Protein 6QGI (pdb70)

Sequence (498 aa):
IAPLVGVGLAAGAVGVGWALREFEIVGSDAPPEGLTADALKQQVYQTAKTRKSTNASTIVDNQNILDGVKHTAYTDAKIAAIEELNAGSAESAVLDAATTEVNSYLTTVQSNFLKTWNESVAELDSILSTVVNHPDIGKGDVFLMLNGSDNTIEDLLANPSGSTDATSFTLADGTTMSVGTVEVDRGTESYYYDPMSGLVGDLGDLKNGGPTVQYDGDSLVYLNASNWKPIYDEMDTVLQNVRSGISTWVSNVYGDVQSGEIEVSDLVTPRERAAMMAQEEGMSQAIADLIALNVPVDAEREATITIQDTGATLPGTFALTDASDGPLESGKTYDPSTFSGDVYFTADMSLVEGDWTAYQSGVDGGNVTLTSEPYSGTAVELNTAANETVAVDAGNWTATGNGTWYHDVSPELETDITSIESARFLSTAEQTQYETIQLQGSFTIDKLTNTQTGEEVTATSFDSSEPHTDSNYITQEEWDQLEQQNKELIEKYEQSQS

Structure (mmCIF, N/CA/C/O backbone):
data_6QGI
#
_entry.id   6QGI
#
_cell.length_a   48.080
_cell.length_b   93.220
_cell.length_c   121.820
_cell.angle_alpha   90.00
_cell.angle_beta   90.00
_cell.angle_gamma   90.00
#
_symmetry.space_group_name_H-M   'P 21 21 21'
#
loop_
_entity.id
_entity.type
_entity.pdbx_description
1 polymer VP5
2 non-polymer 2-acetamido-2-deoxy-beta-D-glucopyranose
3 non-polymer 'CHLORIDE ION'
4 water water
#
loop_
_atom_site.group_PDB
_atom_site.id
_atom_site.type_symbol
_atom_site.label_atom_id
_atom_site.label_alt_id
_atom_site.label_comp_id
_atom_site.label_asym_id
_atom_site.label_entity_id
_atom_site.label_seq_id
_atom_site.pdbx_PDB_ins_code
_atom_site.Cartn_x
_atom_site.Cartn_y
_atom_site.Cartn_z
_atom_site.occupancy
_atom_site.B_iso_or_equiv
_atom_site.auth_seq_id
_atom_site.auth_comp_id
_atom_site.auth_asym_id
_atom_site.auth_atom_id
_atom_site.pdbx_PDB_model_num
ATOM 1 N N . ILE A 1 1 ? -7.296 23.043 -16.517 1.00 45.35 1 ILE A N 1
ATOM 2 C CA . ILE A 1 1 ? -7.917 21.932 -17.243 1.00 44.95 1 ILE A CA 1
ATOM 3 C C . ILE A 1 1 ? -8.700 21.018 -16.267 1.00 46.97 1 ILE A C 1
ATOM 4 O O . ILE A 1 1 ? -8.263 20.778 -15.135 1.00 45.98 1 ILE A O 1
ATOM 9 N N . ALA A 1 2 ? -9.849 20.501 -16.741 1.00 42.32 2 ALA A N 1
ATOM 10 C CA . ALA A 1 2 ? -10.711 19.577 -16.011 1.00 40.97 2 ALA A CA 1
ATOM 11 C C . ALA A 1 2 ? -10.296 18.121 -16.294 1.00 43.51 2 ALA A C 1
ATOM 12 O O . ALA A 1 2 ? -10.025 17.796 -17.455 1.00 43.92 2 ALA A O 1
ATOM 14 N N . PRO A 1 3 ? -10.227 17.227 -15.274 1.00 38.00 3 PRO A N 1
ATOM 15 C CA . PRO A 1 3 ? -9.852 15.827 -15.559 1.00 37.13 3 PRO A CA 1
ATOM 16 C C . PRO A 1 3 ? -10.937 15.101 -16.370 1.00 38.97 3 PRO A C 1
ATOM 17 O O . PRO A 1 3 ? -12.122 15.199 -16.041 1.00 38.44 3 PRO A O 1
ATOM 21 N N . LEU A 1 4 ? -10.522 14.421 -17.468 1.00 34.10 4 LEU A N 1
ATOM 22 C CA . LEU A 1 4 ? -11.372 13.665 -18.401 1.00 33.53 4 LEU A CA 1
ATOM 23 C C . LEU A 1 4 ? -12.222 12.618 -17.675 1.00 34.95 4 LEU A C 1
ATOM 24 O O . LEU A 1 4 ? -13.424 12.551 -17.904 1.00 34.71 4 LEU A O 1
ATOM 29 N N . VAL A 1 5 ? -11.592 11.803 -16.818 1.00 29.25 5 VAL A N 1
ATOM 30 C CA . VAL A 1 5 ? -12.259 10.752 -16.057 1.00 27.65 5 VAL A CA 1
ATOM 31 C C . VAL A 1 5 ? -13.226 11.381 -15.038 1.00 30.50 5 VAL A C 1
ATOM 32 O O . VAL A 1 5 ? -14.394 10.982 -14.981 1.00 30.61 5 VAL A O 1
ATOM 36 N N . GLY A 1 6 ? -12.733 12.351 -14.272 1.00 25.74 6 GLY A N 1
ATOM 37 C CA . GLY A 1 6 ? -13.498 13.026 -13.231 1.00 25.24 6 GLY A CA 1
ATOM 38 C C . GLY A 1 6 ? -14.680 13.858 -13.680 1.00 30.37 6 GLY A C 1
ATOM 39 O O . GLY A 1 6 ? -15.735 13.806 -13.041 1.00 30.04 6 GLY A O 1
ATOM 40 N N . VAL A 1 7 ? -14.518 14.636 -14.766 1.00 28.05 7 VAL A N 1
ATOM 41 C CA . VAL A 1 7 ? -15.567 15.534 -15.254 1.00 28.69 7 VAL A CA 1
ATOM 42 C C . VAL A 1 7 ? -16.235 14.982 -16.523 1.00 33.69 7 VAL A C 1
ATOM 43 O O . VAL A 1 7 ? -17.466 14.850 -16.548 1.00 33.88 7 VAL A O 1
ATOM 47 N N . GLY A 1 8 ? -15.431 14.698 -17.551 1.00 29.98 8 GLY A N 1
ATOM 48 C CA . GLY A 1 8 ? -15.916 14.210 -18.839 1.00 30.15 8 GLY A CA 1
ATOM 49 C C . GLY A 1 8 ? -16.682 12.907 -18.779 1.00 33.12 8 GLY A C 1
ATOM 50 O O . GLY A 1 8 ? -17.715 12.768 -19.434 1.00 33.38 8 GLY A O 1
ATOM 51 N N . LEU A 1 9 ? -16.192 11.951 -17.981 1.00 28.14 9 LEU A N 1
ATOM 52 C CA . LEU A 1 9 ? -16.829 10.645 -17.867 1.00 27.30 9 LEU A CA 1
ATOM 53 C C . LEU A 1 9 ? -17.624 10.508 -16.572 1.00 29.65 9 LEU A C 1
ATOM 54 O O . LEU A 1 9 ? -18.306 9.495 -16.398 1.00 29.31 9 LEU A O 1
ATOM 59 N N . ALA A 1 10 ? -17.570 11.534 -15.679 1.00 25.43 10 ALA A N 1
ATOM 60 C CA . ALA A 1 10 ? -18.236 11.562 -14.364 1.00 24.44 10 ALA A CA 1
ATOM 61 C C . ALA A 1 10 ? -17.905 10.263 -13.614 1.00 28.76 10 ALA A C 1
ATOM 62 O O . ALA A 1 10 ? -18.767 9.621 -13.011 1.00 28.67 10 ALA A O 1
ATOM 64 N N . ALA A 1 11 ? -16.630 9.866 -13.712 1.00 25.65 11 ALA A N 1
ATOM 65 C CA . ALA A 1 11 ? -16.092 8.630 -13.177 1.00 25.63 11 ALA A CA 1
ATOM 66 C C . ALA A 1 11 ? -14.937 8.881 -12.190 1.00 30.10 11 ALA A C 1
ATOM 67 O O . ALA A 1 11 ? -14.660 10.026 -11.827 1.00 30.17 11 ALA A O 1
ATOM 69 N N . GLY A 1 12 ? -14.310 7.798 -11.740 1.00 26.53 12 GLY A N 1
ATOM 70 C CA . GLY A 1 12 ? -13.162 7.837 -10.847 1.00 25.91 12 GLY A CA 1
ATOM 71 C C . GLY A 1 12 ? -12.070 6.921 -11.347 1.00 29.78 12 GLY A C 1
ATOM 72 O O . GLY A 1 12 ? -12.363 5.903 -11.976 1.00 29.81 12 GLY A O 1
ATOM 73 N N . ALA A 1 13 ? -10.803 7.282 -11.100 1.00 26.25 13 ALA A N 1
ATOM 74 C CA . ALA A 1 13 ? -9.670 6.434 -11.475 1.00 26.18 13 ALA A CA 1
ATOM 75 C C . ALA A 1 13 ? -9.679 5.184 -10.580 1.00 30.57 13 ALA A C 1
ATOM 76 O O . ALA A 1 13 ? -10.201 5.239 -9.461 1.00 29.41 13 ALA A O 1
ATOM 78 N N . VAL A 1 14 ? -9.182 4.047 -11.082 1.00 27.70 14 VAL A N 1
ATOM 79 C CA . VAL A 1 14 ? -9.219 2.822 -10.284 1.00 27.06 14 VAL A CA 1
ATOM 80 C C . VAL A 1 14 ? -7.779 2.297 -10.051 1.00 30.97 14 VAL A C 1
ATOM 81 O O . VAL A 1 14 ? -7.016 2.082 -11.004 1.00 30.56 14 VAL A O 1
ATOM 85 N N . GLY A 1 15 ? -7.436 2.126 -8.773 1.00 26.90 15 GLY A N 1
ATOM 86 C CA . GLY A 1 15 ? -6.170 1.569 -8.303 1.00 26.32 15 GLY A CA 1
ATOM 87 C C . GLY A 1 15 ? -6.470 0.573 -7.202 1.00 28.92 15 GLY A C 1
ATOM 88 O O . GLY A 1 15 ? -6.865 0.974 -6.109 1.00 29.04 15 GLY A O 1
ATOM 89 N N . VAL A 1 16 ? -6.372 -0.732 -7.493 1.00 24.08 16 VAL A N 1
ATOM 90 C CA . VAL A 1 16 ? -6.737 -1.773 -6.514 1.00 23.50 16 VAL A CA 1
ATOM 91 C C . VAL A 1 16 ? -5.561 -2.716 -6.190 1.00 26.92 16 VAL A C 1
ATOM 92 O O . VAL A 1 16 ? -5.757 -3.700 -5.460 1.00 26.69 16 VAL A O 1
ATOM 96 N N . GLY A 1 17 ? -4.374 -2.399 -6.716 1.00 22.59 17 GLY A N 1
ATOM 97 C CA . GLY A 1 17 ? -3.171 -3.196 -6.513 1.00 22.72 17 GLY A CA 1
ATOM 98 C C . GLY A 1 17 ? -2.764 -3.342 -5.063 1.00 27.82 17 GLY A C 1
ATOM 99 O O . GLY A 1 17 ? -2.152 -4.348 -4.692 1.00 28.01 17 GLY A O 1
ATOM 100 N N . TRP A 1 18 ? -3.154 -2.354 -4.231 1.00 25.17 18 TRP A N 1
ATOM 101 C CA . TRP A 1 18 ? -2.904 -2.269 -2.788 1.00 25.48 18 TRP A CA 1
ATOM 102 C C . TRP A 1 18 ? -3.566 -3.409 -2.016 1.00 30.01 18 TRP A C 1
ATOM 103 O O . TRP A 1 18 ? -3.159 -3.716 -0.892 1.00 29.79 18 TRP A O 1
ATOM 114 N N . ALA A 1 19 ? -4.614 -4.005 -2.602 1.00 26.87 19 ALA A N 1
ATOM 115 C CA . ALA A 1 19 ? -5.329 -5.127 -2.011 1.00 26.79 19 ALA A CA 1
ATOM 116 C C . ALA A 1 19 ? -4.706 -6.450 -2.455 1.00 31.60 19 ALA A C 1
ATOM 117 O O . ALA A 1 19 ? -5.085 -7.499 -1.948 1.00 31.48 19 ALA A O 1
ATOM 119 N N . LEU A 1 20 ? -3.731 -6.400 -3.384 1.00 28.37 20 LEU A N 1
ATOM 120 C CA . LEU A 1 20 ? -3.077 -7.601 -3.903 1.00 28.82 20 LEU A CA 1
ATOM 121 C C . LEU A 1 20 ? -1.602 -7.704 -3.523 1.00 33.31 20 LEU A C 1
ATOM 122 O O . LEU A 1 20 ? -1.131 -8.802 -3.237 1.00 33.59 20 LEU A O 1
ATOM 127 N N . ARG A 1 21 ? -0.870 -6.575 -3.534 1.00 29.23 21 ARG A N 1
ATOM 128 C CA . ARG A 1 21 ? 0.567 -6.547 -3.243 1.00 28.86 21 ARG A CA 1
ATOM 129 C C . ARG A 1 21 ? 0.981 -5.200 -2.662 1.00 34.37 21 ARG A C 1
ATOM 130 O O . ARG A 1 21 ? 0.151 -4.293 -2.609 1.00 33.36 21 ARG A O 1
ATOM 138 N N . GLU A 1 22 ? 2.270 -5.055 -2.268 1.00 33.10 22 GLU A N 1
ATOM 139 C CA . GLU A 1 22 ? 2.819 -3.785 -1.790 1.00 33.17 22 GLU A CA 1
ATOM 140 C C . GLU A 1 22 ? 2.681 -2.767 -2.931 1.00 37.41 22 GLU A C 1
ATOM 141 O O . GLU A 1 22 ? 3.118 -3.033 -4.051 1.00 36.57 22 GLU A O 1
ATOM 147 N N . PHE A 1 23 ? 1.967 -1.671 -2.671 1.00 35.58 23 PHE A N 1
ATOM 148 C CA . PHE A 1 23 ? 1.645 -0.654 -3.671 1.00 36.01 23 PHE A CA 1
ATOM 149 C C . PHE A 1 23 ? 2.409 0.643 -3.432 1.00 42.13 23 PHE A C 1
ATOM 150 O O . PHE A 1 23 ? 2.722 0.974 -2.286 1.00 42.66 23 PHE A O 1
ATOM 158 N N . GLU A 1 24 ? 2.704 1.380 -4.517 1.00 39.13 24 GLU A N 1
ATOM 159 C CA . GLU A 1 24 ? 3.405 2.657 -4.425 1.00 39.57 24 GLU A CA 1
ATOM 160 C C . GLU A 1 24 ? 2.402 3.747 -4.098 1.00 42.16 24 GLU A C 1
ATOM 161 O O . GLU A 1 24 ? 1.515 4.040 -4.906 1.00 41.89 24 GLU A O 1
ATOM 167 N N . ILE A 1 25 ? 2.512 4.313 -2.889 1.00 37.22 25 ILE A N 1
ATOM 168 C CA . ILE A 1 25 ? 1.611 5.363 -2.417 1.00 35.59 25 ILE A CA 1
ATOM 169 C C . ILE A 1 25 ? 2.109 6.725 -2.933 1.00 36.59 25 ILE A C 1
ATOM 170 O O . ILE A 1 25 ? 3.317 6.973 -2.987 1.00 36.86 25 ILE A O 1
ATOM 175 N N . VAL A 1 26 ? 1.156 7.586 -3.340 1.00 30.43 26 VAL A N 1
ATOM 176 C CA . VAL A 1 26 ? 1.399 8.942 -3.834 1.00 29.02 26 VAL A CA 1
ATOM 177 C C . VAL A 1 26 ? 1.900 9.785 -2.652 1.00 31.62 26 VAL A C 1
ATOM 178 O O . VAL A 1 26 ? 1.149 10.035 -1.703 1.00 30.99 26 VAL A O 1
ATOM 182 N N . GLY A 1 27 ? 3.174 10.179 -2.721 1.00 27.20 27 GLY A N 1
ATOM 183 C CA . GLY A 1 27 ? 3.851 10.967 -1.698 1.00 26.63 27 GLY A CA 1
ATOM 184 C C . GLY A 1 27 ? 3.217 12.315 -1.438 1.00 29.80 27 GLY A C 1
ATOM 185 O O . GLY A 1 27 ? 2.563 12.883 -2.322 1.00 29.45 27 GLY A O 1
ATOM 186 N N . SER A 1 28 ? 3.401 12.819 -0.200 1.00 25.81 28 SER A N 1
ATOM 187 C CA . SER A 1 28 ? 2.899 14.110 0.272 1.00 25.35 28 SER A CA 1
ATOM 188 C C . SER A 1 28 ? 3.385 15.241 -0.650 1.00 29.37 28 SER A C 1
ATOM 189 O O . SER A 1 28 ? 4.559 15.277 -1.015 1.00 28.80 28 SER A O 1
ATOM 192 N N . ASP A 1 29 ? 2.454 16.115 -1.070 1.00 26.56 29 ASP A N 1
ATOM 193 C CA . ASP A 1 29 ? 2.725 17.262 -1.940 1.00 26.81 29 ASP A CA 1
ATOM 194 C C . ASP A 1 29 ? 2.039 18.510 -1.367 1.00 30.27 29 ASP A C 1
ATOM 195 O O . ASP A 1 29 ? 1.190 19.132 -2.014 1.00 29.93 29 ASP A O 1
ATOM 200 N N . ALA A 1 30 ? 2.434 18.881 -0.140 1.00 26.41 30 ALA A N 1
ATOM 201 C CA . ALA A 1 30 ? 1.897 20.055 0.532 1.00 25.71 30 ALA A CA 1
ATOM 202 C C . ALA A 1 30 ? 2.450 21.334 -0.086 1.00 28.21 30 ALA A C 1
ATOM 203 O O . ALA A 1 30 ? 3.637 21.355 -0.441 1.00 28.41 30 ALA A O 1
ATOM 205 N N . PRO A 1 31 ? 1.620 22.406 -0.200 1.00 23.12 31 PRO A N 1
ATOM 206 C CA . PRO A 1 31 ? 2.111 23.662 -0.784 1.00 22.81 31 PRO A CA 1
ATOM 207 C C . PRO A 1 31 ? 3.328 24.216 -0.053 1.00 27.25 31 PRO A C 1
ATOM 208 O O . PRO A 1 31 ? 3.431 24.054 1.171 1.00 26.66 31 PRO A O 1
ATOM 212 N N . PRO A 1 32 ? 4.231 24.902 -0.781 1.00 23.81 32 PRO A N 1
ATOM 213 C CA . PRO A 1 32 ? 5.423 25.464 -0.146 1.00 24.23 32 PRO A CA 1
ATOM 214 C C . PRO A 1 32 ? 5.156 26.739 0.646 1.00 28.07 32 PRO A C 1
ATOM 215 O O . PRO A 1 32 ? 4.120 27.375 0.492 1.00 27.63 32 PRO A O 1
ATOM 219 N N . GLU A 1 33 ? 6.132 27.135 1.464 1.00 25.31 33 GLU A N 1
ATOM 220 C CA . GLU A 1 33 ? 6.094 28.399 2.190 1.00 25.99 33 GLU A CA 1
ATOM 221 C C . GLU A 1 33 ? 6.589 29.485 1.226 1.00 30.30 33 GLU A C 1
ATOM 222 O O . GLU A 1 33 ? 7.198 29.158 0.205 1.00 30.07 33 GLU A O 1
ATOM 228 N N . GLY A 1 34 ? 6.302 30.744 1.522 1.00 27.21 34 GLY A N 1
ATOM 229 C CA . GLY A 1 34 ? 6.725 31.849 0.671 1.00 27.77 34 GLY A CA 1
ATOM 230 C C . GLY A 1 34 ? 5.788 32.168 -0.473 1.00 31.61 34 GLY A C 1
ATOM 231 O O . GLY A 1 34 ? 6.134 32.951 -1.365 1.00 32.09 34 GLY A O 1
ATOM 232 N N . LEU A 1 35 ? 4.593 31.575 -0.447 1.00 27.48 35 LEU A N 1
ATOM 233 C CA . LEU A 1 35 ? 3.574 31.792 -1.467 1.00 27.15 35 LEU A CA 1
ATOM 234 C C . LEU A 1 35 ? 2.733 33.034 -1.159 1.00 32.72 35 LEU A C 1
ATOM 235 O O . LEU A 1 35 ? 2.702 33.490 -0.010 1.00 32.80 35 LEU A O 1
ATOM 240 N N . THR A 1 36 ? 2.030 33.573 -2.180 1.00 29.76 36 THR A N 1
ATOM 241 C CA . THR A 1 36 ? 1.115 34.701 -1.971 1.00 30.62 36 THR A CA 1
ATOM 242 C C . THR A 1 36 ? -0.090 34.156 -1.205 1.00 35.34 36 THR A C 1
ATOM 243 O O . THR A 1 36 ? -0.318 32.939 -1.222 1.00 35.10 36 THR A O 1
ATOM 247 N N . ALA A 1 37 ? -0.833 35.034 -0.512 1.00 32.64 37 ALA A N 1
ATOM 248 C CA . ALA A 1 37 ? -2.011 34.653 0.268 1.00 32.09 37 ALA A CA 1
ATOM 249 C C . ALA A 1 37 ? -3.004 33.804 -0.555 1.00 34.20 37 ALA A C 1
ATOM 250 O O . ALA A 1 37 ? -3.306 32.686 -0.151 1.00 32.93 37 ALA A O 1
ATOM 252 N N . ASP A 1 38 ? -3.431 34.291 -1.739 1.00 30.74 38 ASP A N 1
ATOM 253 C CA . ASP A 1 38 ? -4.384 33.590 -2.610 1.00 29.58 38 ASP A CA 1
ATOM 254 C C . ASP A 1 38 ? -3.843 32.238 -3.118 1.00 30.51 38 ASP A C 1
ATOM 255 O O . ASP A 1 38 ? -4.568 31.241 -3.058 1.00 29.31 38 ASP A O 1
ATOM 260 N N . ALA A 1 39 ? -2.585 32.213 -3.609 1.00 25.89 39 ALA A N 1
ATOM 261 C CA . ALA A 1 39 ? -1.904 31.021 -4.135 1.00 24.39 39 ALA A CA 1
ATOM 262 C C . ALA A 1 39 ? -1.849 29.898 -3.107 1.00 26.87 39 ALA A C 1
ATOM 263 O O . ALA A 1 39 ? -2.073 28.750 -3.481 1.00 26.03 39 ALA A O 1
ATOM 265 N N . LEU A 1 40 ? -1.577 30.218 -1.817 1.00 22.78 40 LEU A N 1
ATOM 266 C CA . LEU A 1 40 ? -1.536 29.200 -0.760 1.00 21.59 40 LEU A CA 1
ATOM 267 C C . LEU A 1 40 ? -2.919 28.586 -0.562 1.00 24.67 40 LEU A C 1
ATOM 268 O O . LEU A 1 40 ? -3.032 27.370 -0.504 1.00 24.86 40 LEU A O 1
ATOM 273 N N . LYS A 1 41 ? -3.961 29.422 -0.512 1.00 20.66 41 LYS A N 1
ATOM 274 C CA . LYS A 1 41 ? -5.352 29.004 -0.357 1.00 19.75 41 LYS A CA 1
ATOM 275 C C . LYS A 1 41 ? -5.768 28.086 -1.520 1.00 23.40 41 LYS A C 1
ATOM 276 O O . LYS A 1 41 ? -6.437 27.070 -1.302 1.00 22.76 41 LYS A O 1
ATOM 282 N N . GLN A 1 42 ? -5.315 28.435 -2.737 1.00 19.84 42 GLN A N 1
ATOM 283 C CA . GLN A 1 42 ? -5.539 27.721 -3.986 1.00 19.14 42 GLN A CA 1
ATOM 284 C C . GLN A 1 42 ? -4.816 26.374 -3.975 1.00 24.60 42 GLN A C 1
ATOM 285 O O . GLN A 1 42 ? -5.426 25.348 -4.287 1.00 24.31 42 GLN A O 1
ATOM 291 N N . GLN A 1 43 ? -3.516 26.387 -3.635 1.00 22.29 43 GLN A N 1
ATOM 292 C CA . GLN A 1 43 ? -2.660 25.204 -3.605 1.00 21.92 43 GLN A CA 1
ATOM 293 C C . GLN A 1 43 ? -3.036 24.250 -2.477 1.00 26.40 43 GLN A C 1
ATOM 294 O O . GLN A 1 43 ? -2.879 23.046 -2.665 1.00 26.56 43 GLN A O 1
ATOM 300 N N . VAL A 1 44 ? -3.538 24.762 -1.328 1.00 22.93 44 VAL A N 1
ATOM 301 C CA . VAL A 1 44 ? -4.020 23.931 -0.209 1.00 22.73 44 VAL A CA 1
ATOM 302 C C . VAL A 1 44 ? -5.277 23.178 -0.699 1.00 26.57 44 VAL A C 1
ATOM 303 O O . VAL A 1 44 ? -5.415 21.979 -0.450 1.00 26.55 44 VAL A O 1
ATOM 307 N N . TYR A 1 45 ? -6.158 23.887 -1.435 1.00 22.76 45 TYR A N 1
ATOM 308 C CA . TYR A 1 45 ? -7.387 23.341 -2.004 1.00 21.75 45 TYR A CA 1
ATOM 309 C C . TYR A 1 45 ? -7.054 22.282 -3.042 1.00 25.57 45 TYR A C 1
ATOM 310 O O . TYR A 1 45 ? -7.680 21.224 -3.041 1.00 25.84 45 TYR A O 1
ATOM 319 N N . GLN A 1 46 ? -6.056 22.557 -3.902 1.00 22.04 46 GLN A N 1
ATOM 320 C CA . GLN A 1 46 ? -5.592 21.649 -4.951 1.00 21.72 46 GLN A CA 1
ATOM 321 C C . GLN A 1 46 ? -4.922 20.408 -4.342 1.00 25.46 46 GLN A C 1
ATOM 322 O O . GLN A 1 46 ? -5.178 19.299 -4.815 1.00 25.39 46 GLN A O 1
ATOM 328 N N . THR A 1 47 ? -4.114 20.589 -3.273 1.00 21.46 47 THR A N 1
ATOM 329 C CA . THR A 1 47 ? -3.440 19.498 -2.559 1.00 21.07 47 THR A CA 1
ATOM 330 C C . THR A 1 47 ? -4.487 18.558 -1.916 1.00 25.24 47 THR A C 1
ATOM 331 O O . THR A 1 47 ? -4.329 17.333 -1.980 1.00 24.92 47 THR A O 1
ATOM 335 N N . ALA A 1 48 ? -5.557 19.130 -1.325 1.00 21.43 48 ALA A N 1
ATOM 336 C CA . ALA A 1 48 ? -6.624 18.356 -0.688 1.00 20.87 48 ALA A CA 1
ATOM 337 C C . ALA A 1 48 ? -7.523 17.668 -1.719 1.00 24.13 48 ALA A C 1
ATOM 338 O O . ALA A 1 48 ? -8.020 16.582 -1.442 1.00 23.53 48 ALA A O 1
ATOM 340 N N . LYS A 1 49 ? -7.738 18.302 -2.893 1.00 20.82 49 LYS A N 1
ATOM 341 C CA . LYS A 1 49 ? -8.567 17.780 -3.987 1.00 20.03 49 LYS A CA 1
ATOM 342 C C . LYS A 1 49 ? -7.892 16.585 -4.627 1.00 24.50 49 LYS A C 1
ATOM 343 O O . LYS A 1 49 ? -8.565 15.602 -4.935 1.00 24.96 49 LYS A O 1
ATOM 349 N N . THR A 1 50 ? -6.563 16.671 -4.830 1.00 21.30 50 THR A N 1
ATOM 350 C CA . THR A 1 50 ? -5.757 15.606 -5.420 1.00 20.92 50 THR A CA 1
ATOM 351 C C . THR A 1 50 ? -5.640 14.459 -4.425 1.00 25.26 50 THR A C 1
ATOM 352 O O . THR A 1 50 ? -5.744 13.306 -4.836 1.00 25.85 50 THR A O 1
ATOM 356 N N . ARG A 1 51 ? -5.460 14.765 -3.122 1.00 21.81 51 ARG A N 1
ATOM 357 C CA . ARG A 1 51 ? -5.374 13.738 -2.081 1.00 21.52 51 ARG A CA 1
ATOM 358 C C . ARG A 1 51 ? -6.685 12.969 -1.984 1.00 25.88 51 ARG A C 1
ATOM 359 O O . ARG A 1 51 ? -6.646 11.744 -1.919 1.00 26.24 51 ARG A O 1
ATOM 367 N N . LYS A 1 52 ? -7.836 13.680 -2.001 1.00 22.48 52 LYS A N 1
ATOM 368 C CA . LYS A 1 52 ? -9.177 13.090 -1.943 1.00 22.19 52 LYS A CA 1
ATOM 369 C C . LYS A 1 52 ? -9.412 12.184 -3.147 1.00 25.77 52 LYS A C 1
ATOM 370 O O . LYS A 1 52 ? -9.998 11.117 -2.996 1.00 25.16 52 LYS A O 1
ATOM 376 N N . SER A 1 53 ? -8.941 12.609 -4.331 1.00 23.03 53 SER A N 1
ATOM 377 C CA . SER A 1 53 ? -9.068 11.860 -5.573 1.00 23.01 53 SER A CA 1
ATOM 378 C C . SER A 1 53 ? -8.212 10.591 -5.549 1.00 27.91 53 SER A C 1
ATOM 379 O O . SER A 1 53 ? -8.743 9.541 -5.876 1.00 28.59 53 SER A O 1
ATOM 382 N N . THR A 1 54 ? -6.923 10.669 -5.134 1.00 24.60 54 THR A N 1
ATOM 383 C CA . THR A 1 54 ? -6.026 9.502 -5.070 1.00 24.60 54 THR A CA 1
ATOM 384 C C . THR A 1 54 ? -6.446 8.531 -3.948 1.00 27.72 54 THR A C 1
ATOM 385 O O . THR A 1 54 ? -6.251 7.324 -4.103 1.00 27.99 54 THR A O 1
ATOM 389 N N . ASN A 1 55 ? -7.029 9.040 -2.836 1.00 23.02 55 ASN A N 1
ATOM 390 C CA . ASN A 1 55 ? -7.520 8.181 -1.745 1.00 22.12 55 ASN A CA 1
ATOM 391 C C . ASN A 1 55 ? -8.790 7.463 -2.175 1.00 25.36 55 ASN A C 1
ATOM 392 O O . ASN A 1 55 ? -9.023 6.328 -1.753 1.00 24.60 55 ASN A O 1
ATOM 397 N N . ALA A 1 56 ? -9.611 8.132 -3.017 1.00 22.06 56 ALA A N 1
ATOM 398 C CA . ALA A 1 56 ? -10.849 7.583 -3.569 1.00 21.88 56 ALA A CA 1
ATOM 399 C C . ALA A 1 56 ? -10.532 6.575 -4.668 1.00 25.47 56 ALA A C 1
ATOM 400 O O . ALA A 1 56 ? -11.118 5.493 -4.690 1.00 25.05 56 ALA A O 1
ATOM 402 N N . SER A 1 57 ? -9.567 6.911 -5.550 1.00 21.64 57 SER A N 1
ATOM 403 C CA . SER A 1 57 ? -9.135 6.061 -6.664 1.00 21.33 57 SER A CA 1
ATOM 404 C C . SER A 1 57 ? -8.619 4.720 -6.193 1.00 23.90 57 SER A C 1
ATOM 405 O O . SER A 1 57 ? -8.765 3.724 -6.900 1.00 22.97 57 SER A O 1
ATOM 408 N N . THR A 1 58 ? -8.004 4.692 -5.003 1.00 20.12 58 THR A N 1
ATOM 409 C CA . THR A 1 58 ? -7.423 3.477 -4.475 1.00 19.55 58 THR A CA 1
ATOM 410 C C . THR A 1 58 ? -8.274 2.839 -3.378 1.00 22.46 58 THR A C 1
ATOM 411 O O . THR A 1 58 ? -8.686 1.696 -3.545 1.00 21.60 58 THR A O 1
ATOM 415 N N . ILE A 1 59 ? -8.555 3.555 -2.277 1.00 19.48 59 ILE A N 1
ATOM 416 C CA . ILE A 1 59 ? -9.241 2.955 -1.130 1.00 19.70 59 ILE A CA 1
ATOM 417 C C . ILE A 1 59 ? -10.739 3.316 -0.965 1.00 24.29 59 ILE A C 1
ATOM 418 O O . ILE A 1 59 ? -11.552 2.397 -0.855 1.00 24.76 59 ILE A O 1
ATOM 423 N N . VAL A 1 60 ? -11.077 4.612 -0.868 1.00 21.03 60 VAL A N 1
ATOM 424 C CA . VAL A 1 60 ? -12.413 5.099 -0.518 1.00 20.87 60 VAL A CA 1
ATOM 425 C C . VAL A 1 60 ? -13.492 4.672 -1.523 1.00 26.28 60 VAL A C 1
ATOM 426 O O . VAL A 1 60 ? -14.558 4.251 -1.079 1.00 25.77 60 VAL A O 1
ATOM 430 N N . ASP A 1 61 ? -13.236 4.749 -2.838 1.00 24.53 61 ASP A N 1
ATOM 431 C CA . ASP A 1 61 ? -14.260 4.390 -3.832 1.00 25.26 61 ASP A CA 1
ATOM 432 C C . ASP A 1 61 ? -14.368 2.885 -4.101 1.00 29.55 61 ASP A C 1
ATOM 433 O O . ASP A 1 61 ? -15.315 2.467 -4.762 1.00 29.75 61 ASP A O 1
ATOM 438 N N . ASN A 1 62 ? -13.445 2.068 -3.564 1.00 25.50 62 ASN A N 1
ATOM 439 C CA . ASN A 1 62 ? -13.459 0.629 -3.818 1.00 25.47 62 ASN A CA 1
ATOM 440 C C . ASN A 1 62 ? -13.501 -0.177 -2.513 1.00 31.17 62 ASN A C 1
ATOM 441 O O . ASN A 1 62 ? -12.528 -0.836 -2.155 1.00 31.07 62 ASN A O 1
ATOM 446 N N . GLN A 1 63 ? -14.640 -0.141 -1.817 1.00 29.36 63 GLN A N 1
ATOM 447 C CA . GLN A 1 63 ? -14.842 -0.868 -0.559 1.00 29.79 63 GLN A CA 1
ATOM 448 C C . GLN A 1 63 ? -15.395 -2.257 -0.828 1.00 33.67 63 GLN A C 1
ATOM 449 O O . GLN A 1 63 ? -15.354 -3.121 0.053 1.00 34.49 63 GLN A O 1
ATOM 455 N N . ASN A 1 64 ? -15.916 -2.473 -2.048 1.00 28.94 64 ASN A N 1
ATOM 456 C CA . ASN A 1 64 ? -16.558 -3.719 -2.462 1.00 28.25 64 ASN A CA 1
ATOM 457 C C . ASN A 1 64 ? -15.608 -4.702 -3.155 1.00 30.76 64 ASN A C 1
ATOM 458 O O . ASN A 1 64 ? -16.071 -5.722 -3.677 1.00 31.32 64 ASN A O 1
ATOM 463 N N . ILE A 1 65 ? -14.291 -4.431 -3.125 1.00 25.40 65 ILE A N 1
ATOM 464 C CA . ILE A 1 65 ? -13.271 -5.316 -3.709 1.00 25.10 65 ILE A CA 1
ATOM 465 C C . ILE A 1 65 ? -12.687 -6.228 -2.608 1.00 29.23 65 ILE A C 1
ATOM 466 O O . ILE A 1 65 ? -11.879 -7.108 -2.911 1.00 28.86 65 ILE A O 1
ATOM 471 N N . LEU A 1 66 ? -13.111 -6.019 -1.338 1.00 26.33 66 LEU A N 1
ATOM 472 C CA . LEU A 1 66 ? -12.660 -6.771 -0.166 1.00 26.73 66 LEU A CA 1
ATOM 473 C C . LEU A 1 66 ? -13.153 -8.219 -0.186 1.00 33.49 66 LEU A C 1
ATOM 474 O O . LEU A 1 66 ? -12.523 -9.074 0.444 1.00 33.42 66 LEU A O 1
ATOM 479 N N . ASP A 1 67 ? -14.237 -8.511 -0.945 1.00 31.84 67 ASP A N 1
ATOM 480 C CA . ASP A 1 67 ? -14.725 -9.884 -1.146 1.00 32.69 67 ASP A CA 1
ATOM 481 C C . ASP A 1 67 ? -13.648 -10.658 -1.920 1.00 35.74 67 ASP A C 1
ATOM 482 O O . ASP A 1 67 ? -13.426 -11.845 -1.668 1.00 36.66 67 ASP A O 1
ATOM 487 N N . GLY A 1 68 ? -12.954 -9.941 -2.808 1.00 30.00 68 GLY A N 1
ATOM 488 C CA . GLY A 1 68 ? -11.831 -10.445 -3.584 1.00 28.98 68 GLY A CA 1
ATOM 489 C C . GLY A 1 68 ? -10.591 -10.641 -2.738 1.00 30.36 68 GLY A C 1
ATOM 490 O O . GLY A 1 68 ? -9.766 -11.500 -3.050 1.00 30.44 68 GLY A O 1
ATOM 491 N N . VAL A 1 69 ? -10.452 -9.844 -1.659 1.00 24.90 69 VAL A N 1
ATOM 4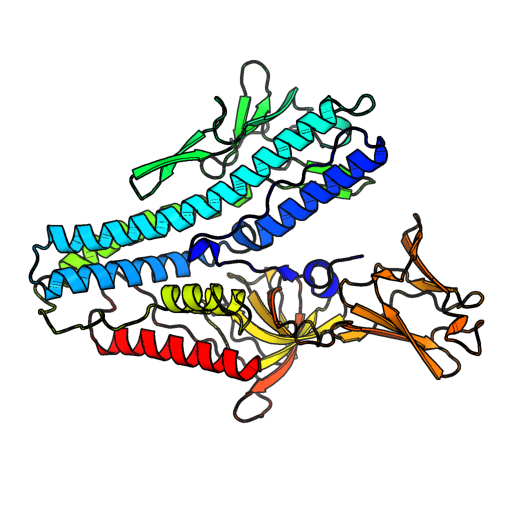92 C CA . VAL A 1 69 ? -9.340 -9.948 -0.711 1.00 24.27 69 VAL A CA 1
ATOM 493 C C . VAL A 1 69 ? -9.519 -11.269 0.041 1.00 27.41 69 VAL A C 1
ATOM 494 O O . VAL A 1 69 ? -8.567 -12.041 0.156 1.00 27.24 69 VAL A O 1
ATOM 498 N N . LYS A 1 70 ? -10.772 -11.551 0.469 1.00 23.47 70 LYS A N 1
ATOM 499 C CA . LYS A 1 70 ? -11.190 -12.775 1.155 1.00 23.05 70 LYS A CA 1
ATOM 500 C C . LYS A 1 70 ? -10.880 -14.004 0.279 1.00 26.24 70 LYS A C 1
ATOM 501 O O . LYS A 1 70 ? -10.344 -14.985 0.787 1.00 27.29 70 LYS A O 1
ATOM 507 N N . HIS A 1 71 ? -11.181 -13.919 -1.030 1.00 21.36 71 HIS A N 1
ATOM 508 C CA . HIS A 1 71 ? -10.949 -14.960 -2.036 1.00 21.28 71 HIS A CA 1
ATOM 509 C C . HIS A 1 71 ? -9.450 -15.198 -2.231 1.00 25.64 71 HIS A C 1
ATOM 510 O O . HIS A 1 71 ? -9.017 -16.352 -2.284 1.00 25.85 71 HIS A O 1
ATOM 517 N N . THR A 1 72 ? -8.666 -14.104 -2.337 1.00 22.07 72 THR A N 1
ATOM 518 C CA . THR A 1 72 ? -7.217 -14.141 -2.540 1.00 22.02 72 THR A CA 1
ATOM 519 C C . THR A 1 72 ? -6.547 -14.761 -1.308 1.00 27.44 72 THR A C 1
ATOM 520 O O . THR A 1 72 ? -5.712 -15.654 -1.472 1.00 27.77 72 THR A O 1
ATOM 524 N N . ALA A 1 73 ? -6.951 -14.325 -0.089 1.00 24.47 73 ALA A N 1
ATOM 525 C CA . ALA A 1 73 ? -6.441 -14.838 1.186 1.00 25.07 73 ALA A CA 1
ATOM 526 C C . ALA A 1 73 ? -6.603 -16.347 1.255 1.00 30.67 73 ALA A C 1
ATOM 527 O O . ALA A 1 73 ? -5.628 -17.044 1.538 1.00 31.56 73 ALA A O 1
ATOM 529 N N . TYR A 1 74 ? -7.805 -16.850 0.907 1.00 27.86 74 TYR A N 1
ATOM 530 C CA . TYR A 1 74 ? -8.129 -18.273 0.892 1.00 29.02 74 TYR A CA 1
ATOM 531 C C . TYR A 1 74 ? -7.269 -19.068 -0.103 1.00 32.91 74 TYR A C 1
ATOM 532 O O . TYR A 1 74 ? -6.811 -20.144 0.255 1.00 32.85 74 TYR A O 1
ATOM 541 N N . THR A 1 75 ? -7.032 -18.539 -1.326 1.00 29.25 75 THR A N 1
ATOM 542 C CA . THR A 1 75 ? -6.208 -19.194 -2.352 1.00 29.12 75 THR A CA 1
ATOM 543 C C . THR A 1 75 ? -4.79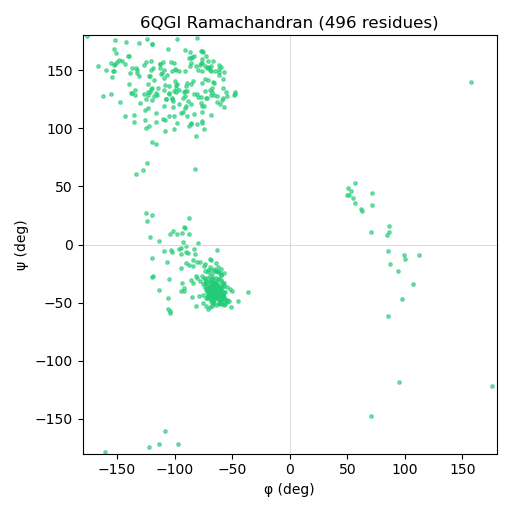9 -19.495 -1.789 1.00 32.95 75 THR A C 1
ATOM 544 O O . THR A 1 75 ? -4.369 -20.643 -1.854 1.00 33.65 75 THR A O 1
ATOM 548 N N . ASP A 1 76 ? -4.126 -18.488 -1.190 1.00 28.76 76 ASP A N 1
ATOM 549 C CA . ASP A 1 76 ? -2.780 -18.606 -0.612 1.00 28.86 76 ASP A CA 1
ATOM 550 C C . ASP A 1 76 ? -2.752 -19.495 0.623 1.00 31.73 76 ASP A C 1
ATOM 551 O O . ASP A 1 76 ? -1.784 -20.227 0.823 1.00 32.03 76 ASP A O 1
ATOM 556 N N . ALA A 1 77 ? -3.794 -19.400 1.465 1.00 27.23 77 ALA A N 1
ATOM 557 C CA . ALA A 1 77 ? -3.940 -20.174 2.695 1.00 26.68 77 ALA A CA 1
ATOM 558 C C . ALA A 1 77 ? -4.152 -21.651 2.387 1.00 30.07 77 ALA A C 1
ATOM 559 O O . ALA A 1 77 ? -3.484 -22.491 2.994 1.00 31.32 77 ALA A O 1
ATOM 561 N N . LYS A 1 78 ? -5.058 -21.967 1.431 1.00 24.66 78 LYS A N 1
ATOM 562 C CA . LYS A 1 78 ? -5.358 -23.340 1.019 1.00 24.60 78 LYS A CA 1
ATOM 563 C C . LYS A 1 78 ? -4.149 -23.992 0.345 1.00 28.89 78 LYS A C 1
ATOM 564 O O . LYS A 1 78 ? -3.845 -25.134 0.684 1.00 28.87 78 LYS A O 1
ATOM 570 N N . ILE A 1 79 ? -3.429 -23.258 -0.552 1.00 25.41 79 ILE A N 1
ATOM 571 C CA . ILE A 1 79 ? -2.238 -23.769 -1.253 1.00 25.91 79 ILE A CA 1
ATOM 572 C C . ILE A 1 79 ? -1.172 -24.189 -0.224 1.00 32.68 79 ILE A C 1
ATOM 573 O O . ILE A 1 79 ? -0.706 -25.330 -0.280 1.00 33.76 79 ILE A O 1
ATOM 578 N N . ALA A 1 80 ? -0.848 -23.298 0.740 1.00 29.93 80 ALA A N 1
ATOM 579 C CA . ALA A 1 80 ? 0.125 -23.557 1.808 1.00 30.70 80 ALA A CA 1
ATOM 580 C C . ALA A 1 80 ? -0.311 -24.725 2.697 1.00 36.08 80 ALA A C 1
ATOM 581 O O . ALA A 1 80 ? 0.537 -25.509 3.124 1.00 37.75 80 ALA A O 1
ATOM 583 N N . ALA A 1 81 ? -1.628 -24.850 2.953 1.00 31.56 81 ALA A N 1
ATOM 584 C CA . ALA A 1 81 ? -2.196 -25.943 3.739 1.00 31.68 81 ALA A CA 1
ATOM 585 C C . ALA A 1 81 ? -2.072 -27.264 2.976 1.00 35.95 81 ALA A C 1
ATOM 586 O O . ALA A 1 81 ? -1.803 -28.287 3.600 1.00 36.38 81 ALA A O 1
ATOM 588 N N . ILE A 1 82 ? -2.234 -27.235 1.627 1.00 32.27 82 ILE A N 1
ATOM 589 C CA . ILE A 1 82 ? -2.138 -28.417 0.757 1.00 33.13 82 ILE A CA 1
ATOM 590 C C . ILE A 1 82 ? -0.667 -28.893 0.698 1.00 37.80 82 ILE A C 1
ATOM 591 O O . ILE A 1 82 ? -0.433 -30.102 0.691 1.00 38.55 82 ILE A O 1
ATOM 596 N N . GLU A 1 83 ? 0.306 -27.952 0.689 1.00 33.75 83 GLU A N 1
ATOM 597 C CA . GLU A 1 83 ? 1.745 -28.258 0.656 1.00 34.25 83 GLU A CA 1
ATOM 598 C C . GLU A 1 8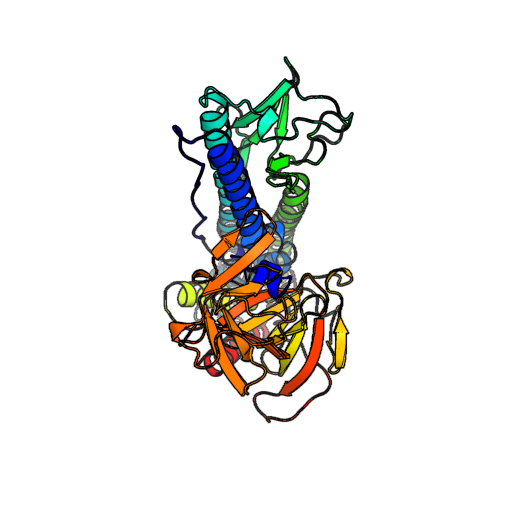3 ? 2.149 -29.062 1.890 1.00 38.12 83 GLU A C 1
ATOM 599 O O . GLU A 1 83 ? 2.791 -30.101 1.756 1.00 39.19 83 GLU A O 1
ATOM 605 N N . GLU A 1 84 ? 1.733 -28.595 3.083 1.00 33.88 84 GLU A N 1
ATOM 606 C CA . GLU A 1 84 ? 1.999 -29.232 4.374 1.00 34.23 84 GLU A CA 1
ATOM 607 C C . GLU A 1 84 ? 1.273 -30.569 4.471 1.00 39.47 84 GLU A C 1
ATOM 608 O O . GLU A 1 84 ? 1.819 -31.525 5.021 1.00 40.23 84 GLU A O 1
ATOM 614 N N . LEU A 1 85 ? 0.064 -30.642 3.894 1.00 36.11 85 LEU A N 1
ATOM 615 C CA . LEU A 1 85 ? -0.770 -31.839 3.847 1.00 36.91 85 LEU A CA 1
ATOM 616 C C . LEU A 1 85 ? -0.120 -32.930 2.991 1.00 39.84 85 LEU A C 1
ATOM 617 O O . LEU A 1 85 ? -0.054 -34.079 3.425 1.00 41.03 85 LEU A O 1
ATOM 622 N N . ASN A 1 86 ? 0.360 -32.567 1.785 1.00 34.03 86 ASN A N 1
ATOM 623 C CA . ASN A 1 86 ? 1.016 -33.478 0.845 1.00 33.94 86 ASN A CA 1
ATOM 624 C C . ASN A 1 86 ? 2.335 -34.016 1.406 1.00 36.94 86 ASN A C 1
ATOM 625 O O . ASN A 1 86 ? 2.794 -35.078 0.983 1.00 36.90 86 ASN A O 1
ATOM 630 N N . ALA A 1 87 ? 2.931 -33.280 2.362 1.00 32.73 87 ALA A N 1
ATOM 631 C CA . ALA A 1 87 ? 4.186 -33.617 3.028 1.00 33.02 87 ALA A CA 1
ATOM 632 C C . ALA A 1 87 ? 3.959 -34.459 4.297 1.00 37.68 87 ALA A C 1
ATOM 633 O O . ALA A 1 87 ? 4.923 -34.866 4.948 1.00 38.51 87 ALA A O 1
ATOM 635 N N . GLY A 1 88 ? 2.692 -34.724 4.610 1.00 33.80 88 GLY A N 1
ATOM 636 C CA . GLY A 1 88 ? 2.279 -35.529 5.754 1.00 34.09 88 GLY A CA 1
ATOM 637 C C . GLY A 1 88 ? 2.472 -34.869 7.104 1.00 37.32 88 GLY A C 1
ATOM 638 O O . GLY A 1 88 ? 2.738 -35.559 8.089 1.00 37.90 88 GLY A O 1
ATOM 639 N N . SER A 1 89 ? 2.305 -33.536 7.173 1.00 32.78 89 SER A N 1
ATOM 640 C CA . SER A 1 89 ? 2.457 -32.774 8.419 1.00 31.98 89 SER A CA 1
ATOM 641 C C . SER A 1 89 ? 1.259 -32.960 9.345 1.00 35.35 89 SER A C 1
ATOM 642 O O . SER A 1 89 ? 0.213 -33.454 8.914 1.00 34.08 89 SER A O 1
ATOM 645 N N . ALA A 1 90 ? 1.420 -32.558 10.624 1.00 32.59 90 ALA A N 1
ATOM 646 C CA . ALA A 1 90 ? 0.361 -32.586 11.632 1.00 32.36 90 ALA A CA 1
ATOM 647 C C . ALA A 1 90 ? -0.648 -31.490 11.322 1.00 35.02 90 ALA A C 1
ATOM 648 O O . ALA A 1 90 ? -0.273 -30.475 10.719 1.00 33.24 90 ALA A O 1
ATOM 650 N N . GLU A 1 91 ? -1.925 -31.691 11.719 1.00 32.07 91 GLU A N 1
ATOM 651 C CA . GLU A 1 91 ? -3.023 -30.740 11.489 1.00 30.68 91 GLU A CA 1
ATOM 652 C C . GLU A 1 91 ? -2.647 -29.327 11.972 1.00 34.34 91 GLU A C 1
ATOM 653 O O . GLU A 1 91 ? -2.959 -28.347 11.287 1.00 33.49 91 GLU A O 1
ATOM 659 N N . SER A 1 92 ? -1.930 -29.242 13.119 1.00 31.18 92 SER A N 1
ATOM 660 C CA . SER A 1 92 ? -1.438 -28.000 13.713 1.00 30.66 92 SER A CA 1
ATOM 661 C C . SER A 1 92 ? -0.548 -27.242 12.714 1.00 34.45 92 SER A C 1
ATOM 662 O O . SER A 1 92 ? -0.826 -26.079 12.422 1.00 33.11 92 SER A O 1
ATOM 665 N N . ALA A 1 93 ? 0.469 -27.935 12.146 1.00 31.90 93 ALA A N 1
ATOM 666 C CA . ALA A 1 93 ? 1.425 -27.419 11.158 1.00 31.19 93 ALA A CA 1
ATOM 667 C C . ALA A 1 93 ? 0.739 -26.993 9.848 1.00 34.52 93 ALA A C 1
ATOM 668 O O . ALA A 1 93 ? 1.159 -26.005 9.249 1.00 33.49 93 ALA A O 1
ATOM 670 N N . VAL A 1 94 ? -0.306 -27.734 9.414 1.00 31.46 94 VAL A N 1
ATOM 671 C CA . VAL A 1 94 ? -1.088 -27.469 8.197 1.00 30.50 94 VAL A CA 1
ATOM 672 C C . VAL A 1 94 ? -1.859 -26.149 8.378 1.00 35.33 94 VAL A C 1
ATOM 673 O O . VAL A 1 94 ? -1.831 -25.289 7.491 1.00 34.50 94 VAL A O 1
ATOM 677 N N . LEU A 1 95 ? -2.520 -25.988 9.539 1.00 32.83 95 LEU A N 1
ATOM 678 C CA . LEU A 1 95 ? -3.280 -24.790 9.882 1.00 32.03 95 LEU A CA 1
ATOM 679 C C . LEU A 1 95 ? -2.351 -23.586 10.099 1.00 36.96 95 LEU A C 1
ATOM 680 O O . LEU A 1 95 ? -2.676 -22.502 9.620 1.00 36.72 95 LEU A O 1
ATOM 685 N N . ASP A 1 96 ? -1.199 -23.774 10.785 1.00 34.21 96 ASP A N 1
ATOM 686 C CA . ASP A 1 96 ? -0.227 -22.705 11.039 1.00 33.88 96 ASP A CA 1
ATOM 687 C C . ASP A 1 96 ? 0.306 -22.120 9.732 1.00 34.98 96 ASP A C 1
ATOM 688 O O . ASP A 1 96 ? 0.417 -20.899 9.622 1.00 33.54 96 ASP A O 1
ATOM 693 N N . ALA A 1 97 ? 0.595 -22.989 8.738 1.00 30.74 97 ALA A N 1
ATOM 694 C CA . ALA A 1 97 ? 1.086 -22.605 7.414 1.00 29.54 97 ALA A CA 1
ATOM 695 C C . ALA A 1 97 ? 0.023 -21.828 6.655 1.00 32.57 97 ALA A C 1
ATOM 696 O O . ALA A 1 97 ? 0.344 -20.867 5.957 1.00 31.34 97 ALA A O 1
ATOM 698 N N . ALA A 1 98 ? -1.244 -22.239 6.810 1.00 29.63 98 ALA A N 1
ATOM 699 C CA . ALA A 1 98 ? -2.389 -21.589 6.187 1.00 28.79 98 ALA A CA 1
ATOM 700 C C . ALA A 1 98 ? -2.622 -20.202 6.791 1.00 32.14 98 ALA A C 1
ATOM 701 O O . ALA A 1 98 ? -2.733 -19.242 6.032 1.00 31.38 98 ALA A O 1
ATOM 703 N N . THR A 1 99 ? -2.649 -20.091 8.144 1.00 28.92 99 THR A N 1
ATOM 704 C CA . THR A 1 99 ? -2.883 -18.832 8.873 1.00 28.35 99 THR A CA 1
ATOM 705 C C . THR A 1 99 ? -1.782 -17.798 8.617 1.00 30.62 99 THR A C 1
ATOM 706 O O . THR A 1 99 ? -2.093 -16.611 8.498 1.00 29.71 99 THR A O 1
ATOM 710 N N . THR A 1 100 ? -0.512 -18.246 8.518 1.00 26.19 100 THR A N 1
ATOM 711 C CA . THR A 1 100 ? 0.653 -17.398 8.252 1.00 25.14 100 THR A CA 1
ATOM 712 C C . THR A 1 100 ? 0.478 -16.715 6.900 1.00 28.57 100 THR A C 1
ATOM 713 O O . THR A 1 100 ? 0.795 -15.534 6.784 1.00 28.71 100 THR A O 1
ATOM 717 N N . GLU A 1 101 ? -0.071 -17.435 5.904 1.00 24.35 101 GLU A N 1
ATOM 718 C CA . GLU A 1 101 ? -0.334 -16.892 4.574 1.00 23.47 101 GLU A CA 1
ATOM 719 C C . GLU A 1 101 ? -1.467 -15.872 4.624 1.00 27.06 101 GLU A C 1
ATOM 720 O O . GLU A 1 101 ? -1.392 -14.868 3.918 1.00 26.93 101 GLU A O 1
ATOM 726 N N . VAL A 1 102 ? -2.490 -16.108 5.480 1.00 23.12 102 VAL A N 1
ATOM 727 C CA . VAL A 1 102 ? -3.629 -15.200 5.694 1.00 22.12 102 VAL A CA 1
ATOM 728 C C . VAL A 1 102 ? -3.093 -13.905 6.302 1.00 26.05 102 VAL A C 1
ATOM 729 O O . VAL A 1 102 ? -3.346 -12.825 5.775 1.00 24.95 102 VAL A O 1
ATOM 733 N N . ASN A 1 103 ? -2.314 -14.041 7.387 1.00 23.34 103 ASN A N 1
ATOM 734 C CA . ASN A 1 103 ? -1.734 -12.944 8.145 1.00 23.09 103 ASN A CA 1
ATOM 735 C C . ASN A 1 103 ? -0.697 -12.160 7.342 1.00 28.32 103 ASN A C 1
ATOM 736 O O . ASN A 1 103 ? -0.681 -10.936 7.441 1.00 28.01 103 ASN A O 1
ATOM 741 N N . SER A 1 104 ? 0.135 -12.847 6.537 1.00 25.56 104 SER A N 1
ATOM 742 C CA . SER A 1 104 ? 1.174 -12.230 5.707 1.00 25.36 104 SER A CA 1
ATOM 743 C C . SER A 1 104 ? 0.561 -11.372 4.600 1.00 29.08 104 SER A C 1
ATOM 744 O O . SER A 1 104 ? 1.001 -10.240 4.381 1.00 29.04 104 SER A O 1
ATOM 747 N N . TYR A 1 105 ? -0.459 -11.912 3.915 1.00 25.29 105 TYR A N 1
ATOM 748 C CA . TYR A 1 105 ? -1.155 -11.234 2.833 1.00 24.35 105 TYR A CA 1
ATOM 749 C C . TYR A 1 105 ? -2.022 -10.078 3.375 1.00 30.17 105 TYR A C 1
ATOM 750 O O . TYR A 1 105 ? -1.989 -8.985 2.800 1.00 30.23 105 TYR A O 1
ATOM 759 N N . LEU A 1 106 ? -2.772 -10.307 4.470 1.00 27.46 106 LEU A N 1
ATOM 760 C CA . LEU A 1 106 ? -3.637 -9.274 5.048 1.00 27.51 106 LEU A CA 1
ATOM 761 C C . LEU A 1 106 ? -2.825 -8.164 5.723 1.00 31.08 106 LEU A C 1
ATOM 762 O O . LEU A 1 106 ? -3.330 -7.047 5.795 1.00 30.97 106 LEU A O 1
ATOM 767 N N . THR A 1 107 ? -1.555 -8.424 6.117 1.00 27.17 107 THR A N 1
ATOM 768 C CA . THR A 1 107 ? -0.667 -7.390 6.670 1.00 26.65 107 THR A CA 1
ATOM 769 C C . THR A 1 107 ? -0.314 -6.424 5.537 1.00 29.22 107 THR A C 1
ATOM 770 O O . THR A 1 107 ? -0.357 -5.219 5.750 1.00 29.10 107 THR A O 1
ATOM 774 N N . THR A 1 108 ? -0.034 -6.957 4.328 1.00 24.72 108 THR A N 1
ATOM 775 C CA . THR A 1 108 ? 0.303 -6.180 3.132 1.00 23.88 108 THR A CA 1
ATOM 776 C C . THR A 1 108 ? -0.902 -5.333 2.705 1.00 27.57 108 THR A C 1
ATOM 777 O O . THR A 1 108 ? -0.704 -4.224 2.225 1.00 27.49 108 THR A O 1
ATOM 781 N N . VAL A 1 109 ? -2.137 -5.829 2.916 1.00 24.27 109 VAL A N 1
ATOM 782 C CA . VAL A 1 109 ? -3.362 -5.095 2.576 1.00 23.60 109 VAL A CA 1
ATOM 783 C C . VAL A 1 109 ? -3.569 -3.996 3.624 1.00 27.85 109 VAL A C 1
ATOM 784 O O . VAL A 1 109 ? -3.741 -2.838 3.238 1.00 28.35 109 VAL A O 1
ATOM 788 N N . GLN A 1 110 ? -3.516 -4.345 4.933 1.00 23.95 110 GLN A N 1
ATOM 789 C CA . GLN A 1 110 ? -3.672 -3.390 6.045 1.00 23.63 110 GLN A CA 1
ATOM 790 C C . GLN A 1 110 ? -2.630 -2.275 5.989 1.00 28.97 110 GLN A C 1
ATOM 791 O O . GLN A 1 110 ? -2.981 -1.113 6.183 1.00 29.10 110 GLN A O 1
ATOM 797 N N . SER A 1 111 ? -1.354 -2.629 5.714 1.00 25.55 111 SER A N 1
ATOM 798 C CA . SER A 1 111 ? -0.244 -1.678 5.619 1.00 25.01 111 SER A CA 1
ATOM 799 C C . SER A 1 111 ? -0.469 -0.683 4.505 1.00 25.78 111 SER A C 1
ATOM 800 O O . SER A 1 111 ? -0.287 0.504 4.734 1.00 25.76 111 SER A O 1
ATOM 803 N N . ASN A 1 112 ? -0.885 -1.150 3.314 1.00 20.21 112 ASN A N 1
ATOM 804 C CA . ASN A 1 112 ? -1.141 -0.278 2.165 1.00 18.83 112 ASN A CA 1
ATOM 805 C C . ASN A 1 112 ? -2.254 0.710 2.462 1.00 22.08 112 ASN A C 1
ATOM 806 O O . ASN A 1 112 ? -2.117 1.888 2.141 1.00 21.57 112 ASN A O 1
ATOM 811 N N . PHE A 1 113 ? -3.338 0.229 3.102 1.00 18.27 113 PHE A N 1
ATOM 812 C CA . PHE A 1 113 ? -4.503 1.013 3.490 1.00 17.79 113 PHE A CA 1
ATOM 813 C C . PHE A 1 113 ? -4.133 2.084 4.529 1.00 20.83 113 PHE A C 1
ATOM 814 O O . PHE A 1 113 ? -4.608 3.214 4.439 1.00 19.79 113 PHE A O 1
ATOM 822 N N . LEU A 1 114 ? -3.292 1.727 5.509 1.00 18.27 114 LEU A N 1
ATOM 823 C CA . LEU A 1 114 ? -2.899 2.648 6.576 1.00 18.47 114 LEU A CA 1
ATOM 824 C C . LEU A 1 114 ? -1.802 3.613 6.130 1.00 22.77 114 LEU A C 1
ATOM 825 O O . LEU A 1 114 ? -1.779 4.738 6.625 1.00 23.69 114 LEU A O 1
ATOM 830 N N . LYS A 1 115 ? -0.943 3.212 5.168 1.00 18.12 115 LYS A N 1
ATOM 831 C CA . LYS A 1 115 ? 0.102 4.081 4.616 1.00 18.09 115 LYS A CA 1
ATOM 832 C C . LYS A 1 115 ? -0.534 5.209 3.793 1.00 21.40 115 LYS A C 1
ATOM 833 O O . LYS A 1 115 ? -0.040 6.338 3.807 1.00 21.39 115 LYS A O 1
ATOM 839 N N . THR A 1 116 ? -1.645 4.892 3.094 1.00 16.92 116 THR A N 1
ATOM 840 C CA . THR A 1 116 ? -2.434 5.828 2.286 1.00 15.83 116 THR A CA 1
ATOM 841 C C . THR A 1 116 ? -3.020 6.906 3.203 1.00 19.29 116 THR A C 1
ATOM 842 O O . THR A 1 116 ? -3.000 8.079 2.827 1.00 19.79 116 THR A O 1
ATOM 846 N N . TRP A 1 117 ? -3.506 6.508 4.408 1.00 14.87 117 TRP A N 1
ATOM 847 C CA . TRP A 1 117 ? -4.051 7.406 5.432 1.00 14.60 117 TRP A CA 1
ATOM 848 C C . TRP A 1 117 ? -2.911 8.217 6.060 1.00 20.97 117 TRP A C 1
ATOM 849 O O . TRP A 1 117 ? -3.070 9.420 6.266 1.00 21.83 117 TRP A O 1
ATOM 860 N N . ASN A 1 118 ? -1.771 7.558 6.363 1.00 18.41 118 ASN A N 1
ATOM 861 C CA . ASN A 1 118 ? -0.584 8.180 6.959 1.00 18.73 118 ASN A CA 1
ATOM 862 C C . ASN A 1 118 ? -0.016 9.283 6.067 1.00 22.58 118 ASN A C 1
ATOM 863 O O . ASN A 1 118 ? 0.257 10.374 6.573 1.00 23.63 118 ASN A O 1
ATOM 868 N N . GLU A 1 119 ? 0.079 9.038 4.742 1.00 17.72 119 GLU A N 1
ATOM 869 C CA . GLU A 1 119 ? 0.563 10.030 3.775 1.00 17.35 119 GLU A CA 1
ATOM 870 C C . GLU A 1 119 ? -0.369 11.234 3.703 1.00 20.97 119 GLU A C 1
ATOM 871 O O . GLU A 1 119 ? 0.104 12.350 3.491 1.00 21.79 119 GLU A O 1
ATOM 877 N N . SER A 1 120 ? -1.676 11.016 3.910 1.00 16.21 120 SER A N 1
ATOM 878 C CA . SER A 1 120 ? -2.677 12.081 3.913 1.00 15.79 120 SER A CA 1
ATOM 879 C C . SER A 1 120 ? -2.536 12.965 5.167 1.00 18.89 120 SER A C 1
ATOM 880 O O . SER A 1 120 ? -2.583 14.188 5.046 1.00 17.95 120 SER A O 1
ATOM 883 N N . VAL A 1 121 ? -2.351 12.343 6.360 1.00 16.16 121 VAL A N 1
ATOM 884 C CA . VAL A 1 121 ? -2.191 13.035 7.651 1.00 17.21 121 VAL A CA 1
ATOM 885 C C . VAL A 1 121 ? -0.845 13.792 7.656 1.00 22.25 121 VAL A C 1
ATOM 886 O O . VAL A 1 121 ? -0.807 14.945 8.092 1.00 22.19 121 VAL A O 1
ATOM 890 N N . ALA A 1 122 ? 0.240 13.152 7.149 1.00 19.39 122 ALA A N 1
ATOM 891 C CA . ALA A 1 122 ? 1.579 13.751 7.045 1.00 20.14 122 ALA A CA 1
ATOM 892 C C . ALA A 1 122 ? 1.549 15.014 6.170 1.00 25.14 122 ALA A C 1
ATOM 893 O O . ALA A 1 122 ? 2.125 16.042 6.543 1.00 25.28 122 ALA A O 1
ATOM 895 N N . GLU A 1 123 ? 0.853 14.930 5.019 1.00 21.81 123 GLU A N 1
ATOM 896 C CA . GLU A 1 123 ? 0.660 16.024 4.066 1.00 21.54 123 GLU A CA 1
ATOM 897 C C . GLU A 1 123 ? -0.168 17.132 4.703 1.00 26.77 123 GLU A C 1
ATOM 898 O O . GLU A 1 123 ? 0.136 18.309 4.491 1.00 27.35 123 GLU A O 1
ATOM 904 N N . LEU A 1 124 ? -1.206 16.754 5.490 1.00 22.94 124 LEU A N 1
ATOM 905 C CA . LEU A 1 124 ? -2.064 17.693 6.209 1.00 23.32 124 LEU A CA 1
ATOM 906 C C . LEU A 1 124 ? -1.240 18.446 7.246 1.00 29.73 124 LEU A C 1
ATOM 907 O O . LEU A 1 124 ? -1.406 19.656 7.378 1.00 30.15 124 LEU A O 1
ATOM 912 N N . ASP A 1 125 ? -0.325 17.737 7.950 1.00 27.33 125 ASP A N 1
ATOM 913 C CA . ASP A 1 125 ? 0.547 18.329 8.963 1.00 28.35 125 ASP A CA 1
ATOM 914 C C . ASP A 1 125 ? 1.438 19.409 8.347 1.00 32.27 125 ASP A C 1
ATOM 915 O O . ASP A 1 125 ? 1.565 20.489 8.933 1.00 33.39 125 ASP A O 1
ATOM 920 N N . SER A 1 126 ? 2.003 19.141 7.149 1.00 27.61 126 SER A N 1
ATOM 921 C CA . SER A 1 126 ? 2.842 20.101 6.431 1.00 27.77 126 SER A CA 1
ATOM 922 C C . SER A 1 126 ? 1.993 21.231 5.816 1.00 31.62 126 SER A C 1
ATOM 923 O O . SER A 1 126 ? 2.526 22.319 5.615 1.00 32.37 126 SER A O 1
ATOM 926 N N . ILE A 1 127 ? 0.675 21.003 5.573 1.00 27.01 127 ILE A N 1
ATOM 927 C CA . ILE A 1 127 ? -0.246 22.056 5.115 1.00 26.39 127 ILE A CA 1
ATOM 928 C C . ILE A 1 127 ? -0.439 23.023 6.289 1.00 31.95 127 ILE A C 1
ATOM 929 O O . ILE A 1 127 ? -0.190 24.221 6.141 1.00 32.46 127 ILE A O 1
ATOM 934 N N . LEU A 1 128 ? -0.830 22.478 7.469 1.00 28.39 128 LEU A N 1
ATOM 935 C CA . LEU A 1 128 ? -1.067 23.228 8.708 1.00 28.73 128 LEU A CA 1
ATOM 936 C C . LEU A 1 128 ? 0.198 23.979 9.165 1.00 33.23 128 LEU A C 1
ATOM 937 O O . LEU A 1 128 ? 0.070 25.005 9.826 1.00 34.32 128 LEU A O 1
ATOM 942 N N . SER A 1 129 ? 1.404 23.488 8.796 1.00 28.90 129 SER A N 1
ATOM 943 C CA . SER A 1 129 ? 2.672 24.156 9.096 1.00 29.32 129 SER A CA 1
ATOM 944 C C . SER A 1 129 ? 2.796 25.391 8.211 1.00 31.20 129 SER A C 1
ATOM 945 O O . SER A 1 129 ? 2.970 26.496 8.724 1.00 32.08 129 SER A O 1
ATOM 948 N N . THR A 1 130 ? 2.632 25.202 6.887 1.00 25.13 130 THR A N 1
ATOM 949 C CA . THR A 1 130 ? 2.682 26.242 5.854 1.00 24.30 130 THR A CA 1
ATOM 950 C C . THR A 1 130 ? 1.602 27.319 6.094 1.00 27.40 130 THR A C 1
ATOM 951 O O . THR A 1 130 ? 1.858 28.499 5.844 1.00 28.40 130 THR A O 1
ATOM 955 N N . VAL A 1 131 ? 0.414 26.918 6.583 1.00 22.06 131 VAL A N 1
ATOM 956 C CA . VAL A 1 131 ? -0.698 27.838 6.850 1.00 21.90 131 VAL A CA 1
ATOM 957 C C . VAL A 1 131 ? -0.349 28.715 8.075 1.00 27.88 131 VAL A C 1
ATOM 958 O O . VAL A 1 131 ? -0.325 29.937 7.937 1.00 28.33 131 VAL A O 1
ATOM 962 N N . VAL A 1 132 ? -0.012 28.101 9.232 1.00 25.51 132 VAL A N 1
ATOM 963 C CA . VAL A 1 132 ? 0.368 28.821 10.459 1.00 27.04 132 VAL A CA 1
ATOM 964 C C . VAL A 1 132 ? 1.557 29.768 10.176 1.00 31.92 132 VAL A C 1
ATOM 965 O O . VAL A 1 132 ? 1.482 30.948 10.531 1.00 32.62 132 VAL A O 1
ATOM 969 N N . ASN A 1 133 ? 2.616 29.263 9.498 1.00 27.83 133 ASN A N 1
ATOM 970 C CA . ASN A 1 133 ? 3.822 30.030 9.165 1.00 28.23 133 ASN A CA 1
ATOM 971 C C . ASN A 1 133 ? 3.545 31.200 8.218 1.00 31.79 133 ASN A C 1
ATOM 972 O O . ASN A 1 133 ? 4.273 32.197 8.292 1.00 32.43 133 ASN A O 1
ATOM 977 N N . HIS A 1 134 ? 2.502 31.096 7.348 1.00 26.79 134 HIS A N 1
ATOM 978 C CA . HIS A 1 134 ? 2.131 32.195 6.444 1.00 26.17 134 HIS A CA 1
ATOM 979 C C . HIS A 1 134 ? 1.698 33.409 7.272 1.00 33.36 134 HIS A C 1
ATOM 980 O O . HIS A 1 134 ? 0.861 33.281 8.176 1.00 33.76 134 HIS A O 1
ATOM 987 N N . PRO A 1 135 ? 2.303 34.583 6.993 1.00 31.48 135 PRO A N 1
ATOM 988 C CA . PRO A 1 135 ? 2.012 35.777 7.802 1.00 32.92 135 PRO A CA 1
ATOM 989 C C . PRO A 1 135 ? 0.603 36.358 7.649 1.00 38.08 135 PRO A C 1
ATOM 990 O O . PRO A 1 135 ? 0.120 37.015 8.577 1.00 38.70 135 PRO A O 1
ATOM 994 N N . ASP A 1 136 ? -0.043 36.147 6.492 1.00 33.75 136 ASP A N 1
ATOM 995 C CA . ASP A 1 136 ? -1.344 36.743 6.209 1.00 33.57 136 ASP A CA 1
ATOM 996 C C . ASP A 1 136 ? -2.513 35.781 6.374 1.00 37.86 136 ASP A C 1
ATOM 997 O O . ASP A 1 136 ? -3.663 36.215 6.274 1.00 37.78 136 ASP A O 1
ATOM 1002 N N . ILE A 1 137 ? -2.242 34.491 6.619 1.00 34.49 137 ILE A N 1
ATOM 1003 C CA . ILE A 1 137 ? -3.290 33.472 6.689 1.00 33.61 137 ILE A CA 1
ATOM 1004 C C . ILE A 1 137 ? -3.179 32.595 7.939 1.00 36.46 137 ILE A C 1
ATOM 1005 O O . ILE A 1 137 ? -2.081 32.283 8.399 1.00 36.69 137 ILE A O 1
ATOM 1010 N N . GLY A 1 138 ? -4.348 32.208 8.443 1.00 32.00 138 GLY A N 1
ATOM 1011 C CA . GLY A 1 138 ? -4.554 31.282 9.549 1.00 31.57 138 GLY A CA 1
ATOM 1012 C C . GLY A 1 138 ? -5.363 30.094 9.069 1.00 32.84 138 GLY A C 1
ATOM 1013 O O . GLY A 1 138 ? -5.845 30.094 7.932 1.00 31.07 138 GLY A O 1
ATOM 1014 N N . LYS A 1 139 ? -5.514 29.066 9.917 1.00 29.14 139 LYS A N 1
ATOM 1015 C CA . LYS A 1 139 ? -6.237 27.835 9.576 1.00 27.66 139 LYS A CA 1
ATOM 1016 C C . LYS A 1 139 ? -7.690 28.094 9.143 1.00 31.81 139 LYS A C 1
ATOM 1017 O O . LYS A 1 139 ? -8.169 27.427 8.228 1.00 30.85 139 LYS A O 1
ATOM 1023 N N . GLY A 1 140 ? -8.337 29.085 9.754 1.00 29.38 140 GLY A N 1
ATOM 1024 C CA . GLY A 1 140 ? -9.718 29.461 9.466 1.00 29.24 140 GLY A CA 1
ATOM 1025 C C . GLY A 1 140 ? -9.972 30.086 8.108 1.00 32.94 140 GLY A C 1
ATOM 1026 O O . GLY A 1 140 ? -11.129 30.204 7.699 1.00 32.97 140 GLY A O 1
ATOM 1027 N N . ASP A 1 141 ? -8.905 30.493 7.398 1.00 29.04 141 ASP A N 1
ATOM 1028 C CA . ASP A 1 141 ? -8.992 31.104 6.066 1.00 28.11 141 ASP A CA 1
ATOM 1029 C C . ASP A 1 141 ? -8.986 30.041 4.957 1.00 30.13 141 ASP A C 1
ATOM 1030 O O . ASP A 1 141 ? -9.374 30.344 3.821 1.00 29.79 141 ASP A O 1
ATOM 1035 N N . VAL A 1 142 ? -8.550 28.803 5.283 1.00 24.49 142 VAL A N 1
ATOM 1036 C CA . VAL A 1 142 ? -8.489 27.702 4.317 1.00 22.75 142 VAL A CA 1
ATOM 1037 C C . VAL A 1 142 ? -9.397 26.525 4.756 1.00 24.31 142 VAL A C 1
ATOM 1038 O O . VAL A 1 142 ? -9.883 25.793 3.892 1.00 22.92 142 VAL A O 1
ATOM 1042 N N . PHE A 1 143 ? -9.638 26.365 6.080 1.00 19.91 143 PHE A N 1
ATOM 1043 C CA . PHE A 1 143 ? -10.481 25.306 6.652 1.00 18.53 143 PHE A CA 1
ATOM 1044 C C . PHE A 1 143 ? -11.771 25.859 7.253 1.00 21.32 143 PHE A C 1
ATOM 1045 O O . PHE A 1 143 ? -11.767 26.974 7.771 1.00 22.14 143 PHE A O 1
ATOM 1053 N N . LEU A 1 144 ? -12.873 25.069 7.201 1.00 16.81 144 LEU A N 1
ATOM 1054 C CA . LEU A 1 144 ? -14.182 25.450 7.753 1.00 16.62 144 LEU A CA 1
ATOM 1055 C C . LEU A 1 144 ? -14.078 25.693 9.267 1.00 22.08 144 LEU A C 1
ATOM 1056 O O . LEU A 1 144 ? -14.598 26.692 9.761 1.00 22.29 144 LEU A O 1
ATOM 1061 N N . MET A 1 145 ? -13.374 24.786 9.983 1.00 19.81 145 MET A N 1
ATOM 1062 C CA . MET A 1 145 ? -13.077 24.832 11.423 1.00 20.87 145 MET A CA 1
ATOM 1063 C C . MET A 1 145 ? -14.348 24.800 12.264 1.00 26.45 145 MET A C 1
ATOM 1064 O O . MET A 1 145 ? -14.375 25.346 13.368 1.00 27.14 145 MET A O 1
ATOM 1069 N N . LEU A 1 146 ? -15.388 24.135 11.749 1.00 23.50 146 LEU A N 1
ATOM 1070 C CA . LEU A 1 146 ? -16.665 23.998 12.439 1.00 24.50 146 LEU A CA 1
ATOM 1071 C C . LEU A 1 146 ? -16.896 22.572 12.893 1.00 29.91 146 LEU A C 1
ATOM 1072 O O . LEU A 1 146 ? -16.334 21.636 12.319 1.00 29.12 146 LEU A O 1
ATOM 1077 N N . ASN A 1 147 ? -17.749 22.409 13.909 1.00 28.14 147 ASN A N 1
ATOM 1078 C CA . ASN A 1 147 ? -18.163 21.103 14.413 1.00 28.56 147 ASN A CA 1
ATOM 1079 C C . ASN A 1 147 ? -19.667 20.922 14.112 1.00 33.80 147 ASN A C 1
ATOM 1080 O O . ASN A 1 147 ? -20.246 21.749 13.395 1.00 33.30 147 ASN A O 1
ATOM 1085 N N . GLY A 1 148 ? -20.268 19.859 14.649 1.00 31.40 148 GLY A N 1
ATOM 1086 C CA . GLY A 1 148 ? -21.685 19.539 14.478 1.00 31.86 148 GLY A CA 1
ATOM 1087 C C . GLY A 1 148 ? -22.647 20.623 14.930 1.00 38.09 148 GLY A C 1
ATOM 1088 O O . GLY A 1 148 ? -23.701 20.803 14.315 1.00 38.09 148 GLY A O 1
ATOM 1089 N N . SER A 1 149 ? -22.270 21.374 15.992 1.00 36.15 149 SER A N 1
ATOM 1090 C CA . SER A 1 149 ? -23.034 22.483 16.582 1.00 37.38 149 SER A CA 1
ATOM 1091 C C . SER A 1 149 ? -22.879 23.799 15.786 1.00 41.99 149 SER A C 1
ATOM 1092 O O . SER A 1 149 ? -23.438 24.822 16.190 1.00 43.09 149 SER A O 1
ATOM 1095 N N . ASP A 1 150 ? -22.109 23.767 14.668 1.00 37.50 150 ASP A N 1
ATOM 1096 C CA . ASP A 1 150 ? -21.770 24.893 13.783 1.00 36.80 150 ASP A CA 1
ATOM 1097 C C . ASP A 1 150 ? -20.959 25.947 14.563 1.00 40.55 150 ASP A C 1
ATOM 1098 O O . ASP A 1 150 ? -20.975 27.141 14.236 1.00 40.26 150 ASP A O 1
ATOM 1103 N N . ASN A 1 151 ? -20.221 25.465 15.581 1.00 36.74 151 ASN A N 1
ATOM 1104 C CA . ASN A 1 151 ? -19.346 26.244 16.453 1.00 37.42 151 ASN A CA 1
ATOM 1105 C C . ASN A 1 151 ? -17.905 26.086 15.993 1.00 38.60 151 ASN A C 1
ATOM 1106 O O . ASN A 1 151 ? -17.565 25.057 15.408 1.00 37.27 151 ASN A O 1
ATOM 1111 N N . THR A 1 152 ? -17.063 27.100 16.235 1.00 34.23 152 THR A N 1
ATOM 1112 C CA . THR A 1 152 ? -15.667 27.056 15.814 1.00 32.88 152 THR A CA 1
ATOM 1113 C C . THR A 1 152 ? -14.865 26.162 16.773 1.00 36.43 152 THR A C 1
ATOM 1114 O O . THR A 1 152 ? -14.900 26.353 17.990 1.00 37.18 152 THR A O 1
ATOM 1118 N N . ILE A 1 153 ? -14.153 25.176 16.203 1.00 31.77 153 ILE A N 1
ATOM 1119 C CA . ILE A 1 153 ? -13.293 24.246 16.946 1.00 31.65 153 ILE A CA 1
ATOM 1120 C C . ILE A 1 153 ? -12.073 25.029 17.464 1.00 36.36 153 ILE A C 1
ATOM 1121 O O . ILE A 1 153 ? -11.705 26.044 16.860 1.00 36.22 153 ILE A O 1
ATOM 1126 N N . GLU A 1 154 ? -11.475 24.594 18.590 1.00 33.26 154 GLU A N 1
ATOM 1127 C CA . GLU A 1 154 ? -10.327 25.296 19.183 1.00 33.86 154 GLU A CA 1
ATOM 1128 C C . GLU A 1 154 ? -9.098 25.245 18.264 1.00 35.55 154 GLU A C 1
ATOM 1129 O O . GLU A 1 154 ? -8.407 26.258 18.124 1.00 35.97 154 GLU A O 1
ATOM 1135 N N . ASP A 1 155 ? -8.851 24.082 17.626 1.00 29.49 155 ASP A N 1
ATOM 1136 C CA . ASP A 1 155 ? -7.760 23.854 16.676 1.00 27.91 155 ASP A CA 1
ATOM 1137 C C . ASP A 1 155 ? -7.957 22.553 15.895 1.00 29.34 155 ASP A C 1
ATOM 1138 O O . ASP A 1 155 ? -8.630 21.628 16.361 1.00 28.17 155 ASP A O 1
ATOM 1143 N N . LEU A 1 156 ? -7.382 22.515 14.686 1.00 24.83 156 LEU A N 1
ATOM 1144 C CA . LEU A 1 156 ? -7.355 21.367 13.786 1.00 23.56 156 LEU A CA 1
ATOM 1145 C C . LEU A 1 156 ? -5.891 20.988 13.637 1.00 28.12 156 LEU A C 1
ATOM 1146 O O . LEU A 1 156 ? -5.098 21.795 13.147 1.00 27.88 156 LEU A O 1
ATOM 1151 N N . LEU A 1 157 ? -5.517 19.802 14.144 1.00 25.14 157 LEU A N 1
ATOM 1152 C CA . LEU A 1 157 ? -4.133 19.330 14.135 1.00 25.19 157 LEU A CA 1
ATOM 1153 C C . LEU A 1 157 ? -3.991 17.957 13.469 1.00 28.42 157 LEU A C 1
ATOM 1154 O O . LEU A 1 157 ? -4.957 17.204 13.364 1.00 27.04 157 LEU A O 1
ATOM 1159 N N . ALA A 1 158 ? -2.784 17.659 12.985 1.00 25.31 158 ALA A N 1
ATOM 1160 C CA . ALA A 1 158 ? -2.456 16.397 12.336 1.00 24.39 158 ALA A CA 1
ATOM 1161 C C . ALA A 1 158 ? -1.195 15.827 12.961 1.00 29.45 158 ALA A C 1
ATOM 1162 O O . ALA A 1 158 ? -0.165 16.502 13.015 1.00 29.56 158 ALA A O 1
ATOM 1164 N N . ASN A 1 159 ? -1.304 14.607 13.500 1.00 26.87 159 ASN A N 1
ATOM 1165 C CA . ASN A 1 159 ? -0.201 13.918 14.163 1.00 27.50 159 ASN A CA 1
ATOM 1166 C C . ASN A 1 159 ? 0.271 12.767 13.270 1.00 30.84 159 ASN A C 1
ATOM 1167 O O . ASN A 1 159 ? -0.384 11.725 13.249 1.00 29.67 159 ASN A O 1
ATOM 1172 N N . PRO A 1 160 ? 1.354 12.954 1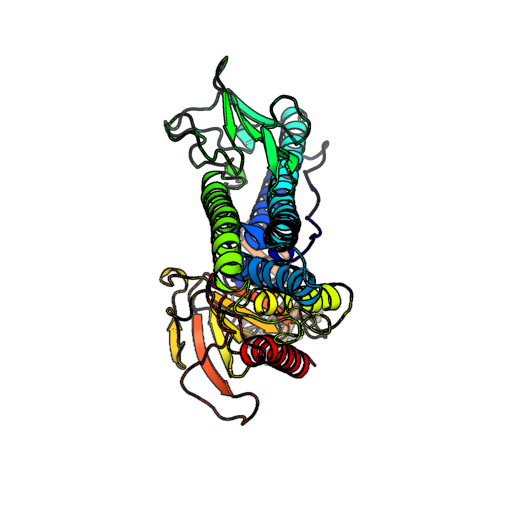2.470 1.00 27.84 160 PRO A N 1
ATOM 1173 C CA . PRO A 1 160 ? 1.795 11.877 11.561 1.00 26.98 160 PRO A CA 1
ATOM 1174 C C . PRO A 1 160 ? 2.323 10.648 12.293 1.00 31.49 160 PRO A C 1
ATOM 1175 O O . PRO A 1 160 ? 2.742 10.762 13.445 1.00 31.71 160 PRO A O 1
ATOM 1179 N N . SER A 1 161 ? 2.320 9.477 11.615 1.00 27.62 161 SER A N 1
ATOM 1180 C CA . SER A 1 161 ? 2.832 8.219 12.169 1.00 27.63 161 SER A CA 1
ATOM 1181 C C . SER A 1 161 ? 4.207 8.453 12.803 1.00 31.41 161 SER A C 1
ATOM 1182 O O . SER A 1 161 ? 5.052 9.143 12.225 1.00 30.40 161 SER A O 1
ATOM 1185 N N . GLY A 1 162 ? 4.367 7.960 14.022 1.00 28.88 162 GLY A N 1
ATOM 1186 C CA . GLY A 1 162 ? 5.579 8.150 14.804 1.00 30.16 162 GLY A CA 1
ATOM 1187 C C . GLY A 1 162 ? 5.375 9.130 15.942 1.00 35.80 162 GLY A C 1
ATOM 1188 O O . GLY A 1 162 ? 5.971 8.956 17.009 1.00 36.90 162 GLY A O 1
ATOM 1189 N N . SER A 1 163 ? 4.508 10.161 15.731 1.00 32.20 163 SER A N 1
ATOM 1190 C CA . SER A 1 163 ? 4.169 11.191 16.722 1.00 33.12 163 SER A CA 1
ATOM 1191 C C . SER A 1 163 ? 3.518 10.584 17.960 1.00 38.98 163 SER A C 1
ATOM 1192 O O . SER A 1 163 ? 2.912 9.511 17.874 1.00 38.20 163 SER A O 1
ATOM 1195 N N . THR A 1 164 ? 3.644 11.272 19.113 1.00 37.28 164 THR A N 1
ATOM 1196 C CA . THR A 1 164 ? 3.101 10.809 20.396 1.00 38.21 164 THR A CA 1
ATOM 1197 C C . THR A 1 164 ? 1.567 10.688 20.375 1.00 42.08 164 THR A C 1
ATOM 1198 O O . THR A 1 164 ? 1.015 9.898 21.148 1.00 42.61 164 THR A O 1
ATOM 1202 N N . ASP A 1 165 ? 0.889 11.429 19.477 1.00 37.10 165 ASP A N 1
ATOM 1203 C CA . ASP A 1 165 ? -0.565 11.395 19.384 1.00 36.26 165 ASP A CA 1
ATOM 1204 C C . ASP A 1 165 ? -1.056 10.519 18.205 1.00 39.22 165 ASP A C 1
ATOM 1205 O O . ASP A 1 165 ? -2.253 10.510 17.901 1.00 38.16 165 ASP A O 1
ATOM 1210 N N . ALA A 1 166 ? -0.143 9.737 17.592 1.00 35.55 166 ALA A N 1
ATOM 1211 C CA . ALA A 1 166 ? -0.469 8.772 16.541 1.00 33.88 166 ALA A CA 1
ATOM 1212 C C . ALA A 1 166 ? -0.793 7.433 17.202 1.00 39.19 166 ALA A C 1
ATOM 1213 O O . ALA A 1 166 ? -0.137 7.059 18.177 1.00 39.93 166 ALA A O 1
ATOM 1215 N N . THR A 1 167 ? -1.826 6.730 16.710 1.00 36.06 167 THR A N 1
ATOM 1216 C CA . THR A 1 167 ? -2.270 5.445 17.277 1.00 36.12 167 THR A CA 1
ATOM 1217 C C . THR A 1 167 ? -1.342 4.311 16.824 1.00 38.63 167 THR A C 1
ATOM 1218 O O . THR A 1 167 ? -0.693 4.423 15.789 1.00 36.97 167 THR A O 1
ATOM 1222 N N . SER A 1 168 ? -1.258 3.237 17.619 1.00 35.82 168 SER A N 1
ATOM 1223 C CA . SER A 1 168 ? -0.453 2.066 17.282 1.00 35.08 168 SER A CA 1
ATOM 1224 C C . SER A 1 168 ? -1.396 0.920 16.941 1.00 36.92 168 SER A C 1
ATOM 1225 O O . SER A 1 168 ? -2.241 0.547 17.759 1.00 37.68 168 SER A O 1
ATOM 1228 N N . PHE A 1 169 ? -1.297 0.410 15.708 1.00 30.57 169 PHE A N 1
ATOM 1229 C CA . PHE A 1 169 ? -2.152 -0.667 15.217 1.00 28.65 169 PHE A CA 1
ATOM 1230 C C . PHE A 1 169 ? -1.372 -1.963 15.068 1.00 31.44 169 PHE A C 1
ATOM 1231 O O . PHE A 1 169 ? -0.293 -1.974 14.477 1.00 30.61 169 PHE A O 1
ATOM 1239 N N . THR A 1 170 ? -1.940 -3.059 15.579 1.00 27.97 170 THR A N 1
ATOM 1240 C CA . THR A 1 170 ? -1.324 -4.376 15.483 1.00 27.54 170 THR A CA 1
ATOM 1241 C C . THR A 1 170 ? -1.820 -5.038 14.191 1.00 29.54 170 THR A C 1
ATOM 1242 O O . THR A 1 170 ? -3.024 -5.250 14.026 1.00 28.11 170 THR A O 1
ATOM 1246 N N . LEU A 1 171 ? -0.887 -5.350 13.277 1.00 25.62 171 LEU A N 1
ATOM 1247 C CA . LEU A 1 171 ? -1.188 -5.994 12.001 1.00 24.35 171 LEU A CA 1
ATOM 1248 C C . LEU A 1 171 ? -1.465 -7.486 12.202 1.00 29.63 171 LEU A C 1
ATOM 1249 O O . LEU A 1 171 ? -1.188 -8.022 13.282 1.00 30.57 171 LEU A O 1
ATOM 1254 N N . ALA A 1 172 ? -2.029 -8.155 11.170 1.00 25.84 172 ALA A N 1
ATOM 1255 C CA . ALA A 1 172 ? -2.345 -9.586 11.206 1.00 25.98 172 ALA A CA 1
ATOM 1256 C C . ALA A 1 172 ? -1.095 -10.414 11.482 1.00 31.47 172 ALA A C 1
ATOM 1257 O O . ALA A 1 172 ? -1.160 -11.420 12.187 1.00 32.01 172 ALA A O 1
ATOM 1259 N N . ASP A 1 173 ? 0.057 -9.935 10.976 1.00 28.81 173 ASP A N 1
ATOM 1260 C CA . ASP A 1 173 ? 1.399 -10.492 11.152 1.00 29.47 173 ASP A CA 1
ATOM 1261 C C . ASP A 1 173 ? 1.798 -10.509 12.625 1.00 33.58 173 ASP A C 1
ATOM 1262 O O . ASP A 1 173 ? 2.663 -11.296 13.018 1.00 34.13 173 ASP A O 1
ATOM 1267 N N . GLY A 1 174 ? 1.188 -9.624 13.409 1.00 29.65 174 GLY A N 1
ATOM 1268 C CA . GLY A 1 174 ? 1.482 -9.476 14.826 1.00 30.51 174 GLY A CA 1
ATOM 1269 C C . GLY A 1 174 ? 2.412 -8.312 15.093 1.00 35.46 174 GLY A C 1
ATOM 1270 O O . GLY A 1 174 ? 2.632 -7.946 16.251 1.00 35.66 174 GLY A O 1
ATOM 1271 N N . THR A 1 175 ? 2.962 -7.718 14.009 1.00 31.98 175 THR A N 1
ATOM 1272 C CA . THR A 1 175 ? 3.855 -6.552 14.067 1.00 31.71 175 THR A CA 1
ATOM 1273 C C . THR A 1 175 ? 3.019 -5.293 14.329 1.00 35.47 175 THR A C 1
ATOM 1274 O O . THR A 1 175 ? 1.806 -5.307 14.095 1.00 34.02 175 THR A O 1
ATOM 1278 N N . THR A 1 176 ? 3.653 -4.218 14.824 1.00 33.08 176 THR A N 1
ATOM 1279 C CA . THR A 1 176 ? 2.950 -2.964 15.111 1.00 33.01 176 THR A CA 1
ATOM 1280 C C . THR A 1 176 ? 3.299 -1.885 14.079 1.00 36.47 176 THR A C 1
ATOM 1281 O O . THR A 1 176 ? 4.425 -1.833 13.572 1.00 36.64 176 THR A O 1
ATOM 1285 N N . MET A 1 177 ? 2.314 -1.037 13.770 1.00 31.56 177 MET A N 1
ATOM 1286 C CA . MET A 1 177 ? 2.419 0.057 12.815 1.00 29.94 177 MET A CA 1
ATOM 1287 C C . MET A 1 177 ? 1.800 1.320 13.411 1.00 32.46 177 MET A C 1
ATOM 1288 O O . MET A 1 177 ? 0.695 1.255 13.950 1.00 31.96 177 MET A O 1
ATOM 1293 N N . SER A 1 178 ? 2.499 2.459 13.315 1.00 28.22 178 SER A N 1
ATOM 1294 C CA . SER A 1 178 ? 1.970 3.728 13.806 1.00 27.60 178 SER A CA 1
ATOM 1295 C C . SER A 1 178 ? 1.064 4.340 12.732 1.00 29.41 178 SER A C 1
ATOM 1296 O O . SER A 1 178 ? 1.448 4.384 11.562 1.00 28.49 178 SER A O 1
ATOM 1299 N N . VAL A 1 179 ? -0.156 4.745 13.109 1.00 25.00 179 VAL A N 1
ATOM 1300 C CA . VAL A 1 179 ? -1.110 5.342 12.175 1.00 23.56 179 VAL A CA 1
ATOM 1301 C C . VAL A 1 179 ? -1.377 6.785 12.594 1.00 26.36 179 VAL A C 1
ATOM 1302 O O . VAL A 1 179 ? -1.659 7.057 13.768 1.00 25.85 179 VAL A O 1
ATOM 1306 N N . GLY A 1 180 ? -1.271 7.683 11.611 1.00 22.10 180 GLY A N 1
ATOM 1307 C CA . GLY A 1 180 ? -1.482 9.114 11.767 1.00 21.96 180 GLY A CA 1
ATOM 1308 C C . GLY A 1 180 ? -2.890 9.450 12.205 1.00 25.37 180 GLY A C 1
ATOM 1309 O O . GLY A 1 180 ? -3.835 8.747 11.832 1.00 24.06 180 GLY A O 1
ATOM 1310 N N . THR A 1 181 ? -3.038 10.509 13.032 1.00 22.04 181 THR A N 1
ATOM 1311 C CA . THR A 1 181 ? -4.359 10.910 13.517 1.00 21.32 181 THR A CA 1
ATOM 1312 C C . THR A 1 181 ? -4.700 12.347 13.167 1.00 25.05 181 THR A C 1
ATOM 1313 O O . THR A 1 181 ? -3.831 13.222 13.178 1.00 25.03 181 THR A O 1
ATOM 1317 N N . VAL A 1 182 ? -5.987 12.576 12.882 1.00 21.17 182 VAL A N 1
ATOM 1318 C CA . VAL A 1 182 ? -6.569 13.892 12.644 1.00 21.04 182 VAL A CA 1
ATOM 1319 C C . VAL A 1 182 ? -7.127 14.316 14.008 1.00 27.35 182 VAL A C 1
ATOM 1320 O O . VAL A 1 182 ? -8.023 13.663 14.540 1.00 26.93 182 VAL A O 1
ATOM 1324 N N . GLU A 1 183 ? -6.528 15.352 14.603 1.00 26.11 183 GLU A N 1
ATOM 1325 C CA . GLU A 1 183 ? -6.847 15.863 15.936 1.00 27.26 183 GLU A CA 1
ATOM 1326 C C . GLU A 1 183 ? -7.760 17.085 15.901 1.00 31.07 183 GLU A C 1
ATOM 1327 O O . GLU A 1 183 ? -7.520 18.017 15.133 1.00 30.43 183 GLU A O 1
ATOM 1333 N N . VAL A 1 184 ? -8.787 17.083 16.770 1.00 28.12 184 VAL A N 1
ATOM 1334 C CA . VAL A 1 184 ? -9.720 18.192 16.981 1.00 27.99 184 VAL A CA 1
ATOM 1335 C C . VAL A 1 184 ? -9.509 18.649 18.415 1.00 34.69 184 VAL A C 1
ATOM 1336 O O . VAL A 1 184 ? -9.897 17.929 19.336 1.00 34.85 184 VAL A O 1
ATOM 1340 N N . ASP A 1 185 ? -8.848 19.807 18.608 1.00 33.47 185 ASP A N 1
ATOM 1341 C CA . ASP A 1 185 ? -8.576 20.363 19.937 1.00 35.69 185 ASP A CA 1
ATOM 1342 C C . ASP A 1 185 ? -9.868 20.895 20.557 1.00 41.49 185 ASP A C 1
ATOM 1343 O O . ASP A 1 185 ? -10.590 21.669 19.921 1.00 40.25 185 ASP A O 1
ATOM 1348 N N . ARG A 1 186 ? -10.180 20.430 21.779 1.00 40.23 186 ARG A N 1
ATOM 1349 C CA . ARG A 1 186 ? -11.364 20.837 22.550 1.00 41.53 186 ARG A CA 1
ATOM 1350 C C . ARG A 1 186 ? -10.907 21.352 23.933 1.00 48.79 186 ARG A C 1
ATOM 1351 O O . ARG A 1 186 ? -11.653 21.291 24.917 1.00 49.87 186 ARG A O 1
ATOM 1359 N N . GLY A 1 187 ? -9.675 21.863 23.970 1.00 46.39 187 GLY A N 1
ATOM 1360 C CA . GLY A 1 187 ? -9.010 22.344 25.174 1.00 48.49 187 GLY A CA 1
ATOM 1361 C C . GLY A 1 187 ? -8.150 21.243 25.757 1.00 53.48 187 GLY A C 1
ATOM 1362 O O . GLY A 1 187 ? -7.228 20.760 25.090 1.00 52.36 187 GLY A O 1
ATOM 1363 N N . THR A 1 188 ? -8.470 20.815 26.996 1.00 51.58 188 THR A N 1
ATOM 1364 C CA . THR A 1 188 ? -7.772 19.722 27.697 1.00 51.80 188 THR A CA 1
ATOM 1365 C C . THR A 1 188 ? -8.089 18.392 26.995 1.00 52.92 188 THR A C 1
ATOM 1366 O O . THR A 1 188 ? -7.195 17.566 26.793 1.00 51.79 188 THR A O 1
ATOM 1370 N N . GLU A 1 189 ? -9.363 18.219 26.604 1.00 47.92 189 GLU A N 1
ATOM 1371 C CA . GLU A 1 189 ? -9.885 17.075 25.859 1.00 45.84 189 GLU A CA 1
ATOM 1372 C C . GLU A 1 189 ? -9.573 17.297 24.368 1.00 46.52 189 GLU A C 1
ATOM 1373 O O . GLU A 1 189 ? -9.400 18.443 23.945 1.00 46.04 189 GLU A O 1
ATOM 1379 N N . SER A 1 190 ? -9.459 16.211 23.585 1.00 40.67 190 SER A N 1
ATOM 1380 C CA . SER A 1 190 ? -9.188 16.269 22.146 1.00 38.33 190 SER A CA 1
ATOM 1381 C C . SER A 1 190 ? -9.761 15.049 21.435 1.00 39.68 190 SER A C 1
ATOM 1382 O O . SER A 1 190 ? -9.841 13.975 22.033 1.00 39.85 190 SER A O 1
ATOM 1385 N N . TYR A 1 191 ? -10.166 15.207 20.166 1.00 33.97 191 TYR A N 1
ATOM 1386 C CA . TYR A 1 191 ? -10.698 14.092 19.376 1.00 32.05 191 TYR A CA 1
ATOM 1387 C C . TYR A 1 191 ? -9.658 13.640 18.375 1.00 33.22 191 TYR A C 1
ATOM 1388 O O . TYR A 1 191 ? -9.104 14.471 17.661 1.00 32.41 191 TYR A O 1
ATOM 1397 N N . TYR A 1 192 ? -9.381 12.333 18.328 1.00 28.42 192 TYR A N 1
ATOM 1398 C CA . TYR A 1 192 ? -8.397 11.787 17.402 1.00 26.90 192 TYR A CA 1
ATOM 1399 C C . TYR A 1 192 ? -9.086 10.860 16.410 1.00 29.18 192 TYR A C 1
ATOM 1400 O O . TYR A 1 192 ? -9.861 9.993 16.813 1.00 29.38 192 TYR A O 1
ATOM 1409 N N . TYR A 1 193 ? -8.840 11.078 15.111 1.00 24.05 193 TYR A N 1
ATOM 1410 C CA . TYR A 1 193 ? -9.445 10.290 14.038 1.00 22.38 193 TYR A CA 1
ATOM 1411 C C . TYR A 1 193 ? -8.413 9.491 13.286 1.00 24.71 193 TYR A C 1
ATOM 1412 O O . TYR A 1 193 ? -7.377 10.024 12.888 1.00 23.92 193 TYR A O 1
ATOM 1421 N N . ASP A 1 194 ? -8.732 8.220 13.043 1.00 20.52 194 ASP A N 1
ATOM 1422 C CA . ASP A 1 194 ? -7.911 7.282 12.286 1.00 19.98 194 ASP A CA 1
ATOM 1423 C C . ASP A 1 194 ? -8.873 6.264 11.625 1.00 23.77 194 ASP A C 1
ATOM 1424 O O . ASP A 1 194 ? -10.040 6.219 12.026 1.00 23.59 194 ASP A O 1
ATOM 1429 N N . PRO A 1 195 ? -8.459 5.459 10.619 1.00 19.92 195 PRO A N 1
ATOM 1430 C CA . PRO A 1 195 ? -9.413 4.526 9.990 1.00 19.78 195 PRO A CA 1
ATOM 1431 C C . PRO A 1 195 ? -10.000 3.451 10.928 1.00 25.97 195 PRO A C 1
ATOM 1432 O O . PRO A 1 195 ? -11.047 2.888 10.603 1.00 25.93 195 PRO A O 1
ATOM 1436 N N . MET A 1 196 ? -9.339 3.202 12.063 1.00 23.47 196 MET A N 1
ATOM 1437 C CA . MET A 1 196 ? -9.796 2.163 13.027 1.00 23.43 196 MET A CA 1
ATOM 1438 C C . MET A 1 196 ? -10.861 2.712 13.987 1.00 28.26 196 MET A C 1
ATOM 1439 O O . MET A 1 196 ? -11.866 2.007 14.207 1.00 28.32 196 MET A O 1
ATOM 1444 N N . SER A 1 197 ? -10.646 3.908 14.546 1.00 25.47 197 SER A N 1
ATOM 1445 C CA . SER A 1 197 ? -11.585 4.483 15.510 1.00 26.09 197 SER A CA 1
ATOM 1446 C C . SER A 1 197 ? -12.754 5.204 14.835 1.00 30.79 197 SER A C 1
ATOM 1447 O O . SER A 1 197 ? -13.861 5.200 15.376 1.00 31.23 197 SER A O 1
ATOM 1450 N N . GLY A 1 198 ? -12.496 5.814 13.679 1.00 26.81 198 GLY A N 1
ATOM 1451 C CA . GLY A 1 198 ? -13.486 6.600 12.954 1.00 26.26 198 GLY A CA 1
ATOM 1452 C C . GLY A 1 198 ? -13.790 7.888 13.693 1.00 30.96 198 GLY A C 1
ATOM 1453 O O . GLY A 1 198 ? -12.916 8.426 14.379 1.00 31.56 198 GLY A O 1
ATOM 1454 N N . LEU A 1 199 ? -15.032 8.373 13.590 1.00 27.24 199 LEU A N 1
ATOM 1455 C CA . LEU A 1 199 ? -15.452 9.579 14.303 1.00 27.47 199 LEU A CA 1
ATOM 1456 C C . LEU A 1 199 ? -15.906 9.216 15.713 1.00 32.98 199 LEU A C 1
ATOM 1457 O O . LEU A 1 199 ? -16.209 8.049 15.969 1.00 33.42 199 LEU A O 1
ATOM 1462 N N . VAL A 1 200 ? -15.950 10.201 16.627 1.00 30.09 200 VAL A N 1
ATOM 1463 C CA . VAL A 1 200 ? -16.383 9.979 18.013 1.00 31.36 200 VAL A CA 1
ATOM 1464 C C . VAL A 1 200 ? -17.903 9.677 18.031 1.00 35.98 200 VAL A C 1
ATOM 1465 O O . VAL A 1 200 ? -18.319 8.750 18.723 1.00 36.38 200 VAL A O 1
ATOM 1469 N N . GLY A 1 201 ? -18.684 10.421 17.244 1.00 32.26 201 GLY A N 1
ATOM 1470 C CA . GLY A 1 201 ? -20.126 10.221 17.120 1.00 32.44 201 GLY A CA 1
ATOM 1471 C C . GLY A 1 201 ? -21.027 11.307 17.680 1.00 38.28 201 GLY A C 1
ATOM 1472 O O . GLY A 1 201 ? -22.240 11.264 17.449 1.00 38.28 201 GLY A O 1
ATOM 1473 N N . ASP A 1 202 ? -20.453 12.287 18.422 1.00 35.67 202 ASP A N 1
ATOM 1474 C CA . ASP A 1 202 ? -21.187 13.405 19.031 1.00 36.44 202 ASP A CA 1
ATOM 1475 C C . ASP A 1 202 ? -21.104 14.676 18.146 1.00 39.16 202 ASP A C 1
ATOM 1476 O O . ASP A 1 202 ? -20.609 14.603 17.017 1.00 38.14 202 ASP A O 1
ATOM 1481 N N . LEU A 1 203 ? -21.588 15.832 18.652 1.00 35.22 203 LEU A N 1
ATOM 1482 C CA . LEU A 1 203 ? -21.571 17.093 17.900 1.00 34.08 203 LEU A CA 1
ATOM 1483 C C . LEU A 1 203 ? -20.209 17.826 17.991 1.00 36.61 203 LEU A C 1
ATOM 1484 O O . LEU A 1 203 ? -20.024 18.849 17.330 1.00 35.39 203 LEU A O 1
ATOM 1489 N N . GLY A 1 204 ? -19.277 17.288 18.777 1.00 33.17 204 GLY A N 1
ATOM 1490 C CA . GLY A 1 204 ? -17.937 17.848 18.929 1.00 33.16 204 GLY A CA 1
ATOM 1491 C C . GLY A 1 204 ? -17.027 17.531 17.758 1.00 35.99 204 GLY A C 1
ATOM 1492 O O . GLY A 1 204 ? -15.965 18.142 17.612 1.00 35.55 204 GLY A O 1
ATOM 1493 N N . ASP A 1 205 ? -17.427 16.559 16.926 1.00 31.78 205 ASP A N 1
ATOM 1494 C CA . ASP A 1 205 ? -16.671 16.136 15.746 1.00 30.41 205 ASP A CA 1
ATOM 1495 C C . ASP A 1 205 ? -16.766 17.165 14.631 1.00 32.24 205 ASP A C 1
ATOM 1496 O O . ASP A 1 205 ? -17.763 17.889 14.567 1.00 32.41 205 ASP A O 1
ATOM 1501 N N . LEU A 1 206 ? -15.746 17.211 13.741 1.00 26.75 206 LEU A N 1
ATOM 1502 C CA . LEU A 1 206 ? -15.720 18.106 12.575 1.00 25.36 206 LEU A CA 1
ATOM 1503 C C . LEU A 1 206 ? -17.053 17.981 11.842 1.00 28.17 206 LEU A C 1
ATOM 1504 O O . LEU A 1 206 ? -17.508 16.856 11.617 1.00 27.54 206 LEU A O 1
ATOM 1509 N N . LYS A 1 207 ? -17.709 19.118 11.554 1.00 23.91 207 LYS A N 1
ATOM 1510 C CA . LYS A 1 207 ? -19.034 19.205 10.937 1.00 23.14 207 LYS A CA 1
ATOM 1511 C C . LYS A 1 207 ? -19.284 18.127 9.881 1.00 25.61 207 LYS A C 1
ATOM 1512 O O . LYS A 1 207 ? -20.379 17.568 9.836 1.00 26.54 207 LYS A O 1
ATOM 1518 N N . ASN A 1 208 ? -18.276 17.828 9.056 1.00 19.60 208 ASN A N 1
ATOM 1519 C CA . ASN A 1 208 ? -18.408 16.873 7.970 1.00 17.72 208 ASN A CA 1
ATOM 1520 C C . ASN A 1 208 ? -17.445 15.698 8.108 1.00 21.07 208 ASN A C 1
ATOM 1521 O O . ASN A 1 208 ? -17.110 15.063 7.111 1.00 19.30 208 ASN A O 1
ATOM 1526 N N . GLY A 1 209 ? -17.043 15.403 9.342 1.00 19.68 209 GLY A N 1
ATOM 1527 C CA . GLY A 1 209 ? -16.184 14.279 9.690 1.00 20.06 209 GLY A CA 1
ATOM 1528 C C . GLY A 1 209 ? -14.705 14.545 9.569 1.00 25.71 209 GLY A C 1
ATOM 1529 O O . GLY A 1 209 ? -13.961 14.432 10.548 1.00 26.70 209 GLY A O 1
ATOM 1530 N N . GLY A 1 210 ? -14.290 14.844 8.348 1.00 22.08 210 GLY A N 1
ATOM 1531 C CA . GLY A 1 210 ? -12.915 15.172 8.008 1.00 21.59 210 GLY A CA 1
ATOM 1532 C C . GLY A 1 210 ? -12.778 16.655 7.751 1.00 25.25 210 GLY A C 1
ATOM 1533 O O . GLY A 1 210 ? -13.798 17.354 7.656 1.00 25.65 210 GLY A O 1
ATOM 1534 N N . PRO A 1 211 ? -11.533 17.183 7.656 1.00 21.23 211 PRO A N 1
ATOM 1535 C CA . PRO A 1 211 ? -11.372 18.629 7.410 1.00 20.86 211 PRO A CA 1
ATOM 1536 C C . PRO A 1 211 ? -12.056 19.091 6.128 1.00 23.20 211 PRO A C 1
ATOM 1537 O O . PRO A 1 211 ? -12.074 18.372 5.129 1.00 22.26 211 PRO A O 1
ATOM 1541 N N . THR A 1 212 ? -12.642 20.284 6.175 1.00 20.16 212 THR A N 1
ATOM 1542 C CA . THR A 1 212 ? -13.310 20.881 5.026 1.00 19.02 212 THR A CA 1
ATOM 1543 C C . THR A 1 212 ? -12.395 21.980 4.500 1.00 22.29 212 THR A C 1
ATOM 1544 O O . THR A 1 212 ? -12.179 22.986 5.177 1.00 20.34 212 THR A O 1
ATOM 1548 N N . VAL A 1 213 ? -11.813 21.752 3.318 1.00 20.82 213 VAL A N 1
ATOM 1549 C CA . VAL A 1 213 ? -10.922 22.724 2.683 1.00 21.71 213 VAL A CA 1
ATOM 1550 C C . VAL A 1 213 ? -11.758 23.593 1.754 1.00 27.09 213 VAL A C 1
ATOM 1551 O O . VAL A 1 213 ? -12.473 23.076 0.902 1.00 26.34 213 VAL A O 1
ATOM 1555 N N . GLN A 1 214 ? -11.673 24.906 1.934 1.00 25.74 214 GLN A N 1
ATOM 1556 C CA . GLN A 1 214 ? -12.420 25.859 1.128 1.00 26.30 214 GLN A CA 1
ATOM 1557 C C . GLN A 1 214 ? -11.496 26.835 0.397 1.00 29.77 214 GLN A C 1
ATOM 1558 O O . GLN A 1 214 ? -10.450 27.212 0.924 1.00 29.51 214 GLN A O 1
ATOM 1564 N N . TYR A 1 215 ? -11.899 27.230 -0.824 1.00 26.29 215 TYR A N 1
ATOM 1565 C CA . TYR A 1 215 ? -11.238 28.221 -1.678 1.00 26.20 215 TYR A CA 1
ATOM 1566 C C . TYR A 1 215 ? -12.202 28.721 -2.761 1.00 30.85 215 TYR A C 1
ATOM 1567 O O . TYR A 1 215 ? -12.796 27.921 -3.491 1.00 30.48 215 TYR A O 1
ATOM 1576 N N . ASP A 1 216 ? -12.329 30.053 -2.861 1.00 28.27 216 ASP A N 1
ATOM 1577 C CA . ASP A 1 216 ? -13.101 30.807 -3.860 1.00 28.65 216 ASP A CA 1
ATOM 1578 C C . ASP A 1 216 ? -14.571 30.332 -3.999 1.00 31.49 216 ASP A C 1
ATOM 1579 O O . ASP A 1 216 ? -15.099 30.238 -5.113 1.00 30.89 216 ASP A O 1
ATOM 1584 N N . GLY A 1 217 ? -15.215 30.061 -2.863 1.00 27.69 217 GLY A N 1
ATOM 1585 C CA . GLY A 1 217 ? -16.604 29.614 -2.825 1.00 27.29 217 GLY A CA 1
ATOM 1586 C C . GLY A 1 217 ? -16.807 28.117 -2.955 1.00 31.17 217 GLY A C 1
ATOM 1587 O O . GLY A 1 217 ? -17.893 27.612 -2.648 1.00 31.64 217 GLY A O 1
ATOM 1588 N N . ASP A 1 218 ? -15.773 27.396 -3.428 1.00 26.95 218 ASP A N 1
ATOM 1589 C CA . ASP A 1 218 ? -15.781 25.937 -3.579 1.00 25.49 218 ASP A CA 1
ATOM 1590 C C . ASP A 1 218 ? -15.065 25.324 -2.399 1.00 28.23 218 ASP A C 1
ATOM 1591 O O . ASP A 1 218 ? -14.072 25.867 -1.918 1.00 27.80 218 ASP A O 1
ATOM 1596 N N . SER A 1 219 ? -15.594 24.214 -1.911 1.00 24.82 219 SER A N 1
ATOM 1597 C CA . SER A 1 219 ? -15.086 23.531 -0.738 1.00 24.76 219 SER A CA 1
ATOM 1598 C C . SER A 1 219 ? -15.129 22.018 -0.923 1.00 26.23 219 SER A C 1
ATOM 1599 O O . SER A 1 219 ? -15.835 21.527 -1.808 1.00 25.48 219 SER A O 1
ATOM 1602 N N . LEU A 1 220 ? -14.374 21.275 -0.097 1.00 21.30 220 LEU A N 1
ATOM 1603 C CA . LEU A 1 220 ? -14.380 19.820 -0.173 1.00 20.47 220 LEU A CA 1
ATOM 1604 C C . LEU A 1 220 ? -14.012 19.181 1.157 1.00 24.31 220 LEU A C 1
ATOM 1605 O O . LEU A 1 220 ? -13.220 19.733 1.920 1.00 24.24 220 LEU A O 1
ATOM 1610 N N . VAL A 1 221 ? -14.573 17.993 1.405 1.00 20.53 221 VAL A N 1
ATOM 1611 C CA . VAL A 1 221 ? -14.284 17.179 2.582 1.00 19.93 221 VAL A CA 1
ATOM 1612 C C . VAL A 1 221 ? -13.389 16.034 2.130 1.00 23.04 221 VAL A C 1
ATOM 1613 O O . VAL A 1 221 ? -13.615 15.438 1.074 1.00 22.11 221 VAL A O 1
ATOM 1617 N N . TYR A 1 222 ? -12.356 15.759 2.918 1.00 19.72 222 TYR A N 1
ATOM 1618 C CA . TYR A 1 222 ? -11.393 14.687 2.687 1.00 19.06 222 TYR A CA 1
ATOM 1619 C C . TYR A 1 222 ? -10.859 14.277 4.055 1.00 24.17 222 TYR A C 1
ATOM 1620 O O . TYR A 1 222 ? -11.132 14.978 5.029 1.00 24.45 222 TYR A O 1
ATOM 1629 N N . LEU A 1 223 ? -10.143 13.145 4.147 1.00 21.42 223 LEU A N 1
ATOM 1630 C CA . LEU A 1 223 ? -9.627 12.607 5.413 1.00 22.04 223 LEU A CA 1
ATOM 1631 C C . LEU A 1 223 ? -10.784 12.389 6.418 1.00 27.38 223 LEU A C 1
ATOM 1632 O O . LEU A 1 223 ? -10.624 12.619 7.623 1.00 27.59 223 LEU A O 1
ATOM 1637 N N . ASN A 1 224 ? -11.957 11.972 5.893 1.00 24.03 224 ASN A N 1
ATOM 1638 C CA . ASN A 1 224 ? -13.162 11.704 6.669 1.00 24.21 224 ASN A CA 1
ATOM 1639 C C . ASN A 1 224 ? -13.094 10.270 7.171 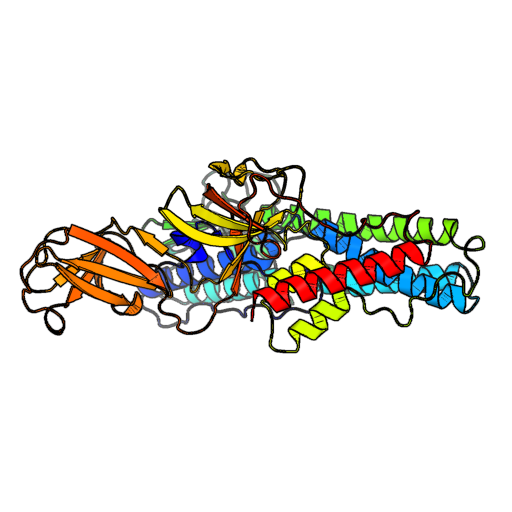1.00 28.02 224 ASN A C 1
ATOM 1640 O O . ASN A 1 224 ? -13.312 9.342 6.393 1.00 28.29 224 ASN A O 1
ATOM 1645 N N . ALA A 1 225 ? -12.775 10.089 8.470 1.00 24.89 225 ALA A N 1
ATOM 1646 C CA . ALA A 1 225 ? -12.640 8.776 9.125 1.00 25.32 225 ALA A CA 1
ATOM 1647 C C . ALA A 1 225 ? -13.917 7.911 9.014 1.00 28.67 225 ALA A C 1
ATOM 1648 O O . ALA A 1 225 ? -13.818 6.683 9.054 1.00 28.69 225 ALA A O 1
ATOM 1650 N N . SER A 1 226 ? -15.092 8.554 8.828 1.00 24.24 226 SER A N 1
ATOM 1651 C CA . SER A 1 226 ? -16.400 7.925 8.606 1.00 23.45 226 SER A CA 1
ATOM 1652 C C . SER A 1 226 ? -16.444 7.141 7.293 1.00 26.65 226 SER A C 1
ATOM 1653 O O . SER A 1 226 ? -17.317 6.287 7.134 1.00 26.45 226 SER A O 1
ATOM 1656 N N . ASN A 1 227 ? -15.556 7.483 6.331 1.00 22.00 227 ASN A N 1
ATOM 1657 C CA . ASN A 1 227 ? -15.465 6.824 5.026 1.00 20.79 227 ASN A CA 1
ATOM 1658 C C . ASN A 1 227 ? -14.410 5.713 5.034 1.00 23.55 227 ASN A C 1
ATOM 1659 O O . ASN A 1 227 ? -14.462 4.817 4.194 1.00 23.15 227 ASN A O 1
ATOM 1664 N N . TRP A 1 228 ? -13.473 5.770 5.989 1.00 19.62 228 TRP A N 1
ATOM 1665 C CA . TRP A 1 228 ? -12.381 4.813 6.152 1.00 19.42 228 TRP A CA 1
ATOM 1666 C C . TRP A 1 228 ? -12.746 3.696 7.142 1.00 25.25 228 TRP A C 1
ATOM 1667 O O . TRP A 1 228 ? -12.317 2.559 6.948 1.00 25.17 228 TRP A O 1
ATOM 1678 N N . LYS A 1 229 ? -13.553 4.013 8.180 1.00 23.19 229 LYS A N 1
ATOM 1679 C CA . LYS A 1 229 ? -14.020 3.061 9.198 1.00 23.67 229 LYS A CA 1
ATOM 1680 C C . LYS A 1 229 ? -14.805 1.877 8.575 1.00 28.27 229 LYS A C 1
ATOM 1681 O O . LYS A 1 229 ? -14.487 0.745 8.947 1.00 28.55 229 LYS A O 1
ATOM 1687 N N . PRO A 1 230 ? -15.778 2.054 7.634 1.00 24.38 230 PRO A N 1
ATOM 1688 C CA . PRO A 1 230 ? -16.453 0.874 7.063 1.00 24.04 230 PRO A CA 1
ATOM 1689 C C . PRO A 1 230 ? -15.494 -0.045 6.299 1.00 27.37 230 PRO A C 1
ATOM 1690 O O . PRO A 1 230 ? -15.667 -1.262 6.369 1.00 27.54 230 PRO A O 1
ATOM 1694 N N . ILE A 1 231 ? -14.484 0.526 5.589 1.00 22.86 231 ILE A N 1
ATOM 1695 C CA . ILE A 1 231 ? -13.494 -0.252 4.827 1.00 22.17 231 ILE A CA 1
ATOM 1696 C C . ILE A 1 231 ? -12.609 -1.050 5.803 1.00 27.31 231 ILE A C 1
ATOM 1697 O O . ILE A 1 231 ? -12.389 -2.238 5.561 1.00 27.41 231 ILE A O 1
ATOM 1702 N N . TYR A 1 232 ? -12.135 -0.412 6.909 1.00 24.00 232 TYR A N 1
ATOM 1703 C CA . TYR A 1 232 ? -11.323 -1.073 7.938 1.00 24.51 232 TYR A CA 1
ATOM 1704 C C . TYR A 1 232 ? -12.096 -2.237 8.578 1.00 30.51 232 TYR A C 1
ATOM 1705 O O . TYR A 1 232 ? -11.537 -3.325 8.708 1.00 30.41 232 TYR A O 1
ATOM 1714 N N . ASP A 1 233 ? -13.353 -1.982 9.019 1.00 28.53 233 ASP A N 1
ATOM 1715 C CA . ASP A 1 233 ? -14.245 -2.947 9.674 1.00 29.30 233 ASP A CA 1
ATOM 1716 C C . ASP A 1 233 ? -14.494 -4.166 8.800 1.00 33.69 233 ASP A C 1
ATOM 1717 O O . ASP A 1 233 ? -14.427 -5.282 9.314 1.00 34.92 233 ASP A O 1
ATOM 1722 N N . GLU A 1 234 ? -14.766 -3.957 7.490 1.00 29.11 234 GLU A N 1
ATOM 1723 C CA . GLU A 1 234 ? -14.988 -5.025 6.508 1.00 29.09 234 GLU A CA 1
ATOM 1724 C C . GLU A 1 234 ? -13.687 -5.810 6.297 1.00 33.32 234 GLU A C 1
ATOM 1725 O O . GLU A 1 234 ? -13.734 -7.034 6.207 1.00 33.48 234 GLU A O 1
ATOM 1731 N N . MET A 1 235 ? -12.532 -5.108 6.260 1.00 29.65 235 MET A N 1
ATOM 1732 C CA . MET A 1 235 ? -11.205 -5.711 6.127 1.00 29.73 235 MET A CA 1
ATOM 1733 C C . MET A 1 235 ? -10.893 -6.566 7.362 1.00 34.66 235 MET A C 1
ATOM 1734 O O . MET A 1 235 ? -10.319 -7.650 7.234 1.00 34.82 235 MET A O 1
ATOM 1739 N N . ASP A 1 236 ? -11.298 -6.079 8.551 1.00 31.55 236 ASP A N 1
ATOM 1740 C CA . ASP A 1 236 ? -11.122 -6.752 9.835 1.00 31.99 236 ASP A CA 1
ATOM 1741 C C . ASP A 1 236 ? -12.047 -7.966 9.921 1.00 34.61 236 ASP A C 1
ATOM 1742 O O . ASP A 1 236 ? -11.658 -8.985 10.490 1.00 34.46 236 ASP A O 1
ATOM 1747 N N . THR A 1 237 ? -13.259 -7.861 9.330 1.00 29.96 237 THR A N 1
ATOM 1748 C CA . THR A 1 237 ? -14.245 -8.946 9.267 1.00 29.40 237 THR A CA 1
ATOM 1749 C C . THR A 1 237 ? -13.665 -10.069 8.391 1.00 32.64 237 THR A C 1
ATOM 1750 O O . THR A 1 237 ? -13.728 -11.237 8.783 1.00 33.45 237 THR A O 1
ATOM 1754 N N . VAL A 1 238 ? -13.053 -9.701 7.242 1.00 27.18 238 VAL A N 1
ATOM 1755 C CA . VAL A 1 238 ? -12.425 -10.618 6.283 1.00 26.20 238 VAL A CA 1
ATOM 1756 C C . VAL A 1 238 ? -11.300 -11.404 6.984 1.00 30.00 238 VAL A C 1
ATOM 1757 O O . VAL A 1 238 ? -11.277 -12.627 6.883 1.00 29.74 238 VAL A O 1
ATOM 1761 N N . LEU A 1 239 ? -10.415 -10.709 7.730 1.00 26.38 239 LEU A N 1
ATOM 1762 C CA . LEU A 1 239 ? -9.294 -11.317 8.448 1.00 26.25 239 LEU A CA 1
ATOM 1763 C C . LEU A 1 239 ? -9.772 -12.339 9.477 1.00 31.69 239 LEU A C 1
ATOM 1764 O O . LEU A 1 239 ? -9.192 -13.419 9.559 1.00 32.93 239 LEU A O 1
ATOM 1769 N N . GLN A 1 240 ? -10.842 -12.018 10.221 1.00 28.04 240 GLN A N 1
ATOM 1770 C CA . GLN A 1 240 ? -11.415 -12.893 11.241 1.00 28.38 240 GLN A CA 1
ATOM 1771 C C . GLN A 1 240 ? -12.141 -14.087 10.611 1.00 32.58 240 GLN A C 1
ATOM 1772 O O . GLN A 1 240 ? -12.009 -15.204 11.113 1.00 33.66 240 GLN A O 1
ATOM 1778 N N . ASN A 1 241 ? -12.887 -13.856 9.512 1.00 27.75 241 ASN A N 1
ATOM 1779 C CA . ASN A 1 241 ? -13.648 -14.887 8.800 1.00 27.20 241 ASN A CA 1
ATOM 1780 C C . ASN A 1 241 ? -12.742 -15.873 8.067 1.00 30.21 241 ASN A C 1
ATOM 1781 O O . ASN A 1 241 ? -13.067 -17.059 8.042 1.00 30.55 241 ASN A O 1
ATOM 1786 N N . VAL A 1 242 ? -11.630 -15.405 7.460 1.00 25.89 242 VAL A N 1
ATOM 1787 C CA . VAL A 1 242 ? -10.703 -16.292 6.743 1.00 25.62 242 VAL A CA 1
ATOM 1788 C C . VAL A 1 242 ? -9.930 -17.145 7.771 1.00 30.84 242 VAL A C 1
ATOM 1789 O O . VAL A 1 242 ? -9.741 -18.329 7.517 1.00 30.99 242 VAL A O 1
ATOM 1793 N N . ARG A 1 243 ? -9.538 -16.570 8.934 1.00 28.00 243 ARG A N 1
ATOM 1794 C CA . ARG A 1 243 ? -8.844 -17.299 10.016 1.00 28.50 243 ARG A CA 1
ATOM 1795 C C . ARG A 1 243 ? -9.714 -18.438 10.563 1.00 34.78 243 ARG A C 1
ATOM 1796 O O . ARG A 1 243 ? -9.246 -19.573 10.651 1.00 36.23 243 ARG A O 1
ATOM 1804 N N . SER A 1 244 ? -10.976 -18.130 10.924 1.00 32.10 244 SER A N 1
ATOM 1805 C CA . SER A 1 244 ? -11.949 -19.088 11.460 1.00 33.16 244 SER A CA 1
ATOM 1806 C C . SER A 1 244 ? -12.362 -20.107 10.397 1.00 38.11 244 SER A C 1
ATOM 1807 O O . SER A 1 244 ? -12.542 -21.288 10.708 1.00 39.19 244 SER A O 1
ATOM 1810 N N . GLY A 1 245 ? -12.498 -19.630 9.161 1.00 33.98 245 GLY A N 1
ATOM 1811 C CA . GLY A 1 245 ? -12.877 -20.431 8.005 1.00 33.96 245 GLY A CA 1
ATOM 1812 C C . GLY A 1 245 ? -11.809 -21.409 7.564 1.00 38.93 245 GLY A C 1
ATOM 1813 O O . GLY A 1 245 ? -12.136 -22.543 7.215 1.00 39.66 245 GLY A O 1
ATOM 1814 N N . ILE A 1 246 ? -10.525 -20.992 7.585 1.00 35.34 246 ILE A N 1
ATOM 1815 C CA . ILE A 1 246 ? -9.419 -21.869 7.198 1.00 35.69 246 ILE A CA 1
ATOM 1816 C C . ILE A 1 246 ? -9.209 -22.926 8.300 1.00 40.58 246 ILE A C 1
ATOM 1817 O O . ILE A 1 246 ? -8.892 -24.065 7.966 1.00 40.73 246 ILE A O 1
ATOM 1822 N N . SER A 1 247 ? -9.484 -22.579 9.584 1.00 37.46 247 SER A N 1
ATOM 1823 C CA . SER A 1 247 ? -9.407 -23.512 10.718 1.00 38.00 247 SER A CA 1
ATOM 1824 C C . SER A 1 247 ? -10.467 -24.606 10.571 1.00 42.14 247 SER A C 1
ATOM 1825 O O . SER A 1 247 ? -10.242 -25.743 10.993 1.00 42.92 247 SER A O 1
ATOM 1828 N N . THR A 1 248 ? -11.617 -24.251 9.958 1.00 37.55 248 THR A N 1
ATOM 1829 C CA . THR A 1 248 ? -12.727 -25.157 9.665 1.00 37.39 248 THR A CA 1
ATOM 1830 C C . THR A 1 248 ? -12.350 -25.971 8.417 1.00 40.75 248 THR A C 1
ATOM 1831 O O . THR A 1 248 ? -12.524 -27.186 8.418 1.00 41.67 248 THR A O 1
ATOM 1835 N N . TRP A 1 249 ? -11.801 -25.303 7.377 1.00 35.89 249 TRP A N 1
ATOM 1836 C CA . TRP A 1 249 ? -11.376 -25.916 6.113 1.00 35.10 249 TRP A CA 1
ATOM 1837 C C . TRP A 1 249 ? -10.330 -27.008 6.347 1.00 39.00 249 TRP A C 1
ATOM 1838 O O . TRP A 1 249 ? -10.464 -28.089 5.783 1.00 39.35 249 TRP A O 1
ATOM 1849 N N . VAL A 1 250 ? -9.317 -26.734 7.194 1.00 35.23 250 VAL A N 1
ATOM 1850 C CA . VAL A 1 250 ? -8.246 -27.669 7.550 1.00 35.75 250 VAL A CA 1
ATOM 1851 C C . VAL A 1 250 ? -8.857 -28.895 8.256 1.00 40.87 250 VAL A C 1
ATOM 1852 O O . VAL A 1 250 ? -8.539 -30.021 7.876 1.00 41.74 250 VAL A O 1
ATOM 1856 N N . SER A 1 251 ? -9.772 -28.676 9.224 1.00 37.19 251 SER A N 1
ATOM 1857 C CA . SER A 1 251 ? -10.449 -29.745 9.970 1.00 37.93 251 SER A CA 1
ATOM 1858 C C . SER A 1 251 ? -11.303 -30.656 9.071 1.00 41.22 251 SER A C 1
ATOM 1859 O O . SER A 1 251 ? -11.395 -31.853 9.345 1.00 42.34 251 SER A O 1
ATOM 1862 N N . ASN A 1 252 ? -11.911 -30.101 8.009 1.00 35.89 252 ASN A N 1
ATOM 1863 C CA . ASN A 1 252 ? -12.758 -30.864 7.087 1.00 35.86 252 ASN A CA 1
ATOM 1864 C C . ASN A 1 252 ? -11.942 -31.634 6.032 1.00 40.38 252 ASN A C 1
ATOM 1865 O O . ASN A 1 252 ? -12.404 -32.664 5.534 1.00 40.65 252 ASN A O 1
ATOM 1870 N N . VAL A 1 253 ? -10.741 -31.130 5.695 1.00 36.38 253 VAL A N 1
ATOM 1871 C CA . VAL A 1 253 ? -9.852 -31.666 4.659 1.00 36.01 253 VAL A CA 1
ATOM 1872 C C . VAL A 1 253 ? -8.839 -32.683 5.232 1.00 40.16 253 VAL A C 1
ATOM 1873 O O . VAL A 1 253 ? -8.589 -33.700 4.581 1.00 40.20 253 VAL A O 1
ATOM 1877 N N . TYR A 1 254 ? -8.275 -32.417 6.431 1.00 37.07 254 TYR A N 1
ATOM 1878 C CA . TYR A 1 254 ? -7.278 -33.278 7.081 1.00 38.00 254 TYR A CA 1
ATOM 1879 C C . TYR A 1 254 ? -7.793 -34.698 7.296 1.00 44.65 254 TYR A C 1
ATOM 1880 O O . TYR A 1 254 ? -8.790 -34.913 7.991 1.00 44.38 254 TYR A O 1
ATOM 1889 N N . GLY A 1 255 ? -7.105 -35.647 6.670 1.00 43.78 255 GLY A N 1
ATOM 1890 C CA . GLY A 1 255 ? -7.460 -37.060 6.718 1.00 45.38 255 GLY A CA 1
ATOM 1891 C C . GLY A 1 255 ? -8.262 -37.479 5.505 1.00 51.08 255 GLY A C 1
ATOM 1892 O O . GLY A 1 255 ? -7.963 -38.509 4.896 1.00 52.34 255 GLY A O 1
ATOM 1893 N N . ASP A 1 256 ? -9.283 -36.670 5.144 1.00 47.42 256 ASP A N 1
ATOM 1894 C CA . ASP A 1 256 ? -10.175 -36.895 4.004 1.00 47.54 256 ASP A CA 1
ATOM 1895 C C . ASP A 1 256 ? -9.398 -36.739 2.688 1.00 50.93 256 ASP A C 1
ATOM 1896 O O . ASP A 1 256 ? -9.414 -37.650 1.858 1.00 51.40 256 ASP A O 1
ATOM 1901 N N . VAL A 1 257 ? -8.695 -35.606 2.515 1.00 46.32 257 VAL A N 1
ATOM 1902 C CA . VAL A 1 257 ? -7.875 -35.368 1.329 1.00 45.71 257 VAL A CA 1
ATOM 1903 C C . VAL A 1 257 ? -6.514 -36.009 1.599 1.00 50.06 257 VAL A C 1
ATOM 1904 O O . VAL A 1 257 ? -5.856 -35.681 2.591 1.00 49.64 257 VAL A O 1
ATOM 1908 N N . GLN A 1 258 ? -6.130 -36.957 0.736 1.00 47.11 258 GLN A N 1
ATOM 1909 C CA . GLN A 1 258 ? -4.882 -37.713 0.824 1.00 47.39 258 GLN A CA 1
ATOM 1910 C C . GLN A 1 258 ? -3.730 -36.956 0.157 1.00 49.84 258 GLN A C 1
ATOM 1911 O O . GLN A 1 258 ? -3.965 -36.125 -0.718 1.00 47.86 258 GLN A O 1
ATOM 1917 N N . SER A 1 259 ? -2.485 -37.256 0.566 1.00 47.58 259 SER A N 1
ATOM 1918 C CA . SER A 1 259 ? -1.281 -36.665 -0.019 1.00 47.55 259 SER A CA 1
ATOM 1919 C C . SER A 1 259 ? -1.190 -37.079 -1.488 1.00 51.81 259 SER A C 1
ATOM 1920 O O . SER A 1 259 ? -1.249 -38.274 -1.799 1.00 52.50 259 SER A O 1
ATOM 1923 N N . GLY A 1 260 ? -1.133 -36.087 -2.370 1.00 47.14 260 GLY A N 1
ATOM 1924 C CA . GLY A 1 260 ? -1.076 -36.312 -3.808 1.00 47.18 260 GLY A CA 1
ATOM 1925 C C . GLY A 1 260 ? -2.406 -36.133 -4.510 1.00 50.16 260 GLY A C 1
ATOM 1926 O O . GLY A 1 260 ? -2.435 -36.065 -5.742 1.00 50.17 260 GLY A O 1
ATOM 1927 N N . GLU A 1 261 ? -3.520 -36.054 -3.734 1.00 45.63 261 GLU A N 1
ATOM 1928 C CA . GLU A 1 261 ? -4.880 -35.858 -4.262 1.00 44.94 261 GLU A CA 1
ATOM 1929 C C . GLU A 1 261 ? -4.963 -34.518 -4.996 1.00 47.35 261 GLU A C 1
ATOM 1930 O O . GLU A 1 261 ? -5.460 -34.471 -6.123 1.00 47.14 261 GLU A O 1
ATOM 1936 N N . ILE A 1 262 ? -4.431 -33.444 -4.369 1.00 42.55 262 ILE A N 1
ATOM 1937 C CA . ILE A 1 262 ? -4.373 -32.098 -4.945 1.00 41.27 262 ILE A CA 1
ATOM 1938 C C . ILE A 1 262 ? -2.897 -31.681 -5.087 1.00 45.29 262 ILE A C 1
ATOM 1939 O O . ILE A 1 262 ? -2.135 -31.763 -4.118 1.00 44.29 262 ILE A O 1
ATOM 1944 N N . GLU A 1 263 ? -2.509 -31.237 -6.296 1.00 42.72 263 GLU A N 1
ATOM 1945 C CA . GLU A 1 263 ? -1.161 -30.757 -6.604 1.00 43.05 263 GLU A CA 1
ATOM 1946 C C . GLU A 1 263 ? -1.259 -29.323 -7.122 1.00 46.62 263 GLU A C 1
ATOM 1947 O O . GLU A 1 263 ? -1.660 -29.095 -8.267 1.00 46.18 263 GLU A O 1
ATOM 1953 N N . VAL A 1 264 ? -0.941 -28.355 -6.245 1.00 43.14 264 VAL A N 1
ATOM 1954 C CA . VAL A 1 264 ? -1.050 -26.924 -6.552 1.00 42.46 264 VAL A CA 1
ATOM 1955 C C . VAL A 1 264 ? 0.292 -26.177 -6.346 1.00 47.31 264 VAL A C 1
ATOM 1956 O O . VAL A 1 264 ? 0.303 -24.945 -6.234 1.00 46.12 264 VAL A O 1
ATOM 1960 N N . SER A 1 265 ? 1.413 -26.916 -6.343 1.00 45.44 265 SER A N 1
ATOM 1961 C CA . SER A 1 265 ? 2.755 -26.346 -6.190 1.00 45.69 265 SER A CA 1
ATOM 1962 C C . SER A 1 265 ? 3.184 -25.632 -7.476 1.00 50.17 265 SER A C 1
ATOM 1963 O O . SER A 1 265 ? 3.839 -24.594 -7.416 1.00 49.01 265 SER A O 1
ATOM 1966 N N . ASP A 1 266 ? 2.795 -26.197 -8.633 1.00 48.40 266 ASP A N 1
ATOM 1967 C CA . ASP A 1 266 ? 3.089 -25.721 -9.989 1.00 48.81 266 ASP A CA 1
ATOM 1968 C C . ASP A 1 266 ? 2.144 -24.577 -10.423 1.00 50.39 266 ASP A C 1
ATOM 1969 O O . ASP A 1 266 ? 2.432 -23.886 -11.404 1.00 50.19 266 ASP A O 1
ATOM 1974 N N . LEU A 1 267 ? 1.026 -24.384 -9.691 1.00 44.92 267 LEU A N 1
ATOM 1975 C CA . LEU A 1 267 ? -0.006 -23.388 -9.982 1.00 43.50 267 LEU A CA 1
ATOM 1976 C C . LEU A 1 267 ? 0.473 -21.959 -9.648 1.00 45.48 267 LEU A C 1
ATOM 1977 O O . LEU A 1 267 ? 1.049 -21.712 -8.584 1.00 44.54 267 LEU A O 1
ATOM 1982 N N . VAL A 1 268 ? 0.251 -21.038 -10.606 1.00 40.99 268 VAL A N 1
ATOM 1983 C CA . VAL A 1 268 ? 0.563 -19.610 -10.504 1.00 39.75 268 VAL A CA 1
ATOM 1984 C C . VAL A 1 268 ? -0.762 -18.916 -10.183 1.00 41.52 268 VAL A C 1
ATOM 1985 O O . VAL A 1 268 ? -1.677 -18.919 -11.016 1.00 41.45 268 VAL A O 1
ATOM 1989 N N . THR A 1 269 ? -0.880 -18.393 -8.944 1.00 35.82 269 THR A N 1
ATOM 1990 C CA . THR A 1 269 ? -2.088 -17.763 -8.398 1.00 34.22 269 THR A CA 1
ATOM 1991 C C . THR A 1 269 ? -2.512 -16.513 -9.197 1.00 36.94 269 THR A C 1
ATOM 1992 O O . THR A 1 269 ? -1.639 -15.825 -9.738 1.00 36.02 269 THR A O 1
ATOM 1996 N N . PRO A 1 270 ? -3.833 -16.175 -9.241 1.00 33.07 270 PRO A N 1
ATOM 1997 C CA . PRO A 1 270 ? -4.259 -14.947 -9.941 1.00 32.07 270 PRO A CA 1
ATOM 1998 C C . PRO A 1 270 ? -3.517 -13.714 -9.416 1.00 34.20 270 PRO A C 1
ATOM 1999 O O . PRO A 1 270 ? -3.127 -12.854 -10.206 1.00 33.41 270 PRO A O 1
ATOM 2003 N N . ARG A 1 271 ? -3.260 -13.683 -8.085 1.00 29.73 271 ARG A N 1
ATOM 2004 C CA . ARG A 1 271 ? -2.508 -12.647 -7.370 1.00 28.46 271 ARG A CA 1
ATOM 2005 C C . ARG A 1 271 ? -1.068 -12.578 -7.908 1.00 33.29 271 ARG A C 1
ATOM 2006 O O . ARG A 1 271 ? -0.624 -11.491 -8.266 1.00 32.95 271 ARG A O 1
ATOM 2014 N N . GLU A 1 272 ? -0.361 -13.737 -7.997 1.00 30.73 272 GLU A N 1
ATOM 2015 C CA . GLU A 1 272 ? 1.013 -13.834 -8.511 1.00 31.20 272 GLU A CA 1
ATOM 2016 C C . GLU A 1 272 ? 1.099 -13.337 -9.965 1.00 34.89 272 GLU A C 1
ATOM 2017 O O . GLU A 1 272 ? 1.989 -12.546 -10.269 1.00 34.41 272 GLU A O 1
ATOM 2023 N N . ARG A 1 273 ? 0.168 -13.781 -10.842 1.00 31.18 273 ARG A N 1
ATOM 2024 C CA . ARG A 1 273 ? 0.095 -13.376 -12.250 1.00 31.28 273 ARG A CA 1
ATOM 2025 C C . ARG A 1 273 ? -0.040 -11.843 -12.375 1.00 34.16 273 ARG A C 1
ATOM 2026 O O . ARG A 1 273 ? 0.679 -11.240 -13.176 1.00 34.42 273 ARG A O 1
ATOM 2034 N N . ALA A 1 274 ? -0.920 -11.217 -11.556 1.00 28.94 274 ALA A N 1
ATOM 2035 C CA . ALA A 1 274 ? -1.124 -9.762 -11.543 1.00 27.74 274 ALA A CA 1
ATOM 2036 C C . ALA A 1 274 ? 0.113 -9.012 -11.017 1.00 31.88 274 ALA A C 1
ATOM 2037 O O . ALA A 1 274 ? 0.388 -7.905 -11.478 1.00 30.80 274 ALA A O 1
ATOM 2039 N N . ALA A 1 275 ? 0.857 -9.619 -10.066 1.00 30.19 275 ALA A N 1
ATOM 2040 C CA . ALA A 1 275 ? 2.088 -9.066 -9.488 1.00 30.61 275 ALA A CA 1
ATOM 2041 C C . ALA A 1 275 ? 3.210 -9.063 -10.520 1.00 37.75 275 ALA A C 1
ATOM 2042 O O . ALA A 1 275 ? 4.021 -8.135 -10.552 1.00 36.98 275 ALA A O 1
ATOM 2044 N N . MET A 1 276 ? 3.239 -10.115 -11.363 1.00 37.91 276 MET A N 1
ATOM 2045 C CA . MET A 1 276 ? 4.204 -10.333 -12.443 1.00 40.07 276 MET A CA 1
ATOM 2046 C C . MET A 1 276 ? 3.972 -9.323 -13.565 1.00 43.78 276 MET A C 1
ATOM 2047 O O . MET A 1 276 ? 4.936 -8.767 -14.093 1.00 44.01 276 MET A O 1
ATOM 2052 N N . MET A 1 277 ? 2.687 -9.069 -13.901 1.00 39.49 277 MET A N 1
ATOM 2053 C CA . MET A 1 277 ? 2.256 -8.105 -14.917 1.00 39.10 277 MET A CA 1
ATOM 2054 C C . MET A 1 277 ? 2.558 -6.679 -14.473 1.00 41.56 277 MET A C 1
ATOM 2055 O O . MET A 1 277 ? 2.796 -5.820 -15.319 1.00 41.24 277 MET A O 1
ATOM 2060 N N . ALA A 1 278 ? 2.546 -6.434 -13.145 1.00 37.31 278 ALA A N 1
ATOM 2061 C CA . ALA A 1 278 ? 2.848 -5.143 -12.522 1.00 36.62 278 ALA A CA 1
ATOM 2062 C C . ALA A 1 278 ? 4.340 -4.814 -12.635 1.00 42.02 278 ALA A C 1
ATOM 2063 O O . ALA A 1 278 ? 4.713 -3.641 -12.578 1.00 41.01 278 ALA A O 1
ATOM 2065 N N . GLN A 1 279 ? 5.187 -5.851 -12.788 1.00 40.58 279 GLN A N 1
ATOM 2066 C CA . GLN A 1 279 ? 6.637 -5.715 -12.926 1.00 41.61 279 GLN A CA 1
ATOM 2067 C C . GLN A 1 279 ? 7.043 -5.421 -14.381 1.00 47.72 279 GLN A C 1
ATOM 2068 O O . GLN A 1 279 ? 8.152 -4.933 -14.612 1.00 47.95 279 GLN A O 1
ATOM 2074 N N . GLU A 1 280 ? 6.145 -5.698 -15.352 1.00 45.07 280 GLU A N 1
ATOM 2075 C CA . GLU A 1 280 ? 6.408 -5.504 -16.782 1.00 45.97 280 GLU A CA 1
ATOM 2076 C C . GLU A 1 280 ? 5.373 -4.588 -17.472 1.00 50.18 280 GLU A C 1
ATOM 2077 O O . GLU A 1 280 ? 4.419 -4.128 -16.840 1.00 48.81 280 GLU A O 1
ATOM 2083 N N . GLU A 1 281 ? 5.593 -4.317 -18.777 1.00 47.85 281 GLU A N 1
ATOM 2084 C CA . GLU A 1 281 ? 4.709 -3.523 -19.634 1.00 47.36 281 GLU A CA 1
ATOM 2085 C C . GLU A 1 281 ? 3.820 -4.457 -20.441 1.00 50.40 281 GLU A C 1
ATOM 2086 O O . GLU A 1 281 ? 4.291 -5.488 -20.935 1.00 51.02 281 GLU A O 1
ATOM 2092 N N . GLY A 1 282 ? 2.548 -4.093 -20.556 1.00 45.17 282 GLY A N 1
ATOM 2093 C CA . GLY A 1 282 ? 1.555 -4.870 -21.291 1.00 44.65 282 GLY A CA 1
ATOM 2094 C C . GLY A 1 282 ? 0.165 -4.284 -21.178 1.00 45.32 282 GLY A C 1
ATOM 2095 O O . GLY A 1 282 ? -0.053 -3.125 -21.544 1.00 45.13 282 GLY A O 1
ATOM 2096 N N . MET A 1 283 ? -0.783 -5.080 -20.667 1.00 39.08 283 MET A N 1
ATOM 2097 C CA . MET A 1 283 ? -2.159 -4.623 -20.494 1.00 37.00 283 MET A CA 1
ATOM 2098 C C . MET A 1 283 ? -2.275 -3.719 -19.256 1.00 36.76 283 MET A C 1
ATOM 2099 O O . MET A 1 283 ? -1.445 -3.803 -18.341 1.00 35.32 283 MET A O 1
ATOM 2104 N N . SER A 1 284 ? -3.306 -2.851 -19.250 1.00 31.05 284 SER A N 1
ATOM 2105 C CA . SER A 1 284 ? -3.627 -1.941 -18.153 1.00 28.73 284 SER A CA 1
ATOM 2106 C C . SER A 1 284 ? -3.782 -2.755 -16.856 1.00 30.10 284 SER A C 1
ATOM 2107 O O . SER A 1 284 ? -4.469 -3.780 -16.843 1.00 28.64 284 SER A O 1
ATOM 2110 N N . GLN A 1 285 ? -3.062 -2.334 -15.801 1.00 25.70 285 GLN A N 1
ATOM 2111 C CA . GLN A 1 285 ? -2.927 -3.028 -14.521 1.00 24.53 285 GLN A CA 1
ATOM 2112 C C . GLN A 1 285 ? -4.203 -3.141 -13.677 1.00 27.52 285 GLN A C 1
ATOM 2113 O O . GLN A 1 285 ? -4.386 -4.177 -13.037 1.00 26.42 285 GLN A O 1
ATOM 2119 N N . ALA A 1 286 ? -5.051 -2.100 -13.629 1.00 24.33 286 ALA A N 1
ATOM 2120 C CA . ALA A 1 286 ? -6.261 -2.136 -12.801 1.00 23.80 286 ALA A CA 1
ATOM 2121 C C . ALA A 1 286 ? -7.206 -3.294 -13.187 1.00 28.26 286 ALA A C 1
ATOM 2122 O O . ALA A 1 286 ? -7.728 -3.951 -12.283 1.00 27.90 286 ALA A O 1
ATOM 2124 N N . ILE A 1 287 ? -7.377 -3.591 -14.500 1.00 24.87 287 ILE A N 1
ATOM 2125 C CA . ILE A 1 287 ? -8.240 -4.712 -14.899 1.00 25.07 287 ILE A CA 1
ATOM 2126 C C . ILE A 1 287 ? -7.533 -6.052 -14.568 1.00 28.54 287 ILE A C 1
ATOM 2127 O O . ILE A 1 287 ? -8.198 -6.963 -14.075 1.00 28.11 287 ILE A O 1
ATOM 2132 N N . ALA A 1 288 ? -6.192 -6.128 -14.741 1.00 25.08 288 ALA A N 1
ATOM 2133 C CA . ALA A 1 288 ? -5.393 -7.305 -14.379 1.00 25.40 288 ALA A CA 1
ATOM 2134 C C . ALA A 1 288 ? -5.569 -7.617 -12.886 1.00 29.75 288 ALA A C 1
ATOM 2135 O O . ALA A 1 288 ? -5.796 -8.766 -12.522 1.00 30.49 288 ALA A O 1
ATOM 2137 N N . ASP A 1 289 ? -5.551 -6.566 -12.047 1.00 25.81 289 ASP A N 1
ATOM 2138 C CA . ASP A 1 289 ? -5.741 -6.626 -10.603 1.00 24.75 289 ASP A CA 1
ATOM 2139 C C . ASP A 1 289 ? -7.202 -6.959 -10.245 1.00 28.35 289 ASP A C 1
ATOM 2140 O O . ASP A 1 289 ? -7.428 -7.734 -9.314 1.00 28.28 289 ASP A O 1
ATOM 2145 N N . LEU A 1 290 ? -8.185 -6.402 -10.992 1.00 24.69 290 LEU A N 1
ATOM 2146 C CA . LEU A 1 290 ? -9.612 -6.678 -10.784 1.00 24.49 290 LEU A CA 1
ATOM 2147 C C . LEU A 1 290 ? -9.958 -8.142 -11.108 1.00 29.66 290 LEU A C 1
ATOM 2148 O O . LEU A 1 290 ? -10.812 -8.718 -10.432 1.00 29.31 290 LEU A O 1
ATOM 2153 N N . ILE A 1 291 ? -9.289 -8.744 -12.123 1.00 27.49 291 ILE A N 1
ATOM 2154 C CA . ILE A 1 291 ? -9.475 -10.156 -12.495 1.00 28.29 291 ILE A CA 1
ATOM 2155 C C . ILE A 1 291 ? -8.881 -11.013 -11.367 1.00 32.35 291 ILE A C 1
ATOM 2156 O O . ILE A 1 291 ? -9.520 -11.969 -10.930 1.00 32.47 291 ILE A O 1
ATOM 2161 N N . ALA A 1 292 ? -7.687 -10.627 -10.866 1.00 28.72 292 ALA A N 1
ATOM 2162 C CA . ALA A 1 292 ? -6.991 -11.302 -9.764 1.00 28.63 292 ALA A CA 1
ATOM 2163 C C . ALA A 1 292 ? -7.800 -11.251 -8.457 1.00 32.42 292 ALA A C 1
ATOM 2164 O O . ALA A 1 292 ? -7.702 -12.173 -7.643 1.00 31.90 292 ALA A O 1
ATOM 2166 N N . LEU A 1 293 ? -8.610 -10.182 -8.273 1.00 28.92 293 LEU A N 1
ATOM 2167 C CA . LEU A 1 293 ? -9.480 -10.004 -7.107 1.00 28.48 293 LEU A CA 1
ATOM 2168 C C . LEU A 1 293 ? -10.842 -10.668 -7.343 1.00 33.45 293 LEU A C 1
ATOM 2169 O O . LEU A 1 293 ? -11.757 -10.505 -6.539 1.00 32.84 293 LEU A O 1
ATOM 2174 N N . ASN A 1 294 ? -10.956 -11.447 -8.439 1.00 31.24 294 ASN A N 1
ATOM 2175 C CA . ASN A 1 294 ? -12.126 -12.230 -8.840 1.00 31.71 294 ASN A CA 1
ATOM 2176 C C . ASN A 1 294 ? -13.433 -11.399 -8.848 1.00 35.99 294 ASN A C 1
ATOM 2177 O O . ASN A 1 294 ? -14.472 -11.820 -8.323 1.00 36.85 294 ASN A O 1
ATOM 2182 N N . VAL A 1 295 ? -13.371 -10.225 -9.474 1.00 31.21 295 VAL A N 1
ATOM 2183 C CA . VAL A 1 295 ? -14.526 -9.342 -9.603 1.00 30.34 295 VAL A CA 1
ATOM 2184 C C . VAL A 1 295 ? -15.253 -9.762 -10.895 1.00 33.61 295 VAL A C 1
ATOM 2185 O O . VAL A 1 295 ? -14.593 -9.814 -11.931 1.00 33.24 295 VAL A O 1
ATOM 2189 N N . PRO A 1 296 ? -16.567 -10.125 -10.862 1.00 29.99 296 PRO A N 1
ATOM 2190 C CA . PRO A 1 296 ? -17.254 -10.539 -12.109 1.00 30.52 296 PRO A CA 1
ATOM 2191 C C . PRO A 1 296 ? -17.000 -9.565 -13.263 1.00 34.77 296 PRO A C 1
ATOM 2192 O O . PRO A 1 296 ? -17.084 -8.349 -13.074 1.00 34.34 296 PRO A O 1
ATOM 2196 N N . VAL A 1 297 ? -16.580 -10.099 -14.423 1.00 31.50 297 VAL A N 1
ATOM 2197 C CA . VAL A 1 297 ? -16.208 -9.300 -15.593 1.00 31.47 297 VAL A CA 1
ATOM 2198 C C . VAL A 1 297 ? -16.863 -9.841 -16.870 1.00 35.72 297 VAL A C 1
ATOM 2199 O O . VAL A 1 297 ? -17.078 -11.048 -16.998 1.00 36.18 297 VAL A O 1
ATOM 2203 N N . ASP A 1 298 ? -17.131 -8.937 -17.828 1.00 31.53 298 ASP A N 1
ATOM 2204 C CA . ASP A 1 298 ? -17.594 -9.274 -19.162 1.00 32.22 298 ASP A CA 1
ATOM 2205 C C . ASP A 1 298 ? -16.515 -8.817 -20.140 1.00 36.68 298 ASP A C 1
ATOM 2206 O O . ASP A 1 298 ? -16.553 -7.695 -20.658 1.00 36.41 298 ASP A O 1
ATOM 2211 N N . ALA A 1 299 ? -15.534 -9.700 -20.354 1.00 33.31 299 ALA A N 1
ATOM 2212 C CA . ALA A 1 299 ? -14.397 -9.502 -21.244 1.00 33.44 299 ALA A CA 1
ATOM 2213 C C . ALA A 1 299 ? -14.786 -9.663 -22.717 1.00 39.42 299 ALA A C 1
ATOM 2214 O O . ALA A 1 299 ? -14.140 -9.075 -23.585 1.00 39.58 299 ALA A O 1
ATOM 2216 N N . GLU A 1 300 ? -15.831 -10.467 -22.994 1.00 37.62 300 GLU A N 1
ATOM 2217 C CA . GLU A 1 300 ? -16.270 -10.821 -24.342 1.00 39.38 300 GLU A CA 1
ATOM 2218 C C . GLU A 1 300 ? -17.283 -9.867 -24.990 1.00 43.37 300 GLU A C 1
ATOM 2219 O O . GLU A 1 300 ? -17.565 -10.042 -26.176 1.00 44.48 300 GLU A O 1
ATOM 2225 N N . ARG A 1 301 ? -17.819 -8.873 -24.260 1.00 38.42 301 ARG A N 1
ATOM 2226 C CA . ARG A 1 301 ? -18.783 -7.959 -24.872 1.00 38.36 301 ARG A CA 1
ATOM 2227 C C . ARG A 1 301 ? -18.367 -6.499 -24.718 1.00 40.82 301 ARG A C 1
ATOM 2228 O O . ARG A 1 301 ? -18.430 -5.937 -23.621 1.00 39.26 301 ARG A O 1
ATOM 2236 N N . GLU A 1 302 ? -17.931 -5.897 -25.839 1.00 37.69 302 GLU A N 1
ATOM 2237 C CA . GLU A 1 302 ? -17.529 -4.498 -25.914 1.00 36.51 302 GLU A CA 1
ATOM 2238 C C . GLU A 1 302 ? -18.783 -3.648 -26.011 1.00 40.47 302 GLU A C 1
ATOM 2239 O O . GLU A 1 302 ? -19.645 -3.892 -26.863 1.00 40.38 302 GLU A O 1
ATOM 2245 N N . ALA A 1 303 ? -18.894 -2.671 -25.111 1.00 36.37 303 ALA A N 1
ATOM 2246 C CA . ALA A 1 303 ? -20.042 -1.785 -25.050 1.00 36.10 303 ALA A CA 1
ATOM 2247 C C . ALA A 1 303 ? -19.638 -0.343 -25.228 1.00 39.10 303 ALA A C 1
ATOM 2248 O O . ALA A 1 303 ? -18.670 0.106 -24.609 1.00 37.95 303 ALA A O 1
ATOM 2250 N N . THR A 1 304 ? -20.376 0.383 -26.079 1.00 36.04 304 THR A N 1
ATOM 2251 C CA . THR A 1 304 ? -20.176 1.814 -26.291 1.00 35.57 304 THR A CA 1
ATOM 2252 C C . THR A 1 304 ? -21.198 2.503 -25.381 1.00 38.01 304 THR A C 1
ATOM 2253 O O . THR A 1 304 ? -22.394 2.209 -25.469 1.00 37.77 304 THR A O 1
ATOM 2257 N N . ILE A 1 305 ? -20.718 3.336 -24.445 1.00 33.21 305 ILE A N 1
ATOM 2258 C CA . ILE A 1 305 ? -21.579 4.019 -23.473 1.00 32.04 305 ILE A CA 1
ATOM 2259 C C . ILE A 1 305 ? -21.602 5.529 -23.713 1.00 35.43 305 ILE A C 1
ATOM 2260 O O . ILE A 1 305 ? -20.660 6.084 -24.277 1.00 34.96 305 ILE A O 1
ATOM 2265 N N . THR A 1 306 ? -22.683 6.183 -23.276 1.00 31.81 306 THR A N 1
ATOM 2266 C CA . THR A 1 306 ? -22.828 7.631 -23.328 1.00 31.75 306 THR A CA 1
ATOM 2267 C C . THR A 1 306 ? -23.087 8.088 -21.909 1.00 35.65 306 THR A C 1
ATOM 2268 O O . THR A 1 306 ? -24.096 7.695 -21.322 1.00 35.46 306 THR A O 1
ATOM 2272 N N . ILE A 1 307 ? -22.174 8.902 -21.358 1.00 32.02 307 ILE A N 1
ATOM 2273 C CA . ILE A 1 307 ? -22.316 9.476 -20.021 1.00 31.43 307 ILE A CA 1
ATOM 2274 C C . ILE A 1 307 ? -23.340 10.592 -20.179 1.00 37.99 307 ILE A C 1
ATOM 2275 O O . ILE A 1 307 ? -23.065 11.590 -20.834 1.00 38.01 307 ILE A O 1
ATOM 2280 N N . GLN A 1 308 ? -24.556 10.350 -19.681 1.00 36.75 308 GLN A N 1
ATOM 2281 C CA . GLN A 1 308 ? -25.739 11.210 -19.790 1.00 38.41 308 GLN A CA 1
ATOM 2282 C C . GLN A 1 308 ? -25.500 12.705 -19.514 1.00 43.75 308 GLN A C 1
ATOM 2283 O O . GLN A 1 308 ? -25.967 13.539 -20.293 1.00 44.15 308 GLN A O 1
ATOM 2289 N N . ASP A 1 309 ? -24.808 13.033 -18.404 1.00 40.49 309 ASP A N 1
ATOM 2290 C CA . ASP A 1 309 ? -24.545 14.401 -17.945 1.00 40.59 309 ASP A CA 1
ATOM 2291 C C . ASP A 1 309 ? -23.604 15.223 -18.854 1.00 43.82 309 ASP A C 1
ATOM 2292 O O . ASP A 1 309 ? -23.678 16.452 -18.819 1.00 43.70 309 ASP A O 1
ATOM 2297 N N . THR A 1 310 ? -22.724 14.570 -19.639 1.00 39.29 310 THR A N 1
ATOM 2298 C CA . THR A 1 310 ? -21.749 15.270 -20.489 1.00 38.42 310 THR A CA 1
ATOM 2299 C C . THR A 1 310 ? -21.886 14.968 -21.992 1.00 41.67 310 THR A C 1
ATOM 2300 O O . THR A 1 310 ? -21.482 15.789 -22.817 1.00 41.26 310 THR A O 1
ATOM 2304 N N . GLY A 1 311 ? -22.394 13.785 -22.320 1.00 37.95 311 GLY A N 1
ATOM 2305 C CA . GLY A 1 311 ? -22.558 13.311 -23.691 1.00 38.38 311 GLY A CA 1
ATOM 2306 C C . GLY A 1 311 ? -21.315 12.641 -24.244 1.00 40.70 311 GLY A C 1
ATOM 2307 O O . GLY A 1 311 ? -21.203 12.458 -25.459 1.00 41.12 311 GLY A O 1
ATOM 2308 N N . ALA A 1 312 ? -20.373 12.265 -23.352 1.00 35.56 312 ALA A N 1
ATOM 2309 C CA . ALA A 1 312 ? -19.111 11.621 -23.714 1.00 35.08 312 ALA A CA 1
ATOM 2310 C C . ALA A 1 312 ? -19.312 10.138 -24.048 1.00 39.89 312 ALA A C 1
ATOM 2311 O O . ALA A 1 312 ? -19.831 9.379 -23.225 1.00 38.48 312 ALA A O 1
ATOM 2313 N N . THR A 1 313 ? -18.924 9.747 -25.280 1.00 38.34 313 THR A N 1
ATOM 2314 C CA . THR A 1 313 ? -19.026 8.376 -25.797 1.00 39.13 313 THR A CA 1
ATOM 2315 C C . THR A 1 313 ? -17.691 7.658 -25.612 1.00 41.66 313 THR A C 1
ATOM 2316 O O . THR A 1 313 ? -16.638 8.218 -25.932 1.00 40.78 313 THR A O 1
ATOM 2320 N N . LEU A 1 314 ? -17.737 6.418 -25.085 1.00 37.55 314 LEU A N 1
ATOM 2321 C CA . LEU A 1 314 ? -16.540 5.635 -24.786 1.00 36.40 314 LEU A CA 1
ATOM 2322 C C . LEU A 1 314 ? -16.767 4.115 -24.981 1.00 39.45 314 LEU A C 1
ATOM 2323 O O . LEU A 1 314 ? -17.647 3.541 -24.330 1.00 38.76 314 LEU A O 1
ATOM 2328 N N . PRO A 1 315 ? -15.961 3.444 -25.845 1.00 35.59 315 PRO A N 1
ATOM 2329 C CA . PRO A 1 315 ? -16.123 1.989 -26.024 1.00 35.77 315 PRO A CA 1
ATOM 2330 C C . PRO A 1 315 ? -15.264 1.182 -25.039 1.00 38.06 315 PRO A C 1
ATOM 2331 O O . PRO A 1 315 ? -14.072 1.453 -24.891 1.00 37.70 315 PRO A O 1
ATOM 2335 N N . GLY A 1 316 ? -15.861 0.190 -24.388 1.00 33.46 316 GLY A N 1
ATOM 2336 C CA . GLY A 1 316 ? -15.129 -0.639 -23.437 1.00 32.26 316 GLY A CA 1
ATOM 2337 C C . GLY A 1 316 ? -15.892 -1.790 -22.818 1.00 36.06 316 GLY A C 1
ATOM 2338 O O . GLY A 1 316 ? -17.072 -2.005 -23.106 1.00 36.55 316 GLY A O 1
ATOM 2339 N N . THR A 1 317 ? -15.199 -2.543 -21.958 1.00 31.84 317 THR A N 1
ATOM 2340 C CA . THR A 1 317 ? -15.743 -3.715 -21.270 1.00 31.43 317 THR A CA 1
ATOM 2341 C C . THR A 1 317 ? -16.102 -3.384 -19.821 1.00 33.11 317 THR A C 1
ATOM 2342 O O . THR A 1 317 ? -15.465 -2.532 -19.190 1.00 31.18 317 THR A O 1
ATOM 2346 N N . PHE A 1 318 ? -17.129 -4.082 -19.304 1.00 29.40 318 PHE A N 1
ATOM 2347 C CA . PHE A 1 318 ? -17.657 -3.918 -17.957 1.00 28.00 318 PHE A CA 1
ATOM 2348 C C . PHE A 1 318 ? -17.145 -4.949 -16.962 1.00 30.76 318 PHE A C 1
ATOM 2349 O O . PHE A 1 318 ? -16.870 -6.107 -17.299 1.00 30.02 318 PHE A O 1
ATOM 2357 N N . ALA A 1 319 ? -17.075 -4.498 -15.710 1.00 26.48 319 ALA A N 1
ATOM 2358 C CA . ALA A 1 319 ? -16.735 -5.265 -14.527 1.00 26.04 319 ALA A CA 1
ATOM 2359 C C . ALA A 1 319 ? -17.708 -4.856 -13.441 1.00 30.66 319 ALA A C 1
ATOM 2360 O O . ALA A 1 319 ? -17.966 -3.659 -13.267 1.00 30.46 319 ALA A O 1
ATOM 2362 N N . LEU A 1 320 ? -18.324 -5.836 -12.782 1.00 27.22 320 LEU A N 1
ATOM 2363 C CA . LEU A 1 320 ? -19.279 -5.560 -11.717 1.00 26.82 320 LEU A CA 1
ATOM 2364 C C . LEU A 1 320 ? -18.837 -6.245 -10.453 1.00 29.93 320 LEU A C 1
ATOM 2365 O O . LEU A 1 320 ? -18.514 -7.432 -10.505 1.00 29.97 320 LEU A O 1
ATOM 2370 N N . THR A 1 321 ? -18.821 -5.514 -9.318 1.00 25.02 321 THR A N 1
ATOM 2371 C CA . THR A 1 321 ? -18.471 -6.096 -8.015 1.00 24.31 321 THR A CA 1
ATOM 2372 C C . THR A 1 321 ? -19.610 -7.040 -7.604 1.00 28.94 321 THR A C 1
ATOM 2373 O O . THR A 1 321 ? -19.370 -8.108 -7.037 1.00 28.89 321 THR A O 1
ATOM 2377 N N . ASP A 1 322 ? -20.849 -6.637 -7.930 1.00 25.57 322 ASP A N 1
ATOM 2378 C CA . ASP A 1 322 ? -22.068 -7.385 -7.671 1.00 26.18 322 ASP A CA 1
ATOM 2379 C C . ASP A 1 322 ? -22.831 -7.567 -8.988 1.00 31.29 322 ASP A C 1
ATOM 2380 O O . ASP A 1 322 ? -23.514 -6.642 -9.442 1.00 31.09 322 ASP A O 1
ATOM 2385 N N . ALA A 1 323 ? -22.712 -8.763 -9.601 1.00 28.13 323 ALA A N 1
ATOM 2386 C CA . ALA A 1 323 ? -23.358 -9.090 -10.877 1.00 29.07 323 ALA A CA 1
ATOM 2387 C C . ALA A 1 323 ? -24.897 -9.057 -10.783 1.00 35.28 323 ALA A C 1
ATOM 2388 O O . ALA A 1 323 ? -25.572 -9.211 -11.802 1.00 35.39 323 ALA A O 1
ATOM 2390 N N . SER A 1 324 ? -25.439 -8.834 -9.555 1.00 33.62 324 SER A N 1
ATOM 2391 C CA . SER A 1 324 ? -26.868 -8.698 -9.228 1.00 34.46 324 SER A CA 1
ATOM 2392 C C . SER A 1 324 ? -27.426 -7.427 -9.853 1.00 39.04 324 SER A C 1
ATOM 2393 O O . SER A 1 324 ? -28.608 -7.360 -10.185 1.00 40.08 324 SER A O 1
ATOM 2396 N N . ASP A 1 325 ? -26.559 -6.420 -10.029 1.00 35.00 325 ASP A N 1
ATOM 2397 C CA . ASP A 1 325 ? -26.865 -5.164 -10.714 1.00 34.91 325 ASP A CA 1
ATOM 2398 C C . ASP A 1 325 ? -27.090 -5.481 -12.185 1.00 40.73 325 ASP A C 1
ATOM 2399 O O . ASP A 1 325 ? -27.978 -4.905 -12.821 1.00 41.40 325 ASP A O 1
ATOM 2404 N N . GLY A 1 326 ? -26.316 -6.442 -12.683 1.00 37.50 326 GLY A N 1
ATOM 2405 C CA . GLY A 1 326 ? -26.421 -6.941 -14.041 1.00 38.18 326 GLY A CA 1
ATOM 2406 C C . GLY A 1 326 ? -27.549 -7.943 -14.210 1.00 43.30 326 GLY A C 1
ATOM 2407 O O . GLY A 1 326 ? -28.238 -8.286 -13.245 1.00 43.18 326 GLY A O 1
ATOM 2408 N N . PRO A 1 327 ? -27.765 -8.440 -15.441 1.00 40.67 327 PRO A N 1
ATOM 2409 C CA . PRO A 1 327 ? -27.001 -8.135 -16.656 1.00 40.45 327 PRO A CA 1
ATOM 2410 C C . PRO A 1 327 ? -27.403 -6.813 -17.302 1.00 42.92 327 PRO A C 1
ATOM 2411 O O . PRO A 1 327 ? -28.585 -6.549 -17.509 1.00 43.64 327 PRO A O 1
ATOM 2415 N N . LEU A 1 328 ? -26.403 -5.979 -17.592 1.00 37.26 328 LEU A N 1
ATOM 2416 C CA . LEU A 1 328 ? -26.564 -4.699 -18.274 1.00 36.66 328 LEU A CA 1
ATOM 2417 C C . LEU A 1 328 ? -27.045 -4.977 -19.692 1.00 40.35 328 LEU A C 1
ATOM 2418 O O . LEU A 1 328 ? -26.615 -5.963 -20.295 1.00 40.35 328 LEU A O 1
ATOM 2423 N N . GLU A 1 329 ? -27.985 -4.168 -20.191 1.00 36.60 329 GLU A N 1
ATOM 2424 C CA . GLU A 1 329 ? -28.616 -4.386 -21.491 1.00 37.64 329 GLU A CA 1
ATOM 2425 C C . GLU A 1 329 ? -28.415 -3.213 -22.458 1.00 41.10 329 GLU A C 1
ATOM 2426 O O . GLU A 1 329 ? -28.323 -2.058 -22.030 1.00 39.59 329 GLU A O 1
ATOM 2432 N N . SER A 1 330 ? -28.377 -3.523 -23.769 1.00 38.71 330 SER A N 1
ATOM 2433 C CA . SER A 1 330 ? -28.210 -2.557 -24.860 1.00 38.98 330 SER A CA 1
ATOM 2434 C C . SER A 1 330 ? -29.441 -1.653 -24.974 1.00 43.01 330 SER A C 1
ATOM 2435 O O . SER A 1 330 ? -30.573 -2.135 -24.882 1.00 43.44 330 SER A O 1
ATOM 2438 N N . GLY A 1 331 ? -29.198 -0.353 -25.129 1.00 38.89 331 GLY A N 1
ATOM 2439 C CA . GLY A 1 331 ? -30.224 0.682 -25.253 1.00 39.10 331 GLY A CA 1
ATOM 2440 C C . GLY A 1 331 ? -30.761 1.229 -23.942 1.00 41.14 331 GLY A C 1
ATOM 2441 O O . GLY A 1 331 ? -31.553 2.177 -23.945 1.00 40.80 331 GLY A O 1
ATOM 2442 N N . LYS A 1 332 ? -30.332 0.637 -22.814 1.00 36.13 332 LYS A N 1
ATOM 2443 C CA . LYS A 1 332 ? -30.801 0.988 -21.478 1.00 34.92 332 LYS A CA 1
ATOM 2444 C C . LYS A 1 332 ? -29.886 1.983 -20.764 1.00 37.11 332 LYS A C 1
ATOM 2445 O O . LYS A 1 332 ? -28.671 2.009 -20.984 1.00 35.79 332 LYS A O 1
ATOM 2451 N N . THR A 1 333 ? -30.497 2.812 -19.910 1.00 33.24 333 THR A N 1
ATOM 2452 C CA . THR A 1 333 ? -29.811 3.811 -19.101 1.00 31.74 333 THR A CA 1
ATOM 2453 C C . THR A 1 333 ? -29.650 3.259 -17.684 1.00 34.65 333 THR A C 1
ATOM 2454 O O . THR A 1 333 ? -30.624 2.776 -17.099 1.00 34.72 333 THR A O 1
ATOM 2458 N N . TYR A 1 334 ? -28.434 3.359 -17.128 1.00 29.90 334 TYR A N 1
ATOM 2459 C CA . TYR A 1 334 ? -28.132 2.835 -15.807 1.00 28.66 334 TYR A CA 1
ATOM 2460 C C . TYR A 1 334 ? -27.599 3.899 -14.891 1.00 31.94 334 TYR A C 1
ATOM 2461 O O . TYR A 1 334 ? -26.800 4.742 -15.305 1.00 31.32 334 TYR A O 1
ATOM 2470 N N . ASP A 1 335 ? -28.082 3.867 -13.648 1.00 28.02 335 ASP A N 1
ATOM 2471 C CA . ASP A 1 335 ? -27.675 4.774 -12.597 1.00 26.66 335 ASP A CA 1
ATOM 2472 C C . ASP A 1 335 ? -26.832 3.968 -11.627 1.00 30.87 335 ASP A C 1
ATOM 2473 O O . ASP A 1 335 ? -27.361 3.106 -10.912 1.00 31.52 335 ASP A O 1
ATOM 2478 N N . PRO A 1 336 ? -25.503 4.182 -11.625 1.00 26.19 336 PRO A N 1
ATOM 2479 C CA . PRO A 1 336 ? -24.643 3.370 -10.747 1.00 24.80 336 PRO A CA 1
ATOM 2480 C C . PRO A 1 336 ? -24.886 3.607 -9.261 1.00 28.04 336 PRO A C 1
ATOM 2481 O O . PRO A 1 336 ? -24.574 2.743 -8.450 1.00 27.93 336 PRO A O 1
ATOM 2485 N N . SER A 1 337 ? -25.482 4.756 -8.910 1.00 24.91 337 SER A N 1
ATOM 2486 C CA . SER A 1 337 ? -25.791 5.135 -7.536 1.00 24.98 337 SER A CA 1
ATOM 2487 C C . SER A 1 337 ? -26.907 4.267 -6.933 1.00 31.58 337 SER A C 1
ATOM 2488 O O . SER A 1 337 ? -27.027 4.217 -5.706 1.00 31.46 337 SER A O 1
ATOM 2491 N N . THR A 1 338 ? -27.721 3.589 -7.784 1.00 29.49 338 THR A N 1
ATOM 2492 C CA . THR A 1 338 ? -28.805 2.702 -7.346 1.00 30.31 338 THR A CA 1
ATOM 2493 C C . THR A 1 338 ? -28.307 1.257 -7.275 1.00 34.82 338 THR A C 1
ATOM 2494 O O . THR A 1 338 ? -29.025 0.375 -6.791 1.00 35.06 338 THR A O 1
ATOM 2498 N N . PHE A 1 339 ? -27.078 1.015 -7.770 1.00 31.36 339 PHE A N 1
ATOM 2499 C CA . PHE A 1 339 ? -26.468 -0.313 -7.791 1.00 31.45 339 PHE A CA 1
ATOM 2500 C C . PHE A 1 339 ? -25.958 -0.710 -6.417 1.00 35.01 339 PHE A C 1
ATOM 2501 O O . PHE A 1 339 ? -25.394 0.126 -5.715 1.00 34.41 339 PHE A O 1
ATOM 2509 N N . SER A 1 340 ? -26.168 -1.984 -6.034 1.00 32.36 340 SER A N 1
ATOM 2510 C CA . SER A 1 340 ? -25.725 -2.538 -4.747 1.00 32.28 340 SER A CA 1
ATOM 2511 C C . SER A 1 340 ? -24.192 -2.530 -4.638 1.00 35.84 340 SER A C 1
ATOM 2512 O O . SER A 1 340 ? -23.654 -2.274 -3.560 1.00 35.74 340 SER A O 1
ATOM 2515 N N . GLY A 1 341 ? -23.522 -2.814 -5.754 1.00 31.70 341 GLY A N 1
ATOM 2516 C CA . GLY A 1 341 ? -22.070 -2.825 -5.833 1.00 30.69 341 GLY A CA 1
ATOM 2517 C C . GLY A 1 341 ? -21.513 -1.662 -6.626 1.00 33.58 341 GLY A C 1
ATOM 2518 O O . GLY A 1 341 ? -22.193 -0.650 -6.811 1.00 33.39 341 GLY A O 1
ATOM 2519 N N . ASP A 1 342 ? -20.260 -1.795 -7.086 1.00 29.68 342 ASP A N 1
ATOM 2520 C CA . ASP A 1 342 ? -19.552 -0.791 -7.869 1.00 29.17 342 ASP A CA 1
ATOM 2521 C C . ASP A 1 342 ? -19.379 -1.241 -9.319 1.00 33.94 342 ASP A C 1
ATOM 2522 O O . ASP A 1 342 ? -19.182 -2.429 -9.587 1.00 33.86 342 ASP A O 1
ATOM 2527 N N . VAL A 1 343 ? -19.483 -0.276 -10.251 1.00 30.71 343 VAL A N 1
ATOM 2528 C CA . VAL A 1 343 ? -19.346 -0.494 -11.697 1.00 30.76 343 VAL A CA 1
ATOM 2529 C C . VAL A 1 343 ? -17.974 -0.045 -12.165 1.00 30.65 343 VAL A C 1
ATOM 2530 O O . VAL A 1 343 ? -17.611 1.110 -11.951 1.00 29.2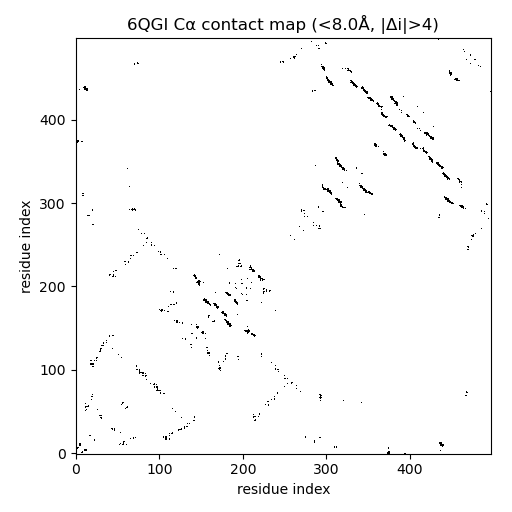8 343 VAL A O 1
ATOM 2534 N N . TYR A 1 344 ? -17.241 -0.942 -12.843 1.00 25.30 344 TYR A N 1
ATOM 2535 C CA . TYR A 1 344 ? -15.941 -0.632 -13.427 1.00 24.20 344 TYR A CA 1
ATOM 2536 C C . TYR A 1 344 ? -16.046 -0.687 -14.956 1.00 27.47 344 TYR A C 1
ATOM 2537 O O . TYR A 1 344 ? -16.931 -1.361 -15.493 1.00 27.59 344 TYR A O 1
ATOM 2546 N N . PHE A 1 345 ? -15.201 0.093 -15.649 1.00 23.06 345 PHE A N 1
ATOM 2547 C CA . PHE A 1 345 ? -15.215 0.171 -17.106 1.00 23.44 345 PHE A CA 1
ATOM 2548 C C . PHE A 1 345 ? -13.793 0.307 -17.644 1.00 27.70 345 PHE A C 1
ATOM 2549 O O . PHE A 1 345 ? -13.137 1.327 -17.416 1.00 26.10 345 PHE A O 1
ATOM 2557 N N . THR A 1 346 ? -13.307 -0.755 -18.317 1.00 25.75 346 THR A N 1
ATOM 2558 C CA . THR A 1 346 ? -11.978 -0.806 -18.922 1.00 26.02 346 THR A CA 1
ATOM 2559 C C . THR A 1 346 ? -12.127 -0.360 -20.363 1.00 32.31 346 THR A C 1
ATOM 2560 O O . THR A 1 346 ? -12.809 -1.024 -21.147 1.00 33.71 346 THR A O 1
ATOM 2564 N N . ALA A 1 347 ? -11.524 0.786 -20.702 1.00 28.90 347 ALA A N 1
ATOM 2565 C CA . ALA A 1 347 ? -11.627 1.373 -22.033 1.00 29.75 347 ALA A CA 1
ATOM 2566 C C . ALA A 1 347 ? -10.361 2.076 -22.461 1.00 33.98 347 ALA A C 1
ATOM 2567 O O . ALA A 1 347 ? -9.563 2.499 -21.626 1.00 32.13 347 ALA A O 1
ATOM 2569 N N . ASP A 1 348 ? -10.203 2.234 -23.780 1.00 33.03 348 ASP A N 1
ATOM 2570 C CA . ASP A 1 348 ? -9.089 2.975 -24.356 1.00 33.64 348 ASP A CA 1
ATOM 2571 C C . ASP A 1 348 ? -9.510 4.443 -24.370 1.00 37.23 348 ASP A C 1
ATOM 2572 O O . ASP A 1 348 ? -10.355 4.841 -25.185 1.00 37.71 348 ASP A O 1
ATOM 2577 N N . MET A 1 349 ? -8.940 5.236 -23.434 1.00 32.32 349 MET A N 1
ATOM 2578 C CA . MET A 1 349 ? -9.228 6.664 -23.259 1.00 31.50 349 MET A CA 1
ATOM 2579 C C . MET A 1 349 ? -8.913 7.468 -24.517 1.00 35.78 349 MET A C 1
ATOM 2580 O O . MET A 1 349 ? -9.477 8.545 -24.704 1.00 35.63 349 MET A O 1
ATOM 2585 N N . SER A 1 350 ? -8.060 6.921 -25.403 1.00 33.08 350 SER A N 1
ATOM 2586 C CA . SER A 1 350 ? -7.702 7.539 -26.676 1.00 34.13 350 SER A CA 1
ATOM 2587 C C . SER A 1 350 ? -8.903 7.542 -27.655 1.00 38.36 350 SER A C 1
ATOM 2588 O O . SER A 1 350 ? -8.868 8.244 -28.671 1.00 38.36 350 SER A O 1
ATOM 2591 N N . LEU A 1 351 ? -9.968 6.778 -27.330 1.00 34.46 351 LEU A N 1
ATOM 2592 C CA . LEU A 1 351 ? -11.159 6.669 -28.169 1.00 35.16 351 LEU A CA 1
ATOM 2593 C C . LEU A 1 351 ? -12.357 7.487 -27.623 1.00 39.65 351 LEU A C 1
ATOM 2594 O O . LEU A 1 351 ? -13.452 7.397 -28.192 1.00 40.29 351 LEU A O 1
ATOM 2599 N N . VAL A 1 352 ? -12.139 8.329 -26.580 1.00 35.30 352 VAL A N 1
ATOM 2600 C CA . VAL A 1 352 ? -13.192 9.184 -26.015 1.00 34.86 352 VAL A CA 1
ATOM 2601 C C . VAL A 1 352 ? -13.623 10.243 -27.065 1.00 41.01 352 VAL A C 1
ATOM 2602 O O . VAL A 1 352 ? -12.782 10.914 -27.674 1.00 40.79 352 VAL A O 1
ATOM 2606 N N . GLU A 1 353 ? -14.936 10.328 -27.303 1.00 39.28 353 GLU A N 1
ATOM 2607 C CA . GLU A 1 353 ? -15.565 11.267 -28.236 1.00 40.87 353 GLU A CA 1
ATOM 2608 C C . GLU A 1 353 ? -16.726 11.975 -27.545 1.00 45.88 353 GLU A C 1
ATOM 2609 O O . GLU A 1 353 ? -17.091 11.603 -26.428 1.00 44.76 353 GLU A O 1
ATOM 2615 N N . GLY A 1 354 ? -17.313 12.964 -28.209 1.00 43.93 354 GLY A N 1
ATOM 2616 C CA . GLY A 1 354 ? -18.458 13.670 -27.654 1.00 43.94 354 GLY A CA 1
ATOM 2617 C C . GLY A 1 354 ? -18.675 15.050 -28.217 1.00 49.43 354 GLY A C 1
ATOM 2618 O O . GLY A 1 354 ? -17.717 15.798 -28.421 1.00 49.16 354 GLY A O 1
ATOM 2619 N N . ASP A 1 355 ? -19.946 15.397 -28.453 1.00 47.28 355 ASP A N 1
ATOM 2620 C CA . ASP A 1 355 ? -20.325 16.704 -28.969 1.00 47.97 355 ASP A CA 1
ATOM 2621 C C . ASP A 1 355 ? -20.083 17.771 -27.903 1.00 51.22 355 ASP A C 1
ATOM 2622 O O . ASP A 1 355 ? -20.414 17.573 -26.728 1.00 50.48 355 ASP A O 1
ATOM 2627 N N . TRP A 1 356 ? -19.440 18.873 -28.313 1.00 47.20 356 TRP A N 1
ATOM 2628 C CA . TRP A 1 356 ? -19.146 20.013 -27.453 1.00 45.61 356 TRP A CA 1
ATOM 2629 C C . TRP A 1 356 ? -20.158 21.122 -27.750 1.00 49.22 356 TRP A C 1
ATOM 2630 O O . TRP A 1 356 ? -20.333 21.512 -28.906 1.00 50.15 356 TRP A O 1
ATOM 2641 N N . THR A 1 357 ? -20.872 21.573 -26.710 1.00 44.27 357 THR A N 1
ATOM 2642 C CA . THR A 1 357 ? -21.920 22.597 -26.806 1.00 44.18 357 THR A CA 1
ATOM 2643 C C . THR A 1 357 ? -21.551 23.813 -25.934 1.00 46.31 357 THR A C 1
ATOM 2644 O O . THR A 1 357 ? -22.163 24.876 -26.064 1.00 46.55 357 THR A O 1
ATOM 2648 N N . ALA A 1 358 ? -20.528 23.670 -25.079 1.00 41.04 358 ALA A N 1
ATOM 2649 C CA . ALA A 1 358 ? -20.089 24.731 -24.187 1.00 39.97 358 ALA A CA 1
ATOM 2650 C C . ALA A 1 358 ? -19.155 25.715 -24.908 1.00 44.88 358 ALA A C 1
ATOM 2651 O O . ALA A 1 358 ? -17.982 25.846 -24.556 1.00 44.19 358 ALA A O 1
ATOM 2653 N N . TYR A 1 359 ? -19.693 26.426 -25.912 1.00 42.75 359 TYR A N 1
ATOM 2654 C CA . TYR A 1 359 ? -18.937 27.399 -26.694 1.00 43.30 359 TYR A CA 1
ATOM 2655 C C . TYR A 1 359 ? -19.793 28.605 -27.069 1.00 48.74 359 TYR A C 1
ATOM 2656 O O . TYR A 1 359 ? -21.018 28.488 -27.158 1.00 49.10 359 TYR A O 1
ATOM 2665 N N . GLN A 1 360 ? -19.138 29.749 -27.321 1.00 45.53 360 GLN A N 1
ATOM 2666 C CA . GLN A 1 360 ? -19.792 30.975 -27.767 1.00 46.22 360 GLN A CA 1
ATOM 2667 C C . GLN A 1 360 ? -19.807 30.966 -29.292 1.00 52.40 360 GLN A C 1
ATOM 2668 O O . GLN A 1 360 ? -18.792 30.637 -29.910 1.00 52.49 360 GLN A O 1
ATOM 2674 N N . SER A 1 361 ? -20.968 31.262 -29.895 1.00 50.41 361 SER A N 1
ATOM 2675 C CA . SER A 1 361 ? -21.160 31.231 -31.344 1.00 51.79 361 SER A CA 1
ATOM 2676 C C . SER A 1 361 ? -20.252 32.227 -32.084 1.00 56.62 361 SER A C 1
ATOM 2677 O O . SER A 1 361 ? -19.632 31.847 -33.073 1.00 57.08 361 SER A O 1
ATOM 2680 N N . GLY A 1 362 ? -20.135 33.450 -31.566 1.00 52.73 362 GLY A N 1
ATOM 2681 C CA . GLY A 1 362 ? -19.315 34.501 -32.159 1.00 53.23 362 GLY A CA 1
ATOM 2682 C C . GLY A 1 362 ? -17.811 34.338 -32.022 1.00 56.76 362 GLY A C 1
ATOM 2683 O O . GLY A 1 362 ? -17.295 34.200 -30.908 1.00 54.86 362 GLY A O 1
ATOM 2684 N N . VAL A 1 363 ? -17.096 34.388 -33.166 1.00 54.84 363 VAL A N 1
ATOM 2685 C CA . VAL A 1 363 ? -15.629 34.313 -33.232 1.00 54.50 363 VAL A CA 1
ATOM 2686 C C . VAL A 1 363 ? -15.107 35.749 -33.408 1.00 58.65 363 VAL A C 1
ATOM 2687 O O . VAL A 1 363 ? -15.143 36.284 -34.519 1.00 59.54 363 VAL A O 1
ATOM 2691 N N . ASP A 1 364 ? -14.661 36.377 -32.303 1.00 54.29 364 ASP A N 1
ATOM 2692 C CA . ASP A 1 364 ? -14.158 37.752 -32.297 1.00 54.80 364 ASP A CA 1
ATOM 2693 C C . ASP A 1 364 ? -12.691 37.807 -32.766 1.00 58.88 364 ASP A C 1
ATOM 2694 O O . ASP A 1 364 ? -11.775 37.641 -31.957 1.00 57.57 364 ASP A O 1
ATOM 2699 N N . GLY A 1 365 ? -12.504 38.043 -34.067 1.00 56.50 365 GLY A N 1
ATOM 2700 C CA . GLY A 1 365 ? -11.202 38.154 -34.725 1.00 56.85 365 GLY A CA 1
ATOM 2701 C C . GLY A 1 365 ? -10.253 36.992 -34.501 1.00 59.48 365 GLY A C 1
ATOM 2702 O O . GLY A 1 365 ? -9.073 37.199 -34.200 1.00 58.80 365 GLY A O 1
ATOM 2703 N N . GLY A 1 366 ? -10.779 35.776 -34.631 1.00 55.28 366 GLY A N 1
ATOM 2704 C CA . GLY A 1 366 ? -10.014 34.550 -34.432 1.00 54.21 366 GLY A CA 1
ATOM 2705 C C . GLY A 1 366 ? -10.113 33.973 -33.032 1.00 55.73 366 GLY A C 1
ATOM 2706 O O . GLY A 1 366 ? -9.884 32.774 -32.852 1.00 54.84 366 GLY A O 1
ATOM 2707 N N . ASN A 1 367 ? -10.451 34.816 -32.030 1.00 51.07 367 ASN A N 1
ATOM 2708 C CA . ASN A 1 367 ? -10.591 34.411 -30.630 1.00 49.05 367 ASN A CA 1
ATOM 2709 C C . ASN A 1 367 ? -11.896 33.620 -30.403 1.00 52.46 367 ASN A C 1
ATOM 2710 O O . ASN A 1 367 ? -12.978 34.210 -30.281 1.00 52.16 367 ASN A O 1
ATOM 2715 N N . VAL A 1 368 ? -11.782 32.276 -30.359 1.00 48.22 368 VAL A N 1
ATOM 2716 C CA . VAL A 1 368 ? -12.909 31.380 -30.076 1.00 47.31 368 VAL A CA 1
ATOM 2717 C C . VAL A 1 368 ? -13.017 31.271 -28.554 1.00 48.84 368 VAL A C 1
ATOM 2718 O O . VAL A 1 368 ? -11.992 31.177 -27.887 1.00 47.28 368 VAL A O 1
ATOM 2722 N N . THR A 1 369 ? -14.244 31.302 -28.010 1.00 45.20 369 THR A N 1
ATOM 2723 C CA . THR A 1 369 ? -14.476 31.247 -26.570 1.00 43.73 369 THR A CA 1
ATOM 2724 C C . THR A 1 369 ? -15.329 30.025 -26.192 1.00 46.10 369 THR A C 1
ATOM 2725 O O . THR A 1 369 ? -16.331 29.737 -26.849 1.00 45.81 369 THR A O 1
ATOM 2729 N N . LEU A 1 370 ? -14.894 29.310 -25.129 1.00 41.25 370 LEU A N 1
ATOM 2730 C CA . LEU A 1 370 ? -15.548 28.141 -24.528 1.00 39.87 370 LEU A CA 1
ATOM 2731 C C . LEU A 1 370 ? -16.140 28.530 -23.180 1.00 42.27 370 LEU A C 1
ATOM 2732 O O . LEU A 1 370 ? -15.491 29.247 -22.415 1.00 41.39 370 LEU A O 1
ATOM 2737 N N . THR A 1 371 ? -17.362 28.065 -22.889 1.00 38.46 371 THR A N 1
ATOM 2738 C CA . THR A 1 371 ? -18.050 28.405 -21.642 1.00 37.86 371 THR A CA 1
ATOM 2739 C C . THR A 1 371 ? -17.830 27.329 -20.546 1.00 41.31 371 THR A C 1
ATOM 2740 O O . THR A 1 371 ? -18.268 27.525 -19.408 1.00 40.69 371 THR A O 1
ATOM 2744 N N . SER A 1 372 ? -17.114 26.232 -20.876 1.00 37.54 372 SER A N 1
ATOM 2745 C CA . SER A 1 372 ? -16.742 25.176 -19.930 1.00 36.55 372 SER A CA 1
ATOM 2746 C C . SER A 1 372 ? -15.309 24.722 -20.174 1.00 39.69 372 SER A C 1
ATOM 2747 O O . SER A 1 372 ? -14.835 24.743 -21.310 1.00 39.24 372 SER A O 1
ATOM 2750 N N . GLU A 1 373 ? -14.624 24.320 -19.089 1.00 36.12 373 GLU A N 1
ATOM 2751 C CA . GLU A 1 373 ? -13.237 23.858 -19.068 1.00 35.97 373 GLU A CA 1
ATOM 2752 C C . GLU A 1 373 ? -13.040 22.629 -19.970 1.00 40.59 373 GLU A C 1
ATOM 2753 O O . GLU A 1 373 ? -13.751 21.638 -19.792 1.00 40.15 373 GLU A O 1
ATOM 2759 N N . PRO A 1 374 ? -12.096 22.669 -20.945 1.00 37.63 374 PRO A N 1
ATOM 2760 C CA . PRO A 1 374 ? -11.870 21.476 -21.784 1.00 37.71 374 PRO A CA 1
ATOM 2761 C C . PRO A 1 374 ? -11.239 20.346 -20.962 1.00 40.25 374 PRO A C 1
ATOM 2762 O O . PRO A 1 374 ? -10.585 20.602 -19.948 1.00 39.44 374 PRO A O 1
ATOM 2766 N N . TYR A 1 375 ? -11.471 19.099 -21.374 1.00 36.09 375 TYR A N 1
ATOM 2767 C CA . TYR A 1 375 ? -10.992 17.932 -20.636 1.00 34.52 375 TYR A CA 1
ATOM 2768 C C . TYR A 1 375 ? -9.524 17.638 -20.904 1.00 37.63 375 TYR A C 1
ATOM 2769 O O . TYR A 1 375 ? -9.031 17.925 -21.992 1.00 37.75 375 TYR A O 1
ATOM 2778 N N . SER A 1 376 ? -8.828 17.058 -19.901 1.00 33.55 376 SER A N 1
ATOM 2779 C CA . SER A 1 376 ? -7.409 16.697 -19.992 1.00 33.43 376 SER A CA 1
ATOM 2780 C C . SER A 1 376 ? -7.194 15.579 -20.999 1.00 36.71 376 SER A C 1
ATOM 2781 O O . SER A 1 376 ? -8.007 14.656 -21.096 1.00 36.31 376 SER A O 1
ATOM 2784 N N . GLY A 1 377 ? -6.118 15.704 -21.764 1.00 33.41 377 GLY A N 1
ATOM 2785 C CA . GLY A 1 377 ? -5.747 14.749 -22.800 1.00 33.94 377 GLY A CA 1
ATOM 2786 C C . GLY A 1 377 ? -6.656 14.763 -24.014 1.00 38.29 377 GLY A C 1
ATOM 2787 O O . GLY A 1 377 ? -6.568 13.861 -24.850 1.00 38.36 377 GLY A O 1
ATOM 2788 N N . THR A 1 378 ? -7.545 15.779 -24.115 1.00 34.47 378 THR A N 1
ATOM 2789 C CA . THR A 1 378 ? -8.475 15.941 -25.236 1.00 34.96 378 THR A CA 1
ATOM 2790 C C . THR A 1 378 ? -8.225 17.285 -25.947 1.00 39.33 378 THR A C 1
ATOM 2791 O O . THR A 1 378 ? -7.412 18.094 -25.493 1.00 38.45 378 THR A O 1
ATOM 2795 N N . ALA A 1 379 ? -8.909 17.490 -27.081 1.00 37.39 379 ALA A N 1
ATOM 2796 C CA . ALA A 1 379 ? -8.858 18.692 -27.911 1.00 38.36 379 ALA A CA 1
ATOM 2797 C C . ALA A 1 379 ? -10.251 19.030 -28.414 1.00 43.56 379 ALA A C 1
ATOM 2798 O O . ALA A 1 379 ? -10.997 18.125 -28.791 1.00 43.51 379 ALA A O 1
ATOM 2800 N N . VAL A 1 380 ? -10.615 20.318 -28.403 1.00 40.98 380 VAL A N 1
ATOM 2801 C CA . VAL A 1 380 ? -11.927 20.749 -28.892 1.00 41.46 380 VAL A CA 1
ATOM 2802 C C . VAL A 1 380 ? -11.768 21.076 -30.384 1.00 47.51 380 VAL A C 1
ATOM 2803 O O . VAL A 1 380 ? -10.967 21.937 -30.749 1.00 46.77 380 VAL A O 1
ATOM 2807 N N . GLU A 1 381 ? -12.482 20.317 -31.232 1.00 46.74 381 GLU A N 1
ATOM 2808 C CA . GLU A 1 381 ? -12.491 20.433 -32.689 1.00 49.16 381 GLU A CA 1
ATOM 2809 C C . GLU A 1 381 ? -13.709 21.245 -33.106 1.00 55.59 381 GLU A C 1
ATOM 2810 O O . GLU A 1 381 ? -14.842 20.758 -33.046 1.00 55.17 381 GLU A O 1
ATOM 2816 N N . LEU A 1 382 ? -13.477 22.500 -33.484 1.00 54.38 382 LEU A N 1
ATOM 2817 C CA . LEU A 1 382 ? -14.546 23.415 -33.854 1.00 55.75 382 LEU A CA 1
ATOM 2818 C C . LEU A 1 382 ? -14.723 23.521 -35.355 1.00 62.77 382 LEU A C 1
ATOM 2819 O O . LEU A 1 382 ? -13.745 23.600 -36.099 1.00 63.18 382 LEU A O 1
ATOM 2824 N N . ASN A 1 383 ? -15.992 23.515 -35.790 1.00 61.14 383 ASN A N 1
ATOM 2825 C CA . ASN A 1 383 ? -16.400 23.631 -37.185 1.00 63.30 383 ASN A CA 1
ATOM 2826 C C . ASN A 1 383 ? -17.071 24.986 -37.394 1.00 68.42 383 ASN A C 1
ATOM 2827 O O . ASN A 1 383 ? -18.180 25.238 -36.904 1.00 67.69 383 ASN A O 1
ATOM 2832 N N . THR A 1 384 ? -16.355 25.871 -38.099 1.00 66.27 384 THR A N 1
ATOM 2833 C CA . THR A 1 384 ? -16.767 27.240 -38.403 1.00 67.05 384 THR A CA 1
ATOM 2834 C C . THR A 1 384 ? -17.884 27.246 -39.472 1.00 73.25 384 THR A C 1
ATOM 2835 O O . THR A 1 384 ? -18.060 26.249 -40.180 1.00 73.75 384 THR A O 1
ATOM 2839 N N . ALA A 1 385 ? -18.626 28.382 -39.582 1.00 70.62 385 ALA A N 1
ATOM 2840 C CA . ALA A 1 385 ? -19.714 28.608 -40.545 1.00 72.24 385 ALA A CA 1
ATOM 2841 C C . ALA A 1 385 ? -19.234 28.493 -41.999 1.00 78.46 385 ALA A C 1
ATOM 2842 O O . ALA A 1 385 ? -20.006 28.061 -42.855 1.00 79.65 385 ALA A O 1
ATOM 2844 N N . ALA A 1 386 ? -17.953 28.841 -42.261 1.00 75.28 386 ALA A N 1
ATOM 2845 C CA . ALA A 1 386 ? -17.308 28.759 -43.575 1.00 77.08 386 ALA A CA 1
ATOM 2846 C C . ALA A 1 386 ? -16.675 27.362 -43.819 1.00 81.52 386 ALA A C 1
ATOM 2847 O O . ALA A 1 386 ? -15.775 27.219 -44.655 1.00 81.80 386 ALA A O 1
ATOM 2849 N N . ASN A 1 387 ? -17.185 26.337 -43.097 1.00 78.04 387 ASN A N 1
ATOM 2850 C CA . ASN A 1 387 ? -16.806 24.918 -43.121 1.00 78.09 387 ASN A CA 1
ATOM 2851 C C . ASN A 1 387 ? -15.291 24.699 -42.870 1.00 81.20 387 ASN A C 1
ATOM 2852 O O . ASN A 1 387 ? -14.674 23.807 -43.463 1.00 81.83 387 ASN A O 1
ATOM 2857 N N . GLU A 1 388 ? -14.724 25.473 -41.930 1.00 75.66 388 GLU A N 1
ATOM 2858 C CA . GLU A 1 388 ? -13.322 25.342 -41.533 1.00 74.42 388 GLU A CA 1
ATOM 2859 C C . GLU A 1 388 ? -13.274 24.586 -40.204 1.00 75.52 388 GLU A C 1
ATOM 2860 O O . GLU A 1 388 ? -13.956 24.967 -39.248 1.00 73.85 388 GLU A O 1
ATOM 2866 N N . THR A 1 389 ? -12.506 23.489 -40.165 1.00 71.32 389 THR A N 1
ATOM 2867 C CA . THR A 1 389 ? -12.369 22.636 -38.986 1.00 69.03 389 THR A CA 1
ATOM 2868 C C . THR A 1 389 ? -10.989 22.834 -38.359 1.00 70.36 389 THR A C 1
ATOM 2869 O O . THR A 1 389 ? -9.974 22.708 -39.052 1.00 70.72 389 THR A O 1
ATOM 2873 N N . VAL A 1 390 ? -10.961 23.169 -37.052 1.00 64.14 390 VAL A N 1
ATOM 2874 C CA . VAL A 1 390 ? -9.721 23.390 -36.298 1.00 62.52 390 VAL A CA 1
ATOM 2875 C C . VAL A 1 390 ? -9.829 22.745 -34.898 1.00 62.86 390 VAL A C 1
ATOM 2876 O O . VAL A 1 390 ? -10.808 22.971 -34.183 1.00 61.27 390 VAL A O 1
ATOM 2880 N N . ALA A 1 391 ? -8.804 21.956 -34.519 1.00 57.91 391 ALA A N 1
ATOM 2881 C CA . ALA A 1 391 ? -8.698 21.292 -33.220 1.00 55.38 391 ALA A CA 1
ATOM 2882 C C . ALA A 1 391 ? -7.665 22.010 -32.344 1.00 56.83 391 ALA A C 1
ATOM 2883 O O . ALA A 1 391 ? -6.564 22.315 -32.812 1.00 57.18 391 ALA A O 1
ATOM 2885 N N . VAL A 1 392 ? -8.040 22.320 -31.092 1.00 50.79 392 VAL A N 1
ATOM 2886 C CA . VAL A 1 392 ? -7.180 23.014 -30.126 1.00 49.40 392 VAL A CA 1
ATOM 2887 C C . VAL A 1 392 ? -7.080 22.158 -28.859 1.00 51.36 392 VAL A C 1
ATOM 2888 O O . VAL A 1 392 ? -8.109 21.818 -28.274 1.00 50.49 392 VAL A O 1
ATOM 2892 N N . ASP A 1 393 ? -5.845 21.825 -28.435 1.00 46.73 393 ASP A N 1
ATOM 2893 C CA . ASP A 1 393 ? -5.580 21.017 -27.241 1.00 44.79 393 ASP A CA 1
ATOM 2894 C C . ASP A 1 393 ? -5.950 21.786 -25.972 1.00 47.45 393 ASP A C 1
ATOM 2895 O O . ASP A 1 393 ? -5.862 23.017 -25.950 1.00 47.28 393 ASP A O 1
ATOM 2900 N N . ALA A 1 394 ? -6.378 21.046 -24.925 1.00 42.88 394 ALA A N 1
ATOM 2901 C CA . ALA A 1 394 ? -6.844 21.536 -23.621 1.00 41.60 394 ALA A CA 1
ATOM 2902 C C . ALA A 1 394 ? -5.890 22.535 -22.956 1.00 45.06 394 ALA A C 1
ATOM 2903 O O . ALA A 1 394 ? -6.357 23.501 -22.350 1.00 44.60 394 ALA A O 1
ATOM 2905 N N . GLY A 1 395 ? -4.585 22.284 -23.064 1.00 41.65 395 GLY A N 1
ATOM 2906 C CA . GLY A 1 395 ? -3.545 23.137 -22.501 1.00 41.23 395 GLY A CA 1
ATOM 2907 C C . GLY A 1 395 ? -3.329 24.421 -23.268 1.00 45.55 395 GLY A C 1
ATOM 2908 O O . GLY A 1 395 ? -2.750 25.366 -22.731 1.00 44.97 395 GLY A O 1
ATOM 2909 N N . ASN A 1 396 ? -3.801 24.473 -24.525 1.00 43.00 396 ASN A N 1
ATOM 2910 C CA . ASN A 1 396 ? -3.644 25.656 -25.369 1.00 43.79 396 ASN A CA 1
ATOM 2911 C C . ASN A 1 396 ? -4.854 26.603 -25.259 1.00 47.82 396 ASN A C 1
ATOM 2912 O O . ASN A 1 396 ? -4.859 27.662 -25.883 1.00 47.89 396 ASN A O 1
ATOM 2917 N N . TRP A 1 397 ? -5.836 26.249 -24.405 1.00 43.80 397 TRP A N 1
ATOM 2918 C CA . TRP A 1 397 ? -6.986 27.101 -24.109 1.00 43.60 397 TRP A CA 1
ATOM 2919 C C . TRP A 1 397 ? -6.620 27.969 -22.910 1.00 48.50 397 TRP A C 1
ATOM 2920 O O . TRP A 1 397 ? -6.136 27.443 -21.900 1.00 47.83 397 TRP A O 1
ATOM 2931 N N . THR A 1 398 ? -6.786 29.295 -23.034 1.00 46.33 398 THR A N 1
ATOM 2932 C CA . THR A 1 398 ? -6.421 30.227 -21.965 1.00 46.14 398 THR A CA 1
ATOM 2933 C C . THR A 1 398 ? -7.655 30.615 -21.167 1.00 50.03 398 THR A C 1
ATOM 2934 O O . THR A 1 398 ? -8.680 30.996 -21.733 1.00 50.13 398 THR A O 1
ATOM 2938 N N . ALA A 1 399 ? -7.537 30.525 -19.848 1.00 46.39 399 ALA A N 1
ATOM 2939 C CA . ALA A 1 399 ? -8.603 30.836 -18.914 1.00 46.09 399 ALA A CA 1
ATOM 2940 C C . ALA A 1 399 ? -8.590 32.288 -18.475 1.00 51.90 399 ALA A C 1
ATOM 2941 O O . ALA A 1 399 ? -7.534 32.916 -18.382 1.00 52.10 399 ALA A O 1
ATOM 2943 N N . THR A 1 400 ? -9.786 32.802 -18.174 1.00 49.40 400 THR A N 1
ATOM 2944 C CA . THR A 1 400 ? -10.043 34.115 -17.593 1.00 49.92 400 THR A CA 1
ATOM 2945 C C . THR A 1 400 ? -10.766 33.846 -16.273 1.00 54.80 400 THR A C 1
ATOM 2946 O O . THR A 1 400 ? -11.336 32.762 -16.097 1.00 53.86 400 THR A O 1
ATOM 2950 N N . GLY A 1 401 ? -10.724 34.804 -15.352 1.00 52.70 401 GLY A N 1
ATOM 2951 C CA . GLY A 1 401 ? -11.357 34.665 -14.041 1.00 52.36 401 GLY A CA 1
ATOM 2952 C C . GLY A 1 401 ? -12.873 34.540 -14.045 1.00 56.06 401 GLY A C 1
ATOM 2953 O O . GLY A 1 401 ? -13.458 34.118 -13.042 1.00 55.27 401 GLY A O 1
ATOM 2954 N N . ASN A 1 402 ? -13.517 34.887 -15.180 1.00 52.55 402 ASN A N 1
ATOM 2955 C CA . ASN A 1 402 ? -14.973 34.889 -15.351 1.00 52.06 402 ASN A CA 1
ATOM 2956 C C . ASN A 1 402 ? -15.557 33.558 -15.917 1.00 53.04 402 ASN A C 1
ATOM 2957 O O . ASN A 1 402 ? -16.726 33.520 -16.317 1.00 52.24 402 ASN A O 1
ATOM 2962 N N . GLY A 1 403 ? -14.760 32.489 -15.897 1.00 47.72 403 GLY A N 1
ATOM 2963 C CA . GLY A 1 403 ? -15.177 31.161 -16.342 1.00 46.33 403 GLY A CA 1
ATOM 2964 C C . GLY A 1 403 ? -15.362 30.964 -17.834 1.00 48.49 403 GLY A C 1
ATOM 2965 O O . GLY A 1 403 ? -16.339 30.341 -18.261 1.00 47.90 403 GLY A O 1
ATOM 2966 N N . THR A 1 404 ? -14.409 31.467 -18.635 1.00 44.21 404 THR A N 1
ATOM 2967 C CA . THR A 1 404 ? -14.403 31.329 -20.096 1.00 43.99 404 THR A CA 1
ATOM 2968 C C . THR A 1 404 ? -13.010 30.910 -20.563 1.00 46.42 404 THR A C 1
ATOM 2969 O O . THR A 1 404 ? -12.021 31.200 -19.885 1.00 45.76 404 THR A O 1
ATOM 2973 N N . TRP A 1 405 ? -12.935 30.192 -21.694 1.00 42.29 405 TRP A N 1
ATOM 2974 C CA . TRP A 1 405 ? -11.661 29.717 -22.223 1.00 41.96 405 TRP A CA 1
ATOM 2975 C C . TRP A 1 405 ? -11.488 30.171 -23.663 1.00 46.30 405 TRP A C 1
ATOM 2976 O O . TRP A 1 405 ? -12.271 29.789 -24.531 1.00 46.09 405 TRP A O 1
ATOM 2987 N N . TYR A 1 406 ? -10.477 31.020 -23.906 1.00 42.90 406 TYR A N 1
ATOM 2988 C CA . TYR A 1 406 ? -10.229 31.571 -25.234 1.00 43.85 406 TYR A CA 1
ATOM 2989 C C . TYR A 1 406 ? -8.923 31.066 -25.847 1.00 48.31 406 TYR A C 1
ATOM 2990 O O . TYR A 1 406 ? -8.006 30.682 -25.130 1.00 47.00 406 TYR A O 1
ATOM 2999 N N . HIS A 1 407 ? -8.853 31.085 -27.184 1.00 46.60 407 HIS A N 1
ATOM 3000 C CA . HIS A 1 407 ? -7.681 30.711 -27.966 1.00 47.54 407 HIS A CA 1
ATOM 3001 C C . HIS A 1 407 ? -7.732 31.411 -29.317 1.00 53.97 407 HIS A C 1
ATOM 3002 O O . HIS A 1 407 ? -8.754 31.345 -30.007 1.00 53.74 407 HIS A O 1
ATOM 3009 N N . ASP A 1 408 ? -6.631 32.082 -29.692 1.00 52.35 408 ASP A N 1
ATOM 3010 C CA . ASP A 1 408 ? -6.533 32.783 -30.968 1.00 54.57 408 ASP A CA 1
ATOM 3011 C C . ASP A 1 408 ? -6.325 31.757 -32.087 1.00 60.90 408 ASP A C 1
ATOM 3012 O O . ASP A 1 408 ? -5.238 31.189 -32.223 1.00 60.77 408 ASP A O 1
ATOM 3017 N N . VAL A 1 409 ? -7.392 31.498 -32.853 1.00 59.19 409 VAL A N 1
ATOM 3018 C CA . VAL A 1 409 ? -7.402 30.526 -33.946 1.00 60.65 409 VAL A CA 1
ATOM 3019 C C . VAL A 1 409 ? -7.185 31.243 -35.305 1.00 67.35 409 VAL A C 1
ATOM 3020 O O . VAL A 1 409 ? -7.278 30.607 -36.358 1.00 67.70 409 VAL A O 1
ATOM 3024 N N . SER A 1 410 ? -6.850 32.549 -35.281 1.00 65.75 410 SER A N 1
ATOM 3025 C CA . SER A 1 410 ? -6.636 33.338 -36.497 1.00 68.08 410 SER A CA 1
ATOM 3026 C C . SER A 1 410 ? -5.481 32.794 -37.385 1.00 74.74 410 SER A C 1
ATOM 3027 O O . SER A 1 410 ? -5.679 32.787 -38.609 1.00 75.91 410 SER A O 1
ATOM 3030 N N . PRO A 1 411 ? -4.326 32.287 -36.843 1.00 71.86 411 PRO A N 1
ATOM 3031 C CA . PRO A 1 411 ? -3.274 31.770 -37.736 1.00 73.20 411 PRO A CA 1
ATOM 3032 C C . PRO A 1 411 ? -3.718 30.562 -38.558 1.00 78.57 411 PRO A C 1
ATOM 3033 O O . PRO A 1 411 ? -3.323 30.450 -39.718 1.00 79.91 411 PRO A O 1
ATOM 3037 N N . GLU A 1 412 ? -4.535 29.671 -37.965 1.00 74.72 412 GLU A N 1
ATOM 3038 C CA . GLU A 1 412 ? -5.030 28.458 -38.622 1.00 75.46 412 GLU A CA 1
ATOM 3039 C C . GLU A 1 412 ? -6.279 28.722 -39.488 1.00 80.55 412 GLU A C 1
ATOM 3040 O O . GLU A 1 412 ? -6.649 27.867 -40.302 1.00 80.86 412 GLU A O 1
ATOM 3046 N N . LEU A 1 413 ? -6.914 29.897 -39.328 1.00 77.40 413 LEU A N 1
ATOM 3047 C CA . LEU A 1 413 ? -8.113 30.260 -40.085 1.00 78.39 413 LEU A CA 1
ATOM 3048 C C . LEU A 1 413 ? -7.837 31.249 -41.223 1.00 84.56 413 LEU A C 1
ATOM 3049 O O . LEU A 1 413 ? -6.855 31.996 -41.196 1.00 84.32 413 LEU A O 1
ATOM 3054 N N . GLU A 1 414 ? -8.743 31.249 -42.216 1.00 82.95 414 GLU A N 1
ATOM 3055 C CA . GLU A 1 414 ? -8.744 32.132 -43.387 1.00 84.97 414 GLU A CA 1
ATOM 3056 C C . GLU A 1 414 ? -9.825 33.202 -43.210 1.00 88.97 414 GLU A C 1
ATOM 3057 O O . GLU A 1 414 ? -9.689 34.319 -43.715 1.00 89.58 414 GLU A O 1
ATOM 3063 N N . THR A 1 415 ? -10.902 32.838 -42.485 1.00 84.55 415 THR A N 1
ATOM 3064 C CA . THR A 1 415 ? -12.024 33.704 -42.124 1.00 84.12 415 THR A CA 1
ATOM 3065 C C . THR A 1 415 ? -12.047 33.740 -40.591 1.00 85.83 415 THR A C 1
ATOM 3066 O O . THR A 1 415 ? -12.667 32.888 -39.948 1.00 84.27 415 THR A O 1
ATOM 3070 N N . ASP A 1 416 ? -11.283 34.684 -40.011 1.00 81.99 416 ASP A N 1
ATOM 3071 C CA . ASP A 1 416 ? -11.148 34.870 -38.563 1.00 79.91 416 ASP A CA 1
ATOM 3072 C C . ASP A 1 416 ? -12.481 35.277 -37.931 1.00 82.02 416 ASP A C 1
ATOM 3073 O O . ASP A 1 416 ? -12.830 34.779 -36.869 1.00 79.94 416 ASP A O 1
ATOM 3078 N N . ILE A 1 417 ? -13.238 36.170 -38.591 1.00 79.23 417 ILE A N 1
ATOM 3079 C CA . ILE A 1 417 ? -14.542 36.601 -38.105 1.00 78.34 417 ILE A CA 1
ATOM 3080 C C . ILE A 1 417 ? -15.565 35.632 -38.680 1.00 81.96 417 ILE A C 1
ATOM 3081 O O . ILE A 1 417 ? -15.761 35.600 -39.897 1.00 83.06 417 ILE A O 1
ATOM 3086 N N . THR A 1 418 ? -16.168 34.797 -37.807 1.00 76.59 418 THR A N 1
ATOM 3087 C CA . THR A 1 418 ? -17.151 33.777 -38.194 1.00 76.44 418 THR A CA 1
ATOM 3088 C C . THR A 1 418 ? -17.996 33.340 -36.973 1.00 78.20 418 THR A C 1
ATOM 3089 O O . THR A 1 418 ? -17.849 33.910 -35.894 1.00 76.52 418 THR A O 1
ATOM 3093 N N . SER A 1 419 ? -18.920 32.382 -37.177 1.00 74.57 419 SER A N 1
ATOM 3094 C CA . SER A 1 419 ? -19.782 31.813 -36.142 1.00 72.97 419 SER A CA 1
ATOM 3095 C C . SER A 1 419 ? -19.600 30.290 -36.083 1.00 75.39 419 SER A C 1
ATOM 3096 O O . SER A 1 419 ? -19.685 29.627 -37.121 1.00 76.67 419 SER A O 1
ATOM 3099 N N . ILE A 1 420 ? -19.339 29.743 -34.879 1.00 68.68 420 ILE A N 1
ATOM 3100 C CA . ILE A 1 420 ? -19.162 28.300 -34.674 1.00 67.22 420 ILE A CA 1
ATOM 3101 C C . ILE A 1 420 ? -20.541 27.629 -34.759 1.00 70.03 420 ILE A C 1
ATOM 3102 O O . ILE A 1 420 ? -21.449 27.960 -33.984 1.00 68.83 420 ILE A O 1
ATOM 3107 N N . GLU A 1 421 ? -20.694 26.715 -35.727 1.00 66.79 421 GLU A N 1
ATOM 3108 C CA . GLU A 1 421 ? -21.938 25.989 -35.977 1.00 66.82 421 GLU A CA 1
ATOM 3109 C C . GLU A 1 421 ? -21.937 24.645 -35.264 1.00 68.59 421 GLU A C 1
ATOM 3110 O O . GLU A 1 421 ? -22.970 24.242 -34.724 1.00 67.92 421 GLU A O 1
ATOM 3116 N N . SER A 1 422 ? -20.779 23.956 -35.258 1.00 63.73 422 SER A N 1
ATOM 3117 C CA . SER A 1 422 ? -20.593 22.648 -34.627 1.00 61.85 422 SER A CA 1
ATOM 3118 C C . SER A 1 422 ? -19.267 22.577 -33.869 1.00 62.47 422 SER A C 1
ATOM 3119 O O . SER A 1 422 ? -18.308 23.255 -34.235 1.00 61.95 422 SER A O 1
ATOM 3122 N N . ALA A 1 423 ? -19.216 21.737 -32.821 1.00 56.71 423 ALA A N 1
ATOM 3123 C CA . ALA A 1 423 ? -18.032 21.505 -31.990 1.00 54.61 423 ALA A CA 1
ATOM 3124 C C . ALA A 1 423 ? -18.088 20.131 -31.344 1.00 57.09 423 ALA A C 1
ATOM 3125 O O . ALA A 1 423 ? -19.172 19.677 -30.974 1.00 56.72 423 ALA A O 1
ATOM 3127 N N . ARG A 1 424 ? -16.925 19.470 -31.209 1.00 52.53 424 ARG A N 1
ATOM 3128 C CA . ARG A 1 424 ? -16.804 18.151 -30.581 1.00 51.31 424 ARG A CA 1
ATOM 3129 C C . ARG A 1 424 ? -15.419 17.979 -29.952 1.00 53.35 424 ARG A C 1
ATOM 3130 O O . ARG A 1 424 ? -14.471 18.640 -30.378 1.00 52.94 424 ARG A O 1
ATOM 3138 N N . PHE A 1 425 ? -15.301 17.097 -28.946 1.00 48.34 425 PHE A N 1
ATOM 3139 C CA . PHE A 1 425 ? -14.014 16.829 -28.311 1.00 47.10 425 PHE A CA 1
ATOM 3140 C C . PHE A 1 425 ? -13.547 15.412 -28.643 1.00 50.79 425 PHE A C 1
ATOM 3141 O O . PHE A 1 425 ? -14.364 14.502 -28.796 1.00 50.79 425 PHE A O 1
ATOM 3149 N N . LEU A 1 426 ? -12.228 15.243 -28.767 1.00 47.16 426 LEU A N 1
ATOM 3150 C CA . LEU A 1 426 ? -11.564 13.967 -29.051 1.00 47.05 426 LEU A CA 1
ATOM 3151 C C . LEU A 1 426 ? -10.192 13.957 -28.381 1.00 49.81 426 LEU A C 1
ATOM 3152 O O . LEU A 1 426 ? -9.652 15.025 -28.114 1.00 49.18 426 LEU A O 1
ATOM 3157 N N . SER A 1 427 ? -9.620 12.769 -28.145 1.00 46.00 427 SER A N 1
ATOM 3158 C CA . SER A 1 427 ? -8.321 12.611 -27.491 1.00 44.91 427 SER A CA 1
ATOM 3159 C C . SER A 1 427 ? -7.157 13.186 -28.313 1.00 49.16 427 SER A C 1
ATOM 3160 O O . SER A 1 427 ? -7.199 13.197 -29.542 1.00 49.86 427 SER A O 1
ATOM 3163 N N . THR A 1 428 ? -6.124 13.663 -27.599 1.00 44.98 428 THR A N 1
ATOM 3164 C CA . THR A 1 428 ? -4.866 14.217 -28.109 1.00 45.32 428 THR A CA 1
ATOM 3165 C C . THR A 1 428 ? -3.862 13.076 -28.354 1.00 49.45 428 THR A C 1
ATOM 3166 O O . THR A 1 428 ? -3.009 13.188 -29.240 1.00 50.32 428 THR A O 1
ATOM 3170 N N . ALA A 1 429 ? -3.967 11.992 -27.546 1.00 44.85 429 ALA A N 1
ATOM 3171 C CA . ALA A 1 429 ? -3.099 10.812 -27.537 1.00 44.88 429 ALA A CA 1
ATOM 3172 C C . ALA A 1 429 ? -3.037 10.086 -28.883 1.00 50.66 429 ALA A C 1
ATOM 3173 O O . ALA A 1 429 ? -4.064 9.852 -29.528 1.00 50.38 429 ALA A O 1
ATOM 3175 N N . GLU A 1 430 ? -1.809 9.734 -29.290 1.00 49.00 430 GLU A N 1
ATOM 3176 C CA . GLU A 1 430 ? -1.509 9.005 -30.525 1.00 50.94 430 GLU A CA 1
ATOM 3177 C C . GLU A 1 430 ? -1.492 7.500 -30.241 1.00 54.89 430 GLU A C 1
ATOM 3178 O O . GLU A 1 430 ? -1.969 6.714 -31.061 1.00 55.73 430 GLU A O 1
ATOM 3184 N N . GLN A 1 431 ? -0.970 7.110 -29.059 1.00 49.97 431 GLN A N 1
ATOM 3185 C CA . GLN A 1 431 ? -0.909 5.728 -28.572 1.00 49.16 431 GLN A CA 1
ATOM 3186 C C . GLN A 1 431 ? -2.200 5.352 -27.837 1.00 50.59 431 GLN A C 1
ATOM 3187 O O . GLN A 1 431 ? -2.984 6.235 -27.481 1.00 49.88 431 GLN A O 1
ATOM 3193 N N . THR A 1 432 ? -2.412 4.047 -27.589 1.00 45.63 432 THR A N 1
ATOM 3194 C CA . THR A 1 432 ? -3.578 3.564 -26.837 1.00 43.62 432 THR A CA 1
ATOM 3195 C C . THR A 1 432 ? -3.417 3.942 -25.365 1.00 44.22 432 THR A C 1
ATOM 3196 O O . THR A 1 432 ? -2.305 3.899 -24.837 1.00 43.10 432 THR A O 1
ATOM 3200 N N . GLN A 1 433 ? -4.516 4.323 -24.716 1.00 39.09 433 GLN A N 1
ATOM 3201 C CA . GLN A 1 433 ? -4.540 4.691 -23.305 1.00 37.19 433 GLN A CA 1
ATOM 3202 C C . GLN A 1 433 ? -5.613 3.888 -22.583 1.00 38.74 433 GLN A C 1
ATOM 3203 O O . GLN A 1 433 ? -6.597 4.451 -22.099 1.00 37.74 433 GLN A O 1
ATOM 3209 N N . TYR A 1 434 ? -5.430 2.555 -22.533 1.00 33.99 434 TYR A N 1
ATOM 3210 C CA . TYR A 1 434 ? -6.353 1.651 -21.856 1.00 32.47 434 TYR A CA 1
ATOM 3211 C C . TYR A 1 434 ? -6.284 1.890 -20.357 1.00 34.30 434 TYR A C 1
ATOM 3212 O O . TYR A 1 434 ? -5.187 1.949 -19.797 1.00 33.54 434 TYR A O 1
ATOM 3221 N N . GLU A 1 435 ? -7.448 2.099 -19.722 1.00 29.86 435 GLU A N 1
ATOM 3222 C CA . GLU A 1 435 ? -7.564 2.371 -18.289 1.00 28.39 435 GLU A CA 1
ATOM 3223 C C . GLU A 1 435 ? -8.882 1.842 -17.748 1.00 30.82 435 GLU A C 1
ATOM 3224 O O . GLU A 1 435 ? -9.838 1.697 -18.511 1.00 30.45 435 GLU A O 1
ATOM 3230 N N . THR A 1 436 ? -8.940 1.588 -16.429 1.00 26.26 436 THR A N 1
ATOM 3231 C CA . THR A 1 436 ? -10.152 1.152 -15.736 1.00 25.34 436 THR A CA 1
ATOM 3232 C C . THR A 1 436 ? -10.657 2.316 -14.899 1.00 28.32 436 THR A C 1
ATOM 3233 O O . THR A 1 436 ? -9.911 2.882 -14.095 1.00 27.69 436 THR A O 1
ATOM 3237 N N . ILE A 1 437 ? -11.923 2.683 -15.115 1.00 24.23 437 ILE A N 1
ATOM 3238 C CA . ILE A 1 437 ? -12.593 3.781 -14.420 1.00 22.63 437 ILE A CA 1
ATOM 3239 C C . ILE A 1 437 ? -13.799 3.236 -13.651 1.00 26.11 437 ILE A C 1
ATOM 3240 O O . ILE A 1 437 ? -14.363 2.216 -14.041 1.00 26.32 437 ILE A O 1
ATOM 3245 N N . GLN A 1 438 ? -14.182 3.898 -12.550 1.00 21.22 438 GLN A N 1
ATOM 3246 C CA . GLN A 1 438 ? -15.371 3.500 -11.800 1.00 20.19 438 GLN A CA 1
ATOM 3247 C C . GLN A 1 438 ? -16.487 4.455 -12.190 1.00 23.88 438 GLN A C 1
ATOM 3248 O O . GLN A 1 438 ? -16.350 5.657 -11.978 1.00 22.77 438 GLN A O 1
ATOM 3254 N N . LEU A 1 439 ? -17.576 3.931 -12.773 1.00 21.12 439 LEU A N 1
ATOM 3255 C CA . LEU A 1 439 ? -18.709 4.745 -13.209 1.00 21.08 439 LEU A CA 1
ATOM 3256 C C . LEU A 1 439 ? -19.547 5.170 -12.015 1.00 24.49 439 LEU A C 1
ATOM 3257 O O . LEU A 1 439 ? -20.044 4.319 -11.280 1.00 23.89 439 LEU A O 1
ATOM 3262 N N . GLN A 1 440 ? -19.660 6.490 -11.799 1.00 21.88 440 GLN A N 1
ATOM 3263 C CA . GLN A 1 440 ? -20.406 7.095 -10.692 1.00 21.91 440 GLN A CA 1
ATOM 3264 C C . GLN A 1 440 ? -21.707 7.686 -11.208 1.00 26.97 440 GLN A C 1
ATOM 3265 O O . GLN A 1 440 ? -22.773 7.472 -10.611 1.00 27.65 440 GLN A O 1
ATOM 3271 N N . GLY A 1 441 ? -21.602 8.415 -12.319 1.00 23.61 441 GLY A N 1
ATOM 3272 C CA . GLY A 1 441 ? -22.725 9.066 -12.973 1.00 23.82 441 GLY A CA 1
ATOM 3273 C C . GLY A 1 441 ? -23.434 8.164 -13.957 1.00 28.28 441 GLY A C 1
ATOM 3274 O O . GLY A 1 441 ? -22.863 7.172 -14.424 1.00 27.30 441 GLY A O 1
ATOM 3275 N N . SER A 1 442 ? -24.684 8.535 -14.291 1.00 25.72 442 SER A N 1
ATOM 3276 C CA . SER A 1 442 ? -25.546 7.816 -15.214 1.00 26.74 442 SER A CA 1
ATOM 3277 C C . SER A 1 442 ? -24.949 7.744 -16.621 1.00 31.34 442 SER A C 1
ATOM 3278 O O . SER A 1 442 ? -24.203 8.632 -17.046 1.00 30.60 442 SER A O 1
ATOM 3281 N N . PHE A 1 443 ? -25.255 6.643 -17.310 1.00 28.93 443 PHE A N 1
ATOM 3282 C CA . PHE A 1 443 ? -24.758 6.316 -18.640 1.00 29.50 443 PHE A CA 1
ATOM 3283 C C . PHE A 1 443 ? -25.750 5.420 -19.379 1.00 34.27 443 PHE A C 1
ATOM 3284 O O . PHE A 1 443 ? -26.491 4.659 -18.749 1.00 33.37 443 PHE A O 1
ATOM 3292 N N . THR A 1 444 ? -25.719 5.473 -20.713 1.00 32.20 444 THR A N 1
ATOM 3293 C CA . THR A 1 444 ? -26.590 4.666 -21.561 1.00 33.47 444 THR A CA 1
ATOM 3294 C C . THR A 1 444 ? -25.736 3.803 -22.490 1.00 38.22 444 THR A C 1
ATOM 3295 O O . THR A 1 444 ? -24.818 4.315 -23.129 1.00 38.48 444 THR A O 1
ATOM 3299 N N . ILE A 1 445 ? -26.044 2.503 -22.569 1.00 34.90 445 ILE A N 1
ATOM 3300 C CA . ILE A 1 445 ? -25.348 1.583 -23.465 1.00 35.18 445 ILE A CA 1
ATOM 3301 C C . ILE A 1 445 ? -25.963 1.786 -24.852 1.00 41.77 445 ILE A C 1
ATOM 3302 O O . ILE A 1 445 ? -27.093 1.376 -25.073 1.00 42.07 445 ILE A O 1
ATOM 3307 N N . ASP A 1 446 ? -25.260 2.482 -25.757 1.00 40.36 446 ASP A N 1
ATOM 3308 C CA . ASP A 1 446 ? -25.765 2.739 -27.109 1.00 42.55 446 ASP A CA 1
ATOM 3309 C C . ASP A 1 446 ? -25.705 1.486 -27.972 1.00 48.07 446 ASP A C 1
ATOM 3310 O O . ASP A 1 446 ? -26.524 1.334 -28.883 1.00 49.43 446 ASP A O 1
ATOM 3315 N N . LYS A 1 447 ? -24.729 0.594 -27.688 1.00 43.91 447 LYS A N 1
ATOM 3316 C CA . LYS A 1 447 ? -24.498 -0.655 -28.413 1.00 44.71 447 LYS A CA 1
ATOM 3317 C C . LYS A 1 447 ? -23.690 -1.654 -27.573 1.00 48.05 447 LYS A C 1
ATOM 3318 O O . LYS A 1 447 ? -22.870 -1.252 -26.748 1.00 46.06 447 LYS A O 1
ATOM 3324 N N . LEU A 1 448 ? -23.928 -2.956 -27.811 1.00 46.20 448 LEU A N 1
ATOM 3325 C CA . LEU A 1 448 ? -23.229 -4.108 -27.233 1.00 45.79 448 LEU A CA 1
ATOM 3326 C C . LEU A 1 448 ? -22.754 -4.995 -28.379 1.00 51.76 448 LEU A C 1
ATOM 3327 O O . LEU A 1 448 ? -23.555 -5.312 -29.259 1.00 53.05 448 LEU A O 1
ATOM 3332 N N . THR A 1 449 ? -21.465 -5.374 -28.392 1.00 48.41 449 THR A N 1
ATOM 3333 C CA . THR A 1 449 ? -20.892 -6.207 -29.454 1.00 49.62 449 THR A CA 1
ATOM 3334 C C . THR A 1 449 ? -20.027 -7.320 -28.878 1.00 53.57 449 THR A C 1
ATOM 3335 O O . THR A 1 449 ? -19.115 -7.045 -28.095 1.00 51.34 449 THR A O 1
ATOM 3339 N N . ASN A 1 450 ? -20.283 -8.571 -29.310 1.00 52.15 450 ASN A N 1
ATOM 3340 C CA . ASN A 1 450 ? -19.459 -9.712 -28.929 1.00 51.97 450 ASN A CA 1
ATOM 3341 C C . ASN A 1 450 ? -18.184 -9.620 -29.767 1.00 57.53 450 ASN A C 1
ATOM 3342 O O . ASN A 1 450 ? -18.261 -9.673 -30.990 1.00 59.05 450 ASN A O 1
ATOM 3347 N N . THR A 1 451 ? -17.034 -9.387 -29.116 1.00 53.39 451 THR A N 1
ATOM 3348 C CA . THR A 1 451 ? -15.728 -9.181 -29.761 1.00 53.82 451 THR A CA 1
ATOM 3349 C C . THR A 1 451 ? -15.227 -10.377 -30.604 1.00 59.44 451 THR A C 1
ATOM 3350 O O . THR A 1 451 ? -14.496 -10.147 -31.568 1.00 59.99 451 THR A O 1
ATOM 3354 N N . GLN A 1 452 ? -15.598 -11.628 -30.260 1.00 56.43 452 GLN A N 1
ATOM 3355 C CA . GLN A 1 452 ? -15.136 -12.812 -31.001 1.00 57.84 452 GLN A CA 1
ATOM 3356 C C . GLN A 1 452 ? -15.966 -13.063 -32.272 1.00 62.99 452 GLN A C 1
ATOM 3357 O O . GLN A 1 452 ? -15.388 -13.217 -33.349 1.00 63.98 452 GLN A O 1
ATOM 3363 N N . THR A 1 453 ? -17.302 -13.132 -32.138 1.00 58.94 453 THR A N 1
ATOM 3364 C CA . THR A 1 453 ? -18.227 -13.382 -33.250 1.00 60.15 453 THR A CA 1
ATOM 3365 C C . THR A 1 453 ? -18.438 -12.117 -34.098 1.00 63.33 453 THR A C 1
ATOM 3366 O O . THR A 1 453 ? -18.683 -12.216 -35.302 1.00 64.68 453 THR A O 1
ATOM 3370 N N . GLY A 1 454 ? -18.355 -10.956 -33.452 1.00 57.48 454 GLY A N 1
ATOM 3371 C CA . GLY A 1 454 ? -18.544 -9.654 -34.082 1.00 57.22 454 GLY A CA 1
ATOM 3372 C C . GLY A 1 454 ? -19.997 -9.235 -34.183 1.00 60.79 454 GLY A C 1
ATOM 3373 O O . GLY A 1 454 ? -20.297 -8.223 -34.822 1.00 60.95 454 GLY A O 1
ATOM 3374 N N . GLU A 1 455 ? -20.912 -10.003 -33.554 1.00 56.82 455 GLU A N 1
ATOM 3375 C CA . GLU A 1 455 ? -22.349 -9.736 -33.616 1.00 57.06 455 GLU A CA 1
ATOM 3376 C C . GLU A 1 455 ? -22.803 -8.743 -32.534 1.00 58.30 455 GLU A C 1
ATOM 3377 O O . GLU A 1 455 ? -22.172 -8.623 -31.480 1.00 56.17 455 GLU A O 1
ATOM 3383 N N . GLU A 1 456 ? -23.902 -8.026 -32.829 1.00 54.58 456 GLU A N 1
ATOM 3384 C CA . GLU A 1 456 ? -24.521 -7.035 -31.955 1.00 52.51 456 GLU A CA 1
ATOM 3385 C C . GLU A 1 456 ? -25.525 -7.740 -31.037 1.00 55.06 456 GLU A C 1
ATOM 3386 O O . GLU A 1 456 ? -26.624 -8.100 -31.468 1.00 56.12 456 GLU A O 1
ATOM 3392 N N . VAL A 1 457 ? -25.119 -7.971 -29.780 1.00 49.08 457 VAL A N 1
ATOM 3393 C CA . VAL A 1 457 ? -25.934 -8.653 -28.768 1.00 48.01 457 VAL A CA 1
ATOM 3394 C C . VAL A 1 457 ? -26.760 -7.624 -27.963 1.00 50.30 457 VAL A C 1
ATOM 3395 O O . VAL A 1 457 ? -26.505 -6.423 -28.060 1.00 49.06 457 VAL A O 1
ATOM 3399 N N . THR A 1 458 ? -27.744 -8.100 -27.177 1.00 46.60 458 THR A N 1
ATOM 3400 C CA . THR A 1 458 ? -28.649 -7.244 -26.400 1.00 45.51 458 THR A CA 1
ATOM 3401 C C . THR A 1 458 ? -28.381 -7.252 -24.885 1.00 47.12 458 THR A C 1
ATOM 3402 O O . THR A 1 458 ? -28.897 -6.378 -24.185 1.00 45.65 458 THR A O 1
ATOM 3406 N N . ALA A 1 459 ? -27.598 -8.220 -24.377 1.00 43.06 459 ALA A N 1
ATOM 3407 C CA . ALA A 1 459 ? -27.318 -8.320 -22.943 1.00 41.39 459 ALA A CA 1
ATOM 3408 C C . ALA A 1 459 ? -25.861 -8.691 -22.650 1.00 44.83 459 ALA A C 1
ATOM 3409 O O . ALA A 1 459 ? -25.151 -9.198 -23.523 1.00 45.11 459 ALA A O 1
ATOM 3411 N N . THR A 1 460 ? -25.431 -8.437 -21.400 1.00 40.21 460 THR A N 1
ATOM 3412 C CA . THR A 1 460 ? -24.090 -8.746 -20.902 1.00 39.06 460 THR A CA 1
ATOM 3413 C C . THR A 1 460 ? -24.104 -10.043 -20.076 1.00 42.71 460 THR A C 1
ATOM 3414 O O . THR A 1 460 ? -25.149 -10.432 -19.554 1.00 41.99 460 THR A O 1
ATOM 3418 N N . SER A 1 461 ? -22.938 -10.708 -19.969 1.00 39.50 461 SER A N 1
ATOM 3419 C CA . SER A 1 461 ? -22.733 -11.935 -19.194 1.00 39.23 461 SER A CA 1
ATOM 3420 C C . SER A 1 461 ? -21.434 -11.799 -18.402 1.00 42.53 461 SER A C 1
ATOM 3421 O O . SER A 1 461 ? -20.350 -11.741 -18.992 1.00 42.33 461 SER A O 1
ATOM 3424 N N . PHE A 1 462 ? -21.553 -11.709 -17.067 1.00 38.21 462 PHE A N 1
ATOM 3425 C CA . PHE A 1 462 ? -20.418 -11.534 -16.161 1.00 36.62 462 PHE A CA 1
ATOM 3426 C C . PHE A 1 462 ? -19.885 -12.882 -15.677 1.00 41.11 462 PHE A C 1
ATOM 3427 O O . PHE A 1 462 ? -20.653 -13.756 -15.275 1.00 41.40 462 PHE A O 1
ATOM 3435 N N . ASP A 1 463 ? -18.559 -13.048 -15.766 1.00 37.27 463 ASP A N 1
ATOM 3436 C CA . ASP A 1 463 ? -17.849 -14.259 -15.374 1.00 36.98 463 ASP A CA 1
ATOM 3437 C C . ASP A 1 463 ? -16.869 -14.002 -14.237 1.00 38.18 463 ASP A C 1
ATOM 3438 O O . ASP A 1 463 ? -16.183 -12.978 -14.199 1.00 36.62 463 ASP A O 1
ATOM 3443 N N . SER A 1 464 ? -16.800 -14.967 -13.326 1.00 34.05 464 SER A N 1
ATOM 3444 C CA . SER A 1 464 ? -15.893 -15.006 -12.190 1.00 32.79 464 SER A CA 1
ATOM 3445 C C . SER A 1 464 ? -15.693 -16.459 -11.788 1.00 36.28 464 SER A C 1
ATOM 3446 O O . SER A 1 464 ? -16.537 -17.304 -12.097 1.00 37.43 464 SER A O 1
ATOM 3449 N N . SER A 1 465 ? -14.572 -16.757 -11.128 1.00 31.49 465 SER A N 1
ATOM 3450 C CA . SER A 1 465 ? -14.292 -18.093 -10.609 1.00 31.31 465 SER A CA 1
ATOM 3451 C C . SER A 1 465 ? -15.115 -18.300 -9.347 1.00 35.50 465 SER A C 1
ATOM 3452 O O . SER A 1 465 ? -15.522 -17.319 -8.717 1.00 34.66 465 SER A O 1
ATOM 3455 N N . GLU A 1 466 ? -15.388 -19.562 -8.992 1.00 33.62 466 GLU A N 1
ATOM 3456 C CA . GLU A 1 466 ? -16.159 -19.899 -7.796 1.00 33.43 466 GLU A CA 1
ATOM 3457 C C . GLU A 1 466 ? -15.467 -19.304 -6.562 1.00 36.69 466 GLU A C 1
ATOM 3458 O O . GLU A 1 466 ? -14.263 -19.485 -6.397 1.00 36.42 466 GLU A O 1
ATOM 3464 N N . PRO A 1 467 ? -16.161 -18.514 -5.727 1.00 32.94 467 PRO A N 1
ATOM 3465 C CA . PRO A 1 467 ? -15.486 -17.916 -4.569 1.00 32.14 467 PRO A CA 1
ATOM 3466 C C . PRO A 1 467 ? -15.183 -18.979 -3.527 1.00 35.77 467 PRO A C 1
ATOM 3467 O O . PRO A 1 467 ? -15.871 -19.989 -3.489 1.00 35.75 467 PRO A O 1
ATOM 3471 N N . HIS A 1 468 ? -14.143 -18.768 -2.720 1.00 31.85 468 HIS A N 1
ATOM 3472 C CA . HIS A 1 468 ? -13.732 -19.703 -1.683 1.00 31.93 468 HIS A CA 1
ATOM 3473 C C . HIS A 1 468 ? -14.642 -19.656 -0.471 1.00 37.69 468 HIS A C 1
ATOM 3474 O O . HIS A 1 468 ? -15.195 -18.611 -0.121 1.00 36.98 468 HIS A O 1
ATOM 3481 N N . THR A 1 469 ? -14.763 -20.810 0.179 1.00 36.17 469 THR A N 1
ATOM 3482 C CA . THR A 1 469 ? -15.536 -21.100 1.383 1.00 36.86 469 THR A CA 1
ATOM 3483 C C . THR A 1 469 ? -14.697 -22.070 2.201 1.00 43.14 469 THR A C 1
ATOM 3484 O O . THR A 1 469 ? -13.655 -22.528 1.727 1.00 43.19 469 THR A O 1
ATOM 3488 N N . ASP A 1 470 ? -15.142 -22.406 3.412 1.00 41.40 470 ASP A N 1
ATOM 3489 C CA . ASP A 1 470 ? -14.422 -23.366 4.243 1.00 42.04 470 ASP A CA 1
ATOM 3490 C C . ASP A 1 470 ? -14.578 -24.811 3.734 1.00 45.50 470 ASP A C 1
ATOM 3491 O O . ASP A 1 470 ? -13.825 -25.671 4.166 1.00 46.44 470 ASP A O 1
ATOM 3496 N N . SER A 1 471 ? -15.555 -25.105 2.872 1.00 41.59 471 SER A N 1
ATOM 3497 C CA . SER A 1 471 ? -15.727 -26.482 2.385 1.00 42.32 471 SER A CA 1
ATOM 3498 C C . SER A 1 471 ? -15.342 -26.676 0.899 1.00 45.24 471 SER A C 1
ATOM 3499 O O . SER A 1 471 ? -15.331 -27.819 0.439 1.00 46.34 471 SER A O 1
ATOM 3502 N N . ASN A 1 472 ? -15.008 -25.600 0.156 1.00 39.52 472 ASN A N 1
ATOM 3503 C CA . ASN A 1 472 ? -14.691 -25.757 -1.268 1.00 38.78 472 ASN A CA 1
ATOM 3504 C C . ASN A 1 472 ? -13.170 -25.823 -1.565 1.00 41.02 472 ASN A C 1
ATOM 3505 O O . ASN A 1 472 ? -12.351 -25.698 -0.652 1.00 40.37 472 ASN A O 1
ATOM 3510 N N . TYR A 1 473 ? -12.818 -26.041 -2.866 1.00 36.02 473 TYR A N 1
ATOM 3511 C CA . TYR A 1 473 ? -11.460 -26.187 -3.429 1.00 34.68 473 TYR A CA 1
ATOM 3512 C C . TYR A 1 473 ? -10.723 -27.326 -2.716 1.00 38.43 473 TYR A C 1
ATOM 3513 O O . TYR A 1 473 ? -9.607 -27.175 -2.210 1.00 37.76 473 TYR A O 1
ATOM 3522 N N . ILE A 1 474 ? -11.396 -28.486 -2.694 1.00 35.20 474 ILE A N 1
ATOM 3523 C CA . ILE A 1 474 ? -10.947 -29.727 -2.074 1.00 35.49 474 ILE A CA 1
ATOM 3524 C C . ILE A 1 474 ? -10.699 -30.784 -3.164 1.00 39.78 474 ILE A C 1
ATOM 3525 O O . ILE A 1 474 ? -10.348 -31.923 -2.848 1.00 40.95 474 ILE A O 1
ATOM 3530 N N . THR A 1 475 ? -10.868 -30.395 -4.448 1.00 35.05 475 THR A N 1
ATOM 3531 C CA . THR A 1 475 ? -10.646 -31.258 -5.614 1.00 35.26 475 THR A CA 1
ATOM 3532 C C . THR A 1 475 ? -9.687 -30.570 -6.582 1.00 38.28 475 THR A C 1
ATOM 3533 O O . THR A 1 475 ? -9.622 -29.340 -6.611 1.00 36.92 475 THR A O 1
ATOM 3537 N N . GLN A 1 476 ? -8.970 -31.374 -7.390 1.00 35.84 476 GLN A N 1
ATOM 3538 C CA . GLN A 1 476 ? -8.012 -30.925 -8.402 1.00 35.73 476 GLN A CA 1
ATOM 3539 C C . GLN A 1 476 ? -8.719 -30.130 -9.510 1.00 40.82 476 GLN A C 1
ATOM 3540 O O . GLN A 1 476 ? -8.207 -29.084 -9.921 1.00 40.44 476 GLN A O 1
ATOM 3546 N N . GLU A 1 477 ? -9.896 -30.619 -9.970 1.00 37.94 477 GLU A N 1
ATOM 3547 C CA . GLU A 1 477 ? -10.722 -30.005 -11.013 1.00 38.09 477 GLU A CA 1
ATOM 3548 C C . GLU A 1 477 ? -11.007 -28.534 -10.674 1.00 40.87 477 GLU A C 1
ATOM 3549 O O . GLU A 1 477 ? -10.779 -27.664 -11.517 1.00 40.42 477 GLU A O 1
ATOM 3555 N N . GLU A 1 478 ? -11.447 -28.269 -9.419 1.00 36.39 478 GLU A N 1
ATOM 3556 C CA . GLU A 1 478 ? -11.748 -26.940 -8.873 1.00 34.36 478 GLU A CA 1
ATOM 3557 C C . GLU A 1 478 ? -10.552 -25.993 -9.000 1.00 36.43 478 GLU A C 1
ATOM 3558 O O . GLU A 1 478 ? -10.718 -24.868 -9.471 1.00 35.91 478 GLU A O 1
ATOM 3564 N N . TRP A 1 479 ? -9.352 -26.463 -8.601 1.00 31.87 479 TRP A N 1
ATOM 3565 C CA . TRP A 1 479 ? -8.099 -25.706 -8.639 1.00 30.34 479 TRP A CA 1
ATOM 3566 C C . TRP A 1 479 ? -7.589 -25.473 -10.065 1.00 34.67 479 TRP A C 1
ATOM 3567 O O . TRP A 1 479 ? -7.049 -24.399 -10.339 1.00 33.52 479 TRP A O 1
ATOM 3578 N N . ASP A 1 480 ? -7.754 -26.475 -10.960 1.00 32.70 480 ASP A N 1
ATOM 3579 C CA . ASP A 1 480 ? -7.365 -26.403 -12.372 1.00 33.33 480 ASP A CA 1
ATOM 3580 C C . ASP A 1 480 ? -8.262 -25.394 -13.114 1.00 37.35 480 ASP A C 1
ATOM 3581 O O . ASP A 1 480 ? -7.773 -24.637 -13.960 1.00 36.25 480 ASP A O 1
ATOM 3586 N N . GLN A 1 481 ? -9.565 -25.371 -12.757 1.00 34.45 481 GLN A N 1
ATOM 3587 C CA . GLN A 1 481 ? -10.569 -24.463 -13.312 1.00 34.44 481 GLN A CA 1
ATOM 3588 C C . GLN A 1 481 ? -10.272 -23.022 -12.896 1.00 37.51 481 GLN A C 1
ATOM 3589 O O . GLN A 1 481 ? -10.410 -22.124 -13.727 1.00 37.99 481 GLN A O 1
ATOM 3595 N N . LEU A 1 482 ? -9.842 -22.805 -11.623 1.00 31.92 482 LEU A N 1
ATOM 3596 C CA . LEU A 1 482 ? -9.465 -21.486 -11.095 1.00 29.62 482 LEU A CA 1
ATOM 3597 C C . LEU A 1 482 ? -8.331 -20.927 -11.958 1.00 33.44 482 LEU A C 1
ATOM 3598 O O . LEU A 1 482 ? -8.439 -19.812 -12.473 1.00 33.22 482 LEU A O 1
ATOM 3603 N N . GLU A 1 483 ? -7.276 -21.745 -12.145 1.0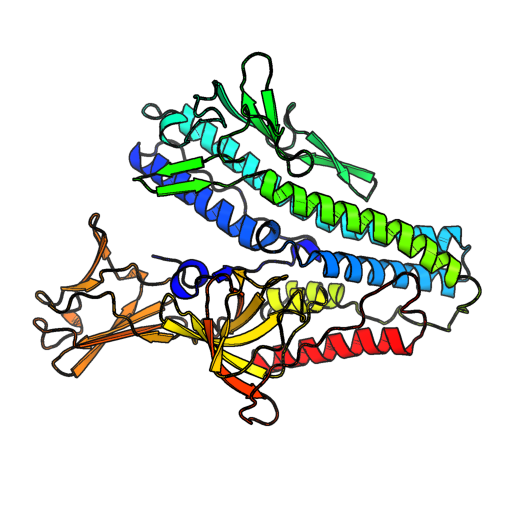0 29.75 483 GLU A N 1
ATOM 3604 C CA . GLU A 1 483 ? -6.078 -21.477 -12.934 1.00 29.58 483 GLU A CA 1
ATOM 3605 C C . GLU A 1 483 ? -6.421 -21.179 -14.395 1.00 33.64 483 GLU A C 1
ATOM 3606 O O . GLU A 1 483 ? -5.872 -20.232 -14.958 1.00 32.87 483 GLU A O 1
ATOM 3612 N N . GLN A 1 484 ? -7.314 -21.991 -15.006 1.00 31.22 484 GLN A N 1
ATOM 3613 C CA . GLN A 1 484 ? -7.690 -21.848 -16.410 1.00 32.10 484 GLN A CA 1
ATOM 3614 C C . GLN A 1 484 ? -8.563 -20.622 -16.644 1.00 36.14 484 GLN A C 1
ATOM 3615 O O . GLN A 1 484 ? -8.275 -19.878 -17.583 1.00 35.80 484 GLN A O 1
ATOM 3621 N N . GLN A 1 485 ? -9.596 -20.390 -15.791 1.00 32.53 485 GLN A N 1
ATOM 3622 C CA . GLN A 1 485 ? -10.501 -19.233 -15.903 1.00 31.98 485 GLN A CA 1
ATOM 3623 C C . GLN A 1 485 ? -9.736 -17.914 -15.812 1.00 36.62 485 GLN A C 1
ATOM 3624 O O . GLN A 1 485 ? -10.078 -16.958 -16.514 1.00 36.54 485 GLN A O 1
ATOM 3630 N N . ASN A 1 486 ? -8.689 -17.875 -14.966 1.00 33.00 486 ASN A N 1
ATOM 3631 C CA . ASN A 1 486 ? -7.839 -16.704 -14.781 1.00 32.18 486 ASN A CA 1
ATOM 3632 C C . ASN A 1 486 ? -6.969 -16.474 -16.018 1.00 37.17 486 ASN A C 1
ATOM 3633 O O . ASN A 1 486 ? -6.872 -15.340 -16.490 1.00 35.88 486 ASN A O 1
ATOM 3638 N N . LYS A 1 487 ? -6.352 -17.554 -16.542 1.00 35.70 487 LYS A N 1
ATOM 3639 C CA . LYS A 1 487 ? -5.483 -17.533 -17.721 1.00 36.68 487 LYS A CA 1
ATOM 3640 C C . LYS A 1 487 ? -6.246 -17.064 -18.972 1.00 41.65 487 LYS A C 1
ATOM 3641 O O . LYS A 1 487 ? -5.702 -16.259 -19.729 1.00 41.34 487 LYS A O 1
ATOM 3647 N N . GLU A 1 488 ? -7.497 -17.547 -19.179 1.00 39.02 488 GLU A N 1
ATOM 3648 C CA . GLU A 1 488 ? -8.293 -17.183 -20.353 1.00 40.09 488 GLU A CA 1
ATOM 3649 C C . GLU A 1 488 ? -8.838 -15.766 -20.255 1.00 42.69 488 GLU A C 1
ATOM 3650 O O . GLU A 1 488 ? -8.993 -15.138 -21.295 1.00 42.99 488 GLU A O 1
ATOM 3656 N N . LEU A 1 489 ? -9.085 -15.245 -19.034 1.00 37.54 489 LEU A N 1
ATOM 3657 C CA . LEU A 1 489 ? -9.544 -13.865 -18.850 1.00 36.17 489 LEU A CA 1
ATOM 3658 C C . LEU A 1 489 ? -8.408 -12.882 -19.130 1.00 40.35 489 LEU A C 1
ATOM 3659 O O . LEU A 1 489 ? -8.641 -11.841 -19.747 1.00 40.85 489 LEU A O 1
ATOM 3664 N N . ILE A 1 490 ? -7.179 -13.223 -18.698 1.00 36.19 490 ILE A N 1
ATOM 3665 C CA . ILE A 1 490 ? -5.994 -12.399 -18.913 1.00 35.91 490 ILE A CA 1
ATOM 3666 C C . ILE A 1 490 ? -5.693 -12.350 -20.420 1.00 41.66 490 ILE A C 1
ATOM 3667 O O . ILE A 1 490 ? -5.582 -11.251 -20.965 1.00 41.40 490 ILE A O 1
ATOM 3672 N N . GLU A 1 491 ? -5.635 -13.524 -21.095 1.00 39.56 491 GLU A N 1
ATOM 3673 C CA . GLU A 1 491 ? -5.394 -13.634 -22.539 1.00 40.87 491 GLU A CA 1
ATOM 3674 C C . GLU A 1 491 ? -6.425 -12.820 -23.345 1.00 45.13 491 GLU A C 1
ATOM 3675 O O . GLU A 1 491 ? -6.035 -12.137 -24.296 1.00 45.56 491 GLU A O 1
ATOM 3681 N N . LYS A 1 492 ? -7.716 -12.847 -22.928 1.00 40.77 492 LYS A N 1
ATOM 3682 C CA . LYS A 1 492 ? -8.812 -12.102 -23.560 1.00 40.96 492 LYS A CA 1
ATOM 3683 C C . LYS A 1 492 ? -8.537 -10.596 -23.563 1.00 44.62 492 LYS A C 1
ATOM 3684 O O . LYS A 1 492 ? -8.731 -9.945 -24.594 1.00 45.13 492 LYS A O 1
ATOM 3690 N N . TYR A 1 493 ? -8.066 -10.051 -22.421 1.00 39.93 493 TYR A N 1
ATOM 3691 C CA . TYR A 1 493 ? -7.752 -8.629 -22.289 1.00 39.00 493 TYR A CA 1
ATOM 3692 C C . TYR A 1 493 ? -6.442 -8.277 -22.982 1.00 44.56 493 TYR A C 1
ATOM 3693 O O . TYR A 1 493 ? -6.340 -7.186 -23.543 1.00 44.44 493 TYR A O 1
ATOM 3702 N N . GLU A 1 494 ? -5.460 -9.203 -22.971 1.00 42.04 494 GLU A N 1
ATOM 3703 C CA . GLU A 1 494 ? -4.160 -9.032 -23.627 1.00 42.6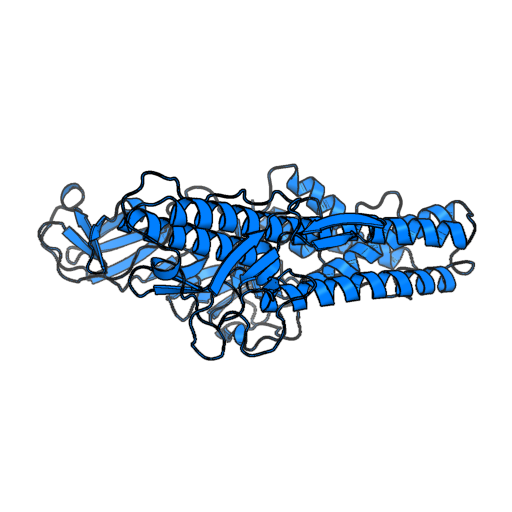6 494 GLU A CA 1
ATOM 3704 C C . GLU A 1 494 ? -4.325 -8.987 -25.148 1.00 48.39 494 GLU A C 1
ATOM 3705 O O . GLU A 1 494 ? -3.586 -8.266 -25.818 1.00 48.40 494 GLU A O 1
ATOM 3711 N N . GLN A 1 495 ? -5.310 -9.736 -25.684 1.00 46.29 495 GLN A N 1
ATOM 3712 C CA . GLN A 1 495 ? -5.631 -9.769 -27.112 1.00 47.83 495 GLN A CA 1
ATOM 3713 C C . GLN A 1 495 ? -6.316 -8.468 -27.537 1.00 51.46 495 GLN A C 1
ATOM 3714 O O . GLN A 1 495 ? -5.943 -7.891 -28.559 1.00 51.99 495 GLN A O 1
ATOM 3720 N N . SER A 1 496 ? -7.300 -8.000 -26.742 1.00 46.82 496 SER A N 1
ATOM 3721 C CA . SER A 1 496 ? -8.063 -6.778 -27.014 1.00 46.21 496 SER A CA 1
ATOM 3722 C C . SER A 1 496 ? -7.219 -5.496 -26.887 1.00 48.64 496 SER A C 1
ATOM 3723 O O . SER A 1 496 ? -7.513 -4.517 -27.578 1.00 48.64 496 SER A O 1
ATOM 3726 N N . GLN A 1 497 ? -6.182 -5.502 -26.019 1.00 43.12 497 GLN A N 1
ATOM 3727 C CA . GLN A 1 497 ? -5.340 -4.328 -25.766 1.00 41.79 497 GLN A CA 1
ATOM 3728 C C . GLN A 1 497 ? -4.096 -4.236 -26.680 1.00 46.80 497 GLN A C 1
ATOM 3729 O O . GLN A 1 497 ? -3.215 -3.408 -26.422 1.00 46.13 497 GLN A O 1
ATOM 3735 N N . SER A 1 498 ? -4.052 -5.030 -27.770 1.00 44.83 498 SER A N 1
ATOM 3736 C CA . SER A 1 498 ? -2.947 -5.020 -28.737 1.00 68.66 498 SER A CA 1
ATOM 3737 C C . SER A 1 498 ? -3.419 -5.485 -30.114 1.00 99.77 498 SER A C 1
ATOM 3738 O O . SER A 1 498 ? -3.904 -6.605 -30.259 1.00 65.40 498 SER A O 1
#

Secondary structure (DSSP, 8-state):
-B-IIIIISSEEE---GGGTS--------PPPSS--HHHHHHHHHHHHHHHHHHHIIIIIT--TTHHHHHHHHHHHHHHHHHHHHHTT--HHHHHHHHHHHHHHHHHHHHHHHHHHHHHHHHHHHHHHHHHHHSSS--GGGTB--BBTTSPBPSEEEEE-TTSTTSEEEE-TTS-EEEE-EEEEEETTEEEEE-TTT----STTSBTTSS-EEEETTEEEE-S-HHHHHHHHHHHHHHHHHHHHHHHHHHHHHBTTBPTTS---SS---HHHHHHHHHHSSSS-HHHHHHHHTT--EEEEEEEEEEETTTTEEEEEEEEES-TTS---BTT-EE-GGG-SS-EEEEEEGGG-EEE---B-SEEBTTEEEESSPPBTTEEEEEEETTS-EEEEEGGGSEE-TTS-EEEE-TTT-S--SEEEEEEEEEE--SS--EEEEEE-S-EEEEEEEETTT--B-SB---B-PPPP-SS---SHHHHHHHHHHHHHHHHHHHHHT-

InterPro domains:
  IPR006311 Twin-arginine translocation pathway, signal sequence [PS51318] (1-32)
  IPR058677 Envelope protein, N-terminal domain [PF26255] (57-326)

Foldseek 3Di:
DAACQVPVQVFAFADALLLQAQDDADAQDADDAPDDPQVLLVRNQVSQVVLQRSLCNYFLVALLLLLLSLQLLLVQLVQQLLVCQLVVHDLVNSLVSSLLSSQVSLLSNVCSLQVSLLSVLVNVQVSQVNQCPHPPHHPVVFWVCAFLVRDHFPDWHKAHFPGPLWDWDQGSNRDITTGIWTWTDPDPDIWTATLQCFGPPDRSAHNQQAIWTDHPHDIDGHSRSNSSNSSVVSSVVSSVQSSVLQSLLSVQQRPVQHNPQADCPPFQQLSNVLVVCVVDDFFASSVSVSQSSQFWWFLFKWFWKAQVVNRKTFIWTKTWSDCVLDFDWAQDKDAQVPPPTWIKTWTFLQFIKGWAPQWFFWQDQQKTKGQAQDHAQKWKWFQWPVRQTDTGHNVQWDDDPVRMTIHRRNVVDPCRTTTTPTMMMGGPDPATRIGMIIRRGMMHGNWMARPPVRDTDTTTDIDGQDGDGSHDPSGNVSSVCSRVVSVVSVVSSSVVND

Solvent-accessible surface area: 21447 Å² total; per-residue (Å²): 108,8,74,16,24,37,69,0,0,25,10,14,52,17,12,0,0,4,0,0,34,140,61,167,49,83,44,51,109,24,6,74,107,83,40,100,35,79,26,0,61,65,63,0,26,88,15,0,108,81,8,94,61,34,4,12,16,26,0,26,38,0,62,55,0,0,103,4,0,63,8,6,0,9,3,15,0,0,22,19,0,1,76,54,11,38,82,62,26,59,68,75,32,4,44,88,22,0,29,81,65,0,30,55,1,1,16,37,0,7,18,2,1,1,92,10,0,14,50,0,0,33,3,0,49,40,1,8,50,9,0,97,88,16,122,105,14,31,22,48,74,0,1,54,20,40,14,30,59,90,86,106,12,127,42,1,58,7,17,31,52,67,47,144,61,18,58,81,22,84,15,10,82,51,75,100,28,38,0,0,0,0,14,0,32,103,36,156,88,26,21,85,0,3,0,24,66,3,51,84,72,71,117,4,7,11,102,55,3,1,1,13,0,64,43,123,88,82,58,21,42,6,4,25,0,50,70,3,64,74,0,32,57,69,4,47,72,10,7,87,80,0,66,72,7,0,44,59,1,1,67,78,6,79,53,113,10,120,69,44,92,0,95,4,71,139,19,54,15,14,55,78,59,0,30,98,22,46,164,121,177,70,15,20,47,14,0,0,2,0,8,3,0,25,9,22,1,1,14,37,44,70,0,41,0,30,0,90,124,40,28,0,48,1,29,5,16,0,0,0,25,53,44,90,27,13,77,0,68,33,56,112,72,31,56,12,90,107,32,92,9,21,1,0,0,6,1,8,2,25,99,1,86,8,102,11,109,24,44,91,69,49,4,121,34,0,55,1,24,0,69,51,62,1,19,44,44,1,4,0,27,4,47,5,56,56,140,34,81,17,51,6,59,5,60,85,13,63,68,63,93,145,37,38,37,93,44,71,4,38,112,104,14,150,59,57,138,20,48,5,114,54,3,90,2,47,13,63,33,182,152,90,79,61,70,5,1,8,3,69,18,24,0,27,0,83,89,0,34,21,69,152,94,52,101,126,35,106,42,7,51,33,73,51,10,101,81,1,63,54,70,14,4,65,60,56,140,41,0,70,99,1,61,86,44,8,82,69,18,5,73,64,6,82,130,63,24,127

Radius of gyration: 25.93 Å; Cα contacts (8 Å, |Δi|>4): 1034; chains: 1; bounding box: 38×76×71 Å

B-factor: mean 39.72, std 16.0, range [6.52, 120.89]

Nearest PDB structures (foldseek):
  6qgi-assembly1_A  TM=1.002E+00  e=2.172E-96  Halorubrum pleomorphic virus 2
  6j7v-assembly1_A  TM=9.074E-01  e=5.657E-62  Halorubrum pleomorphic virus 6
  6qgl-assembly2_B  TM=8.002E-01  e=3.105E-14  Halorubrum pleomorphic virus 6
  3fha-assembly1_D  TM=3.439E-01  e=1.718E-02  Glutamicibacter protophormiae

Organism: NCBI:txid1156719